Protein AF-0000000080411413 (afdb_homodimer)

Radius of gyration: 44.16 Å; Cα contacts (8 Å, |Δi|>4): 545; chains: 2; bounding box: 101×187×107 Å

Solvent-accessible surface area (backbone atoms only — not comparable to full-atom values): 26455 Å² total; per-residue (Å²): 139,72,82,78,63,65,75,64,66,71,68,62,64,71,62,60,64,71,62,62,82,62,70,72,85,63,72,70,84,76,72,78,71,72,75,69,76,64,73,73,68,67,68,69,63,61,73,68,66,75,61,69,80,58,62,44,40,38,36,38,37,19,36,65,74,35,68,56,26,38,48,32,35,61,70,30,51,46,59,40,39,72,76,40,56,85,37,49,44,76,48,80,37,36,41,52,60,40,48,80,43,80,42,80,93,66,81,40,77,46,76,49,34,83,77,35,69,67,29,46,53,28,17,16,42,50,38,27,46,59,74,70,45,80,52,60,67,61,43,48,52,38,57,37,48,47,40,67,54,73,90,52,57,49,65,63,43,41,44,58,35,37,48,75,71,76,42,67,50,65,61,42,52,49,33,39,69,66,51,52,10,53,51,46,35,52,50,31,44,53,49,50,40,52,51,52,45,63,68,48,70,64,49,40,62,25,55,69,85,35,78,62,65,60,68,50,51,60,72,39,33,56,61,50,52,53,56,60,58,74,98,133,70,89,72,58,71,91,55,60,77,76,54,62,82,59,60,71,79,59,62,79,71,64,69,83,62,77,73,76,80,73,78,72,76,76,70,76,65,74,73,70,67,71,71,65,62,73,70,68,75,61,70,80,58,62,44,40,37,35,38,37,21,38,67,75,37,68,56,27,38,48,32,36,62,70,30,51,46,59,39,39,73,75,39,56,85,37,48,44,75,45,78,36,36,40,53,59,40,50,80,42,80,40,80,93,66,81,39,76,46,76,50,34,84,77,35,70,66,29,47,53,28,17,17,42,52,38,27,45,59,72,72,45,79,53,61,69,61,42,50,51,39,57,38,48,47,40,68,54,72,90,51,58,51,64,63,43,41,44,58,35,36,48,75,70,76,41,67,51,66,60,42,52,48,33,39,70,66,52,52,10,54,52,46,35,51,48,31,43,54,49,49,40,52,51,51,45,63,68,47,70,64,48,39,62,25,55,68,87,34,78,60,66,59,69,50,52,60,74,39,33,57,61,52,53,53,57,60,58,75,99

Nearest PDB structures (foldseek):
  6nwx-assembly1_A  TM=8.146E-01  e=1.255E-12  Mus musculus
  4mcu-assembly2_B  TM=4.987E-01  e=7.881E-03  Klebsiella pneumoniae 342
  6piq-assembly2_B  TM=5.450E-01  e=1.328E-02  Escherichia coli K-12
  8eqp-assembly3_C  TM=5.289E-01  e=8.352E-03  Escherichia coli K-12
  6nwx-assembly1_A  TM=8.160E-01  e=1.373E-12  Mus musculus

Sequence (462 aa):
MLVTKIFTAILITISICLLILTLTYFIVPLALHSNVKKPQMTNIGLPYCNEEETIVRVTVFYECLCPDSREFFQKQLLPTIMKMPENITTELIPYGKASTEIVENNSSYRFHCQHGPSECEGNKLHGCIVHLVEDNLKLVRIISCMFNEYGRDAEIIGKECIEMYNIDWIRIKSCADNGVGDQLLKENGEITERILVQTTFIPTILLNRKLYNQQEVLYNFEEMILNILVQMLVTKIFTAILITISICLLILTLTYFIVPLALHSNVKKPQMTNIGLPYCNEEETIVRVTVFYECLCPDSREFFQKQLLPTIMKMPENITTELIPYGKASTEIVENNSSYRFHCQHGPSECEGNKLHGCIVHLVEDNLKLVRIISCMFNEYGRDAEIIGKECIEMYNIDWIRIKSCADNGVGDQLLKENGEITERILVQTTFIPTILLNRKLYNQQEVLYNFEEMILNILVQ

Secondary structure (DSSP, 8-state):
--GGGGGGGGGGGGGGGGGSTTSSTT----------------------------PEEEEEEE-TT-HHHHHHIIIIIHHHHHH-TTTEEEEEEETTT-EEEEETTTTEEEEE-TT-HHHHHHHHHHHHHHHH---HHHHHHHHHHHHHSTTS-HHHHHHHHHHHTT--HHHHHHHHHSSHHHHHHHHHHHHHHHHHHHHS-SSEEEETTB---HHHHHHSHHHHHHHHHH-/--TTSSTTGGGGGGGTGGGGGGGS------------------------------PEEEEEEE-TT-HHHHHHIIIIIHHHHHH-TTTEEEEEEETTT-EEEEETTTTEEEEE-TT-HHHHHHHHHHHHHHHH---HHHHHHHHHHHHHSTTS-HHHHHHHHHHHTT--HHHHHHHHHSSHHHHHHHHHHHHHHHHHHHHS-SSEEEETTB---HHHHHHSHHHHHHHHHH-

Organism: Rhodnius prolixus (NCBI:txid13249)

Foldseek 3Di:
DPDVPPVPPVPPPVPPPVPPVPDDPPDDDPPPPVVPPPPPPPPPPPPPCCVPLAADEAEDEEWLQDPVRLCCLQPPVLVVCVVPVPRYAYHYQHAHPKDWDQDPPPRAIDIGHPVGPQRLLLSLLLLLLSVPPDRRSLNSQLSNQLSVPRPDRSLVSSVVSCVVVVHDSVSSVCCSPVCVSRVSNVVSVVCCVVVVVVPDDPPFDDDVNHGDDRVCCVPVVVVVVVVVVVD/DPVPPDVPDPVPPVPPPVPPPPPDDPPPPPPPPPPPPPPPPPPPPPPPCPVPLAADEAEDEEWLQDPVRLCCLQPPVLVVCVVPVPRYAYHYQHAHPKDWDQDPPPRAIDIGHPVGPQRLLLSLLLLLLSVPPDRRSLNSQLSNQLSVPRPDRSLVSSVVSCVVVPHDSVSSVCCSPVCVSRVSNVVSVVCCVVVVVVPDDPPFDDDVNHGDDRVCCVPVVVVVVVVVVVD

InterPro domains:
  IPR004911 Gamma interferon inducible lysosomal thiol reductase GILT [PF03227] (58-164)
  IPR004911 Gamma interferon inducible lysosomal thiol reductase GILT [PTHR13234] (29-214)

Structure (mmCIF, N/CA/C/O backbone):
data_AF-0000000080411413-model_v1
#
loop_
_entity.id
_entity.type
_entity.pdbx_description
1 polymer 'Gamma-interferon-inducible lysosomal thiol reductase'
#
loop_
_atom_site.group_PDB
_atom_site.id
_atom_site.type_symbol
_atom_site.label_atom_id
_atom_site.label_alt_id
_atom_site.label_comp_id
_atom_site.label_asym_id
_atom_site.label_entity_id
_atom_site.label_seq_id
_atom_site.pdbx_PDB_ins_code
_atom_site.Cartn_x
_atom_site.Cartn_y
_atom_site.Cartn_z
_atom_site.occupancy
_atom_site.B_iso_or_equiv
_atom_site.auth_seq_id
_atom_site.auth_comp_id
_atom_site.auth_asym_id
_atom_site.auth_atom_id
_atom_site.pdbx_PDB_model_num
ATOM 1 N N . MET A 1 1 ? 13.461 -77.812 -77.312 1 26.31 1 MET A N 1
ATOM 2 C CA . MET A 1 1 ? 14.758 -77.625 -76.625 1 26.31 1 MET A CA 1
ATOM 3 C C . MET A 1 1 ? 15.461 -76.375 -77.125 1 26.31 1 MET A C 1
ATOM 5 O O . MET A 1 1 ? 16.172 -75.688 -76.375 1 26.31 1 MET A O 1
ATOM 9 N N . LEU A 1 2 ? 15.297 -76.062 -78.438 1 28.64 2 LEU A N 1
ATOM 10 C CA . LEU A 1 2 ? 16.219 -75.312 -79.25 1 28.64 2 LEU A CA 1
ATOM 11 C C . LEU A 1 2 ? 16.016 -73.812 -79.062 1 28.64 2 LEU A C 1
ATOM 13 O O . LEU A 1 2 ? 17 -73.062 -78.938 1 28.64 2 LEU A O 1
ATOM 17 N N . VAL A 1 3 ? 14.781 -73.312 -79.375 1 34.88 3 VAL A N 1
ATOM 18 C CA . VAL A 1 3 ? 14.531 -72 -79.875 1 34.88 3 VAL A CA 1
ATOM 19 C C . VAL A 1 3 ? 14.578 -71 -78.75 1 34.88 3 VAL A C 1
ATOM 21 O O . VAL A 1 3 ? 14.484 -69.75 -78.938 1 34.88 3 VAL A O 1
ATOM 24 N N . THR A 1 4 ? 14.406 -71.438 -77.5 1 34.78 4 THR A N 1
ATOM 25 C CA . THR A 1 4 ? 14.125 -70.625 -76.375 1 34.78 4 THR A CA 1
ATOM 26 C C . THR A 1 4 ? 15.359 -69.75 -76 1 34.78 4 THR A C 1
ATOM 28 O O . THR A 1 4 ? 15.32 -68.938 -75.062 1 34.78 4 THR A O 1
ATOM 31 N N . LYS A 1 5 ? 16.578 -70.188 -76.562 1 33.25 5 LYS A N 1
ATOM 32 C CA . LYS A 1 5 ? 17.891 -69.75 -76.062 1 33.25 5 LYS A CA 1
ATOM 33 C C . LYS A 1 5 ? 18.219 -68.312 -76.5 1 33.25 5 LYS A C 1
ATOM 35 O O . LYS A 1 5 ? 19.281 -67.812 -76.25 1 33.25 5 LYS A O 1
ATOM 40 N N . ILE A 1 6 ? 17.375 -67.938 -77.562 1 36 6 ILE A N 1
ATOM 41 C CA . ILE A 1 6 ? 17.859 -66.812 -78.312 1 36 6 ILE A CA 1
ATOM 42 C C . ILE A 1 6 ? 17.828 -65.5 -77.438 1 36 6 ILE A C 1
ATOM 44 O O . ILE A 1 6 ? 18.609 -64.562 -77.688 1 36 6 ILE A O 1
ATOM 48 N N . PHE A 1 7 ? 16.828 -65.5 -76.5 1 34.44 7 PHE A N 1
ATOM 49 C CA . PHE A 1 7 ? 16.453 -64.188 -75.938 1 34.44 7 PHE A CA 1
ATOM 50 C C . PHE A 1 7 ? 17.562 -63.688 -75.062 1 34.44 7 PHE A C 1
ATOM 52 O O . PHE A 1 7 ? 17.5 -62.531 -74.625 1 34.44 7 PHE A O 1
ATOM 59 N N . THR A 1 8 ? 18.484 -64.625 -74.562 1 31.33 8 THR A N 1
ATOM 60 C CA . THR A 1 8 ? 19.375 -64.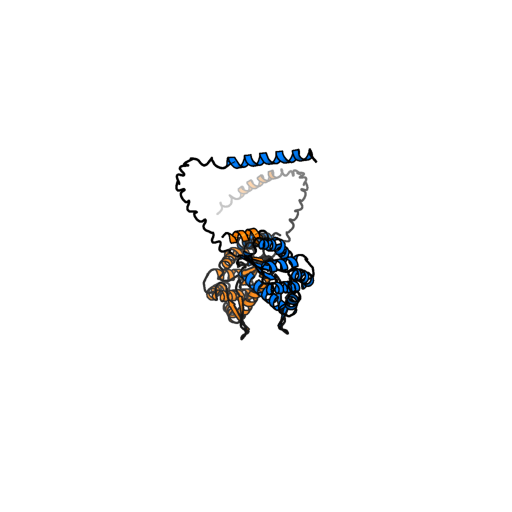375 -73.438 1 31.33 8 THR A CA 1
ATOM 61 C C . THR A 1 8 ? 20.469 -63.406 -73.875 1 31.33 8 THR A C 1
ATOM 63 O O . THR A 1 8 ? 20.953 -62.625 -73 1 31.33 8 THR A O 1
ATOM 66 N N . ALA A 1 9 ? 20.922 -63.594 -75.125 1 31.8 9 ALA A N 1
ATOM 67 C CA . ALA A 1 9 ? 22.266 -63.094 -75.438 1 31.8 9 ALA A CA 1
ATOM 68 C C . ALA A 1 9 ? 22.312 -61.594 -75.5 1 31.8 9 ALA A C 1
ATOM 70 O O . ALA A 1 9 ? 23.375 -60.969 -75.5 1 31.8 9 ALA A O 1
ATOM 71 N N . ILE A 1 10 ? 21.125 -61 -75.875 1 35.09 10 ILE A N 1
ATOM 72 C CA . ILE A 1 10 ? 21.172 -59.594 -76.312 1 35.09 10 ILE A CA 1
ATOM 73 C C . ILE A 1 10 ? 21.484 -58.719 -75.125 1 35.09 10 ILE A C 1
ATOM 75 O O . ILE A 1 10 ? 21.875 -57.562 -75.25 1 35.09 10 ILE A O 1
ATOM 79 N N . LEU A 1 11 ? 21.297 -59.281 -73.875 1 33 11 LEU A N 1
ATOM 80 C CA . LEU A 1 11 ? 21.344 -58.438 -72.625 1 33 11 LEU A CA 1
ATOM 81 C C . LEU A 1 11 ? 22.75 -57.906 -72.438 1 33 11 LEU A C 1
ATOM 83 O O . LEU A 1 11 ? 22.922 -56.906 -71.688 1 33 11 LEU A O 1
ATOM 87 N N . ILE A 1 12 ? 23.734 -58.656 -72.875 1 34.06 12 ILE A N 1
ATOM 88 C CA . ILE A 1 12 ? 25.078 -58.5 -72.312 1 34.06 12 ILE A CA 1
ATOM 89 C C . ILE A 1 12 ? 25.703 -57.219 -72.875 1 34.06 12 ILE A C 1
ATOM 91 O O . ILE A 1 12 ? 26.547 -56.594 -72.188 1 34.06 12 ILE A O 1
ATOM 95 N N . THR A 1 13 ? 25.266 -56.812 -74.125 1 32.19 13 THR A N 1
ATOM 96 C CA . THR A 1 13 ? 26.172 -55.875 -74.812 1 32.19 13 THR A CA 1
ATOM 97 C C . THR A 1 13 ? 26.125 -54.5 -74.188 1 32.19 13 THR A C 1
ATOM 99 O O . THR A 1 13 ? 27.078 -53.75 -74.25 1 32.19 13 THR A O 1
ATOM 102 N N . ILE A 1 14 ? 24.906 -54.188 -73.625 1 35.72 14 ILE A N 1
ATOM 103 C CA . ILE A 1 14 ? 24.734 -52.75 -73.312 1 35.72 14 ILE A CA 1
ATOM 104 C C . ILE A 1 14 ? 25.656 -52.344 -72.188 1 35.72 14 ILE A C 1
ATOM 106 O O . ILE A 1 14 ? 25.891 -51.156 -71.938 1 35.72 14 ILE A O 1
ATOM 110 N N . SER A 1 15 ? 26.188 -53.438 -71.438 1 29.05 15 SER A N 1
ATOM 111 C CA . SER A 1 15 ? 26.891 -53.156 -70.188 1 29.05 15 SER A CA 1
ATOM 112 C C . SER A 1 15 ? 28.141 -52.344 -70.438 1 29.05 15 SER A C 1
ATOM 114 O O . SER A 1 15 ? 28.578 -51.594 -69.562 1 29.05 15 SER A O 1
ATOM 116 N N . ILE A 1 16 ?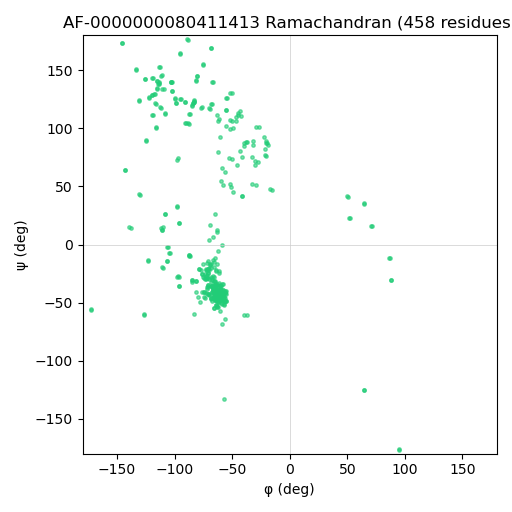 28.75 -52.781 -71.5 1 33.03 16 ILE A N 1
ATOM 117 C CA . ILE A 1 16 ? 30.188 -52.5 -71.562 1 33.03 16 ILE A CA 1
ATOM 118 C C . ILE A 1 16 ? 30.406 -51.031 -71.812 1 33.03 16 ILE A C 1
ATOM 120 O O . ILE A 1 16 ? 31.469 -50.469 -71.438 1 33.03 16 ILE A O 1
ATOM 124 N N . CYS A 1 17 ? 29.266 -50.531 -72.5 1 30.3 17 CYS A N 1
ATOM 125 C CA . CYS A 1 17 ? 29.641 -49.25 -73.062 1 30.3 17 CYS A CA 1
ATOM 126 C C . CYS A 1 17 ? 30.031 -48.25 -71.938 1 30.3 17 CYS A C 1
ATOM 128 O O . CYS A 1 17 ? 30.703 -47.25 -72.188 1 30.3 17 CYS A O 1
ATOM 130 N N . LEU A 1 18 ? 29.297 -48.469 -70.812 1 32.75 18 LEU A N 1
ATOM 131 C CA . LEU A 1 18 ? 29.281 -47.312 -69.875 1 32.75 18 LEU A CA 1
ATOM 132 C C . LEU A 1 18 ? 30.656 -47.094 -69.25 1 32.75 18 LEU A C 1
ATOM 134 O O . LEU A 1 18 ? 30.859 -46.094 -68.562 1 32.75 18 LEU A O 1
ATOM 138 N N . LEU A 1 19 ? 31.422 -48.156 -69.312 1 31.61 19 LEU A N 1
ATOM 139 C CA . LEU A 1 19 ? 32.625 -48.125 -68.5 1 31.61 19 LEU A CA 1
ATOM 140 C C . LEU A 1 19 ? 33.562 -47.031 -69 1 31.61 19 LEU A C 1
ATOM 142 O O . LEU A 1 19 ? 34.375 -46.531 -68.188 1 31.61 19 LEU A O 1
ATOM 146 N N . ILE A 1 20 ? 33.562 -47.031 -70.312 1 32.03 20 ILE A N 1
ATOM 147 C CA . ILE A 1 20 ? 34.812 -46.531 -70.875 1 32.03 20 ILE A CA 1
ATOM 148 C C . ILE A 1 20 ? 34.969 -45.062 -70.5 1 32.03 20 ILE A C 1
ATOM 150 O O . ILE A 1 20 ? 36.094 -44.531 -70.562 1 32.03 20 ILE A O 1
ATOM 154 N N . LEU A 1 21 ? 33.812 -44.406 -70.438 1 31.42 21 LEU A N 1
ATOM 155 C CA . LEU A 1 21 ? 33.969 -42.969 -70.625 1 31.42 21 LEU A CA 1
ATOM 156 C C . LEU A 1 21 ? 34.812 -42.375 -69.5 1 31.42 21 LEU A C 1
ATOM 158 O O . LEU A 1 21 ? 34.281 -41.781 -68.562 1 31.42 21 LEU A O 1
ATOM 162 N N . THR A 1 22 ? 35.438 -43.344 -68.688 1 27.38 22 THR A N 1
ATOM 163 C CA . THR A 1 22 ? 36.094 -42.938 -67.438 1 27.38 22 THR A CA 1
ATOM 164 C C . THR A 1 22 ? 37.156 -41.875 -67.688 1 27.38 22 THR A C 1
ATOM 166 O O . THR A 1 22 ? 37.312 -40.938 -66.938 1 27.38 22 THR A O 1
ATOM 169 N N . LEU A 1 23 ? 38.156 -42.344 -68.438 1 29.16 23 LEU A N 1
ATOM 170 C CA . LEU A 1 23 ? 39.531 -42.094 -67.938 1 29.16 23 LEU A CA 1
ATOM 171 C C . LEU A 1 23 ? 39.969 -40.688 -68.25 1 29.16 23 LEU A C 1
ATOM 173 O O . LEU A 1 23 ? 40.875 -40.156 -67.625 1 29.16 23 LEU A O 1
ATOM 177 N N . THR A 1 24 ? 39.656 -40.344 -69.562 1 27.7 24 THR A N 1
ATOM 178 C CA . THR A 1 24 ? 40.656 -39.5 -70.125 1 27.7 24 THR A CA 1
ATOM 179 C C . THR A 1 24 ? 40.688 -38.125 -69.5 1 27.7 24 THR A C 1
ATOM 181 O O . THR A 1 24 ? 41.594 -37.312 -69.75 1 27.7 24 THR A O 1
ATOM 184 N N . TYR A 1 25 ? 39.531 -37.688 -69.188 1 27.64 25 TYR A N 1
ATOM 185 C CA . TYR A 1 25 ? 39.375 -36.219 -69.312 1 27.64 25 TYR A CA 1
ATOM 186 C C . TYR A 1 25 ? 40.281 -35.5 -68.312 1 27.64 25 TYR A C 1
ATOM 188 O O . TYR A 1 25 ? 39.781 -34.969 -67.312 1 27.64 25 TYR A O 1
ATOM 196 N N . PHE A 1 26 ? 41.375 -36.156 -67.938 1 29.47 26 PHE A N 1
ATOM 197 C CA . PHE A 1 26 ? 42.125 -35.625 -66.812 1 29.47 26 PHE A CA 1
ATOM 198 C C . PHE A 1 26 ? 42.688 -34.219 -67.125 1 29.47 26 PHE A C 1
ATOM 200 O O . PHE A 1 26 ? 43.438 -33.688 -66.312 1 29.47 26 PHE A O 1
ATOM 207 N N . ILE A 1 27 ? 42.688 -33.938 -68.438 1 27.34 27 ILE A N 1
ATOM 208 C CA . ILE A 1 27 ? 43.875 -33.125 -68.688 1 27.34 27 ILE A CA 1
ATOM 209 C C . ILE A 1 27 ? 43.844 -31.891 -67.812 1 27.34 27 ILE A C 1
ATOM 211 O O . ILE A 1 27 ? 44.625 -31.797 -66.875 1 27.34 27 ILE A O 1
ATOM 215 N N . VAL A 1 28 ? 44.125 -30.703 -68.438 1 28.67 28 VAL A N 1
ATOM 216 C CA . VAL A 1 28 ? 45.219 -29.719 -68.312 1 28.67 28 VAL A CA 1
ATOM 217 C C . VAL A 1 28 ? 44.75 -28.578 -67.375 1 28.67 28 VAL A C 1
ATOM 219 O O . VAL A 1 28 ? 45.594 -27.906 -66.75 1 28.67 28 VAL A O 1
ATOM 222 N N . PRO A 1 29 ? 43.438 -28.281 -67.25 1 28.98 29 PRO A N 1
ATOM 223 C CA . PRO A 1 29 ? 43.344 -26.812 -67.125 1 28.98 29 PRO A CA 1
ATOM 224 C C . PRO A 1 29 ? 44.062 -26.234 -65.938 1 28.98 29 PRO A C 1
ATOM 226 O O . PRO A 1 29 ? 43.844 -26.672 -64.812 1 28.98 29 PRO A O 1
ATOM 229 N N . LEU A 1 30 ? 45.312 -25.812 -66.062 1 28.44 30 LEU A N 1
ATOM 230 C CA . LEU A 1 30 ? 46.156 -25.172 -65.062 1 28.44 30 LEU A CA 1
ATOM 231 C C . LEU A 1 30 ? 45.438 -24 -64.438 1 28.44 30 LEU A C 1
ATOM 233 O O . LEU A 1 30 ? 45.219 -22.969 -65.062 1 28.44 30 LEU A O 1
ATOM 237 N N . ALA A 1 31 ? 44.219 -24.172 -64 1 25.77 31 ALA A N 1
ATOM 238 C CA . ALA A 1 31 ? 43.531 -22.984 -63.438 1 25.77 31 ALA A CA 1
ATOM 239 C C . ALA A 1 31 ? 44.406 -22.312 -62.375 1 25.77 31 ALA A C 1
ATOM 241 O O . ALA A 1 31 ? 44.875 -22.953 -61.469 1 25.77 31 ALA A O 1
ATOM 242 N N . LEU A 1 32 ? 45.094 -21.219 -62.844 1 28.81 32 LEU A N 1
ATOM 243 C CA . LEU A 1 32 ? 45.844 -20.234 -62.062 1 28.81 32 LEU A CA 1
ATOM 244 C C . LEU A 1 32 ? 45.062 -19.781 -60.844 1 28.81 32 LEU A C 1
ATOM 246 O O . LEU A 1 32 ? 44 -19.172 -60.969 1 28.81 32 LEU A O 1
ATOM 250 N N . HIS A 1 33 ? 44.875 -20.656 -59.906 1 26.97 33 HIS A N 1
ATOM 251 C CA . HIS A 1 33 ? 44.156 -20.297 -58.656 1 26.97 33 HIS A CA 1
ATOM 252 C C . HIS A 1 33 ? 44.875 -19.172 -57.938 1 26.97 33 HIS A C 1
ATOM 254 O O . HIS A 1 33 ? 45.969 -19.375 -57.406 1 26.97 33 HIS A O 1
ATOM 260 N N . SER A 1 34 ? 45.094 -18.062 -58.688 1 27.03 34 SER A N 1
ATOM 261 C CA . SER A 1 34 ? 45.719 -17.047 -57.844 1 27.03 34 SER A CA 1
ATOM 262 C C . SER A 1 34 ? 44.938 -16.859 -56.562 1 27.03 34 SER A C 1
ATOM 264 O O . SER A 1 34 ? 43.688 -16.797 -56.594 1 27.03 34 SER A O 1
ATOM 266 N N . ASN A 1 35 ? 45.5 -17.359 -55.562 1 27.45 35 ASN A N 1
ATOM 267 C CA . ASN A 1 35 ? 44.969 -17.234 -54.219 1 27.45 35 ASN A CA 1
ATOM 268 C C . ASN A 1 35 ? 44.812 -15.781 -53.781 1 27.45 35 ASN A C 1
ATOM 270 O O . ASN A 1 35 ? 45.781 -15.078 -53.562 1 27.45 35 ASN A O 1
ATOM 274 N N . VAL A 1 36 ? 44.188 -14.953 -54.531 1 26.22 36 VAL A N 1
ATOM 275 C CA . VAL A 1 36 ? 44 -13.648 -53.938 1 26.22 36 VAL A CA 1
ATOM 276 C C . VAL A 1 36 ? 43.562 -13.812 -52.469 1 26.22 36 VAL A C 1
ATOM 278 O O . VAL A 1 36 ? 42.594 -14.562 -52.188 1 26.22 36 VAL A O 1
ATOM 281 N N . LYS A 1 37 ? 44.469 -13.336 -51.594 1 29.34 37 LYS A N 1
ATOM 282 C CA . LYS A 1 37 ? 44.188 -13.273 -50.188 1 29.34 37 LYS A CA 1
ATOM 283 C C . LYS A 1 37 ? 42.844 -12.594 -49.906 1 29.34 37 LYS A C 1
ATOM 285 O O . LYS A 1 37 ? 42.656 -11.438 -50.281 1 29.34 37 LYS A O 1
ATOM 290 N N . LYS A 1 38 ? 41.781 -13.32 -50.188 1 27.09 38 LYS A N 1
ATOM 291 C CA . LYS A 1 38 ? 40.625 -12.578 -49.688 1 27.09 38 LYS A CA 1
ATOM 292 C C . LYS A 1 38 ? 40.906 -11.977 -48.312 1 27.09 38 LYS A C 1
ATOM 294 O O . LYS A 1 38 ? 41.469 -12.648 -47.438 1 27.09 38 LYS A O 1
ATOM 299 N N . PRO A 1 39 ? 41 -10.711 -48.312 1 28.5 39 PRO A N 1
ATOM 300 C CA . PRO A 1 39 ? 41.219 -10.211 -46.938 1 28.5 39 PRO A CA 1
ATOM 301 C C . PRO A 1 39 ? 40.25 -10.867 -45.938 1 28.5 39 PRO A C 1
ATOM 303 O O . PRO A 1 39 ? 39.125 -11.172 -46.25 1 28.5 39 PRO A O 1
ATOM 306 N N . GLN A 1 40 ? 40.844 -11.758 -45.156 1 25 40 GLN A N 1
ATOM 307 C CA . GLN A 1 40 ? 40.062 -12.281 -44.062 1 25 40 GLN A CA 1
ATOM 308 C C . GLN A 1 40 ? 39.25 -11.172 -43.375 1 25 40 GLN A C 1
ATOM 310 O O . GLN A 1 40 ? 39.812 -10.211 -42.875 1 25 40 GLN A O 1
ATOM 315 N N . MET A 1 41 ? 38.156 -10.75 -44.062 1 25.97 41 MET A N 1
ATOM 316 C CA . MET A 1 41 ? 37.344 -9.953 -43.156 1 25.97 41 MET A CA 1
ATOM 317 C C . MET A 1 41 ? 37.375 -10.531 -41.75 1 25.97 41 MET A C 1
ATOM 319 O O . MET A 1 41 ? 37.062 -11.711 -41.562 1 25.97 41 MET A O 1
ATOM 323 N N . THR A 1 42 ? 38.312 -10.156 -40.938 1 27.52 42 THR A N 1
ATOM 324 C CA . THR A 1 42 ? 38.156 -10.406 -39.531 1 27.52 42 THR A CA 1
ATOM 325 C C . THR A 1 42 ? 36.688 -10.352 -39.125 1 27.52 42 THR A C 1
ATOM 327 O O . THR A 1 42 ? 35.969 -9.414 -39.469 1 27.52 42 THR A O 1
ATOM 330 N N . ASN A 1 43 ? 36.094 -11.531 -39.312 1 29 43 ASN A N 1
ATOM 331 C CA . ASN A 1 43 ? 34.812 -11.562 -38.656 1 29 43 ASN A CA 1
ATOM 332 C C . ASN A 1 43 ? 34.781 -10.68 -37.406 1 29 43 ASN A C 1
ATOM 334 O O . ASN A 1 43 ? 35.531 -10.93 -36.438 1 29 43 ASN A O 1
ATOM 338 N N . ILE A 1 44 ? 34.844 -9.359 -37.562 1 32.72 44 ILE A N 1
ATOM 339 C CA . ILE A 1 44 ? 34.375 -8.641 -36.375 1 32.72 44 ILE A CA 1
ATOM 340 C C . ILE A 1 44 ? 33.375 -9.492 -35.625 1 32.72 44 ILE A C 1
ATOM 342 O O . ILE A 1 44 ? 32.281 -9.812 -36.125 1 32.72 44 ILE A O 1
ATOM 346 N N . GLY A 1 45 ? 33.938 -10.555 -35 1 31.31 45 GLY A N 1
ATOM 347 C CA . GLY A 1 45 ? 33.062 -11.211 -34.031 1 31.31 45 GLY A CA 1
ATOM 348 C C . GLY A 1 45 ? 31.906 -10.328 -33.594 1 31.31 45 GLY A C 1
ATOM 349 O O . GLY A 1 45 ? 32.125 -9.18 -33.188 1 31.31 45 GLY A O 1
ATOM 350 N N . LEU A 1 46 ? 30.859 -10.336 -34.344 1 34.66 46 LEU A N 1
ATOM 351 C CA . LEU A 1 46 ? 29.719 -9.734 -33.656 1 34.66 46 LEU A CA 1
ATOM 352 C C . LEU A 1 46 ? 29.875 -9.875 -32.125 1 34.66 46 LEU A C 1
ATOM 354 O O . LEU A 1 46 ? 30.344 -10.906 -31.641 1 34.66 46 LEU A O 1
ATOM 358 N N . PRO A 1 47 ? 30.281 -8.836 -31.531 1 35.56 47 PRO A N 1
ATOM 359 C CA . PRO A 1 47 ? 30.234 -9.109 -30.094 1 35.56 47 PRO A CA 1
ATOM 360 C C . PRO A 1 47 ? 29.281 -10.242 -29.734 1 35.56 47 PRO A C 1
ATOM 362 O O . PRO A 1 47 ? 28.172 -10.305 -30.266 1 35.56 47 PRO A O 1
ATOM 365 N N . TYR A 1 48 ? 29.688 -11.484 -29.844 1 36.19 48 TYR A N 1
ATOM 366 C CA . TYR A 1 48 ? 28.906 -12.383 -29 1 36.19 48 TYR A CA 1
ATOM 367 C C . TYR A 1 48 ? 28.219 -11.617 -27.891 1 36.19 48 TYR A C 1
ATOM 369 O O . TYR A 1 48 ? 28.859 -10.93 -27.094 1 36.19 48 TYR A O 1
ATOM 377 N N . CYS A 1 49 ? 27.188 -10.953 -28.234 1 35.94 49 CYS A N 1
ATOM 378 C CA . CYS A 1 49 ? 26.391 -10.57 -27.062 1 35.94 49 CYS A CA 1
ATOM 379 C C . CYS A 1 49 ? 26.547 -11.594 -25.953 1 35.94 49 CYS A C 1
ATOM 381 O O . CYS A 1 49 ? 26.125 -12.742 -26.094 1 35.94 49 CYS A O 1
ATOM 383 N N . ASN A 1 50 ? 27.734 -11.938 -25.594 1 39.84 50 ASN A N 1
ATOM 384 C CA . ASN A 1 50 ? 27.719 -12.57 -24.297 1 39.84 50 ASN A CA 1
ATOM 385 C C . ASN A 1 50 ? 26.391 -12.32 -23.562 1 39.84 50 ASN A C 1
ATOM 387 O O . ASN A 1 50 ? 26.219 -11.266 -22.938 1 39.84 50 ASN A O 1
ATOM 391 N N . GLU A 1 51 ? 25.266 -12.508 -24.234 1 43.28 51 GLU A N 1
ATOM 392 C CA . GLU A 1 51 ? 23.938 -12.281 -23.688 1 43.28 51 GLU A CA 1
ATOM 393 C C . GLU A 1 51 ? 23.844 -12.789 -22.25 1 43.28 51 GLU A C 1
ATOM 395 O O . GLU A 1 51 ? 23.703 -14 -22.016 1 43.28 51 GLU A O 1
ATOM 400 N N . GLU A 1 52 ? 24.734 -12.617 -21.438 1 49.69 52 GLU A N 1
ATOM 401 C CA . GLU A 1 52 ? 24.328 -12.93 -20.062 1 49.69 52 GLU A CA 1
ATOM 402 C C . GLU A 1 52 ? 22.812 -12.914 -19.906 1 49.69 52 GLU A C 1
ATOM 404 O O . GLU A 1 52 ? 22.172 -11.922 -20.234 1 49.69 52 GLU A O 1
ATOM 409 N N . GLU A 1 53 ? 22.234 -14.094 -20.188 1 60.75 53 GLU A N 1
ATOM 410 C CA . GLU A 1 53 ? 20.781 -14.297 -20.141 1 60.75 53 GLU A CA 1
ATOM 411 C C . GLU A 1 53 ? 20.156 -13.531 -18.969 1 60.75 53 GLU A C 1
ATOM 413 O O . GLU A 1 53 ? 20.453 -13.797 -17.812 1 60.75 53 GLU A O 1
ATOM 418 N N . THR A 1 54 ? 19.766 -12.297 -19.109 1 84.75 54 THR A N 1
ATOM 419 C CA . THR A 1 54 ? 19.109 -11.43 -18.141 1 84.75 54 THR A CA 1
ATOM 420 C C . THR A 1 54 ? 17.75 -12.008 -17.734 1 84.75 54 THR A C 1
ATOM 422 O O . THR A 1 54 ? 17.031 -12.555 -18.562 1 84.75 54 THR A O 1
ATOM 425 N N . ILE A 1 55 ? 17.641 -12.523 -16.578 1 96.06 55 ILE A N 1
ATOM 426 C CA . ILE A 1 55 ? 16.406 -13.016 -15.992 1 96.06 55 ILE A CA 1
ATOM 427 C C . ILE A 1 55 ? 15.625 -11.859 -15.375 1 96.06 55 ILE A C 1
ATOM 429 O O . ILE A 1 55 ? 16.188 -11.047 -14.641 1 96.06 55 ILE A O 1
ATOM 433 N N . VAL A 1 56 ? 14.352 -11.727 -15.859 1 98.25 56 VAL A N 1
ATOM 434 C CA . VAL A 1 56 ? 13.461 -10.734 -15.273 1 98.25 56 VAL A CA 1
ATOM 435 C C . VAL A 1 56 ? 12.664 -11.359 -14.133 1 98.25 56 VAL A C 1
ATOM 437 O O . VAL A 1 56 ? 12 -12.383 -14.312 1 98.25 56 VAL A O 1
ATOM 440 N N . ARG A 1 57 ? 12.75 -10.805 -12.938 1 98.31 57 ARG A N 1
ATOM 441 C CA . ARG A 1 57 ? 11.938 -11.242 -11.805 1 98.31 57 ARG A CA 1
ATOM 442 C C . ARG A 1 57 ? 10.57 -10.562 -11.82 1 98.31 57 ARG A C 1
ATOM 444 O O . ARG A 1 57 ? 10.477 -9.336 -11.805 1 98.31 57 ARG A O 1
ATOM 451 N N . VAL A 1 58 ? 9.594 -11.367 -11.898 1 98.88 58 VAL A N 1
ATOM 452 C CA . VAL A 1 58 ? 8.219 -10.883 -11.938 1 98.88 58 VAL A CA 1
ATOM 453 C C . VAL A 1 58 ? 7.523 -11.195 -10.609 1 98.88 58 VAL A C 1
ATOM 455 O O . VAL A 1 58 ? 7.324 -12.359 -10.266 1 98.88 58 VAL A O 1
ATOM 458 N N . THR A 1 59 ? 7.199 -10.156 -9.828 1 98.81 59 THR A N 1
ATOM 459 C CA . THR A 1 59 ? 6.422 -10.312 -8.602 1 98.81 59 THR A CA 1
ATOM 460 C C . THR A 1 59 ? 4.957 -9.961 -8.844 1 98.81 59 THR A C 1
ATOM 462 O O . THR A 1 59 ? 4.645 -8.906 -9.391 1 98.81 59 THR A O 1
ATOM 465 N N . VAL A 1 60 ? 4.086 -10.859 -8.516 1 98.94 60 VAL A N 1
ATOM 466 C CA . VAL A 1 60 ? 2.66 -10.641 -8.742 1 98.94 60 VAL A CA 1
ATOM 467 C C . VAL A 1 60 ? 1.909 -10.68 -7.41 1 98.94 60 VAL A C 1
ATOM 469 O O . VAL A 1 60 ? 1.843 -11.727 -6.762 1 98.94 60 VAL A O 1
ATOM 472 N N . PHE A 1 61 ? 1.376 -9.562 -6.934 1 98.75 61 PHE A N 1
ATOM 473 C CA . PHE A 1 61 ? 0.431 -9.5 -5.828 1 98.75 61 PHE A CA 1
ATOM 474 C C . PHE A 1 61 ? -0.999 -9.68 -6.324 1 98.75 61 PHE A C 1
ATOM 476 O O . PHE A 1 61 ? -1.532 -8.82 -7.027 1 98.75 61 PHE A O 1
ATOM 483 N N . TYR A 1 62 ? -1.648 -10.859 -5.926 1 98.62 62 TYR A N 1
ATOM 484 C CA . TYR A 1 62 ? -2.912 -11.172 -6.578 1 98.62 62 TYR A CA 1
ATOM 485 C C . TYR A 1 62 ? -3.869 -11.859 -5.609 1 98.62 62 TYR A C 1
ATOM 487 O O . TYR A 1 62 ? -3.557 -12.023 -4.43 1 98.62 62 TYR A O 1
ATOM 495 N N . GLU A 1 63 ? -5.117 -12.062 -6.09 1 97.25 63 GLU A N 1
ATOM 496 C CA . GLU A 1 63 ? -6.184 -12.805 -5.418 1 97.25 63 GLU A CA 1
ATOM 497 C C . GLU A 1 63 ? -6.738 -13.906 -6.312 1 97.25 63 GLU A C 1
ATOM 499 O O . GLU A 1 63 ? -6.945 -13.703 -7.512 1 97.25 63 GLU A O 1
ATOM 504 N N . CYS A 1 64 ? -7.039 -15 -5.68 1 96.69 64 CYS A N 1
ATOM 505 C CA . CYS A 1 64 ? -7.363 -16.188 -6.473 1 96.69 64 CYS A CA 1
ATOM 506 C C . CYS A 1 64 ? -8.734 -16.047 -7.121 1 96.69 64 CYS A C 1
ATOM 508 O O . CYS A 1 64 ? -9.023 -16.703 -8.125 1 96.69 64 CYS A O 1
ATOM 510 N N . LEU A 1 65 ? -9.609 -15.195 -6.609 1 95.38 65 LEU A N 1
ATOM 511 C CA . LEU A 1 65 ? -10.938 -15.062 -7.199 1 95.38 65 LEU A CA 1
ATOM 512 C C . LEU A 1 65 ? -11.102 -13.703 -7.871 1 95.38 65 LEU A C 1
ATOM 514 O O . LEU A 1 65 ? -12.219 -13.297 -8.188 1 95.38 65 LEU A O 1
ATOM 518 N N . CYS A 1 66 ? -10.047 -12.984 -8.055 1 95.56 66 CYS A N 1
ATOM 519 C CA . CYS A 1 66 ? -10.078 -11.68 -8.711 1 95.56 66 CYS A CA 1
ATOM 520 C C . CYS A 1 66 ? -10.055 -11.828 -10.227 1 95.56 66 CYS A C 1
ATOM 522 O O . CYS A 1 66 ? -9.102 -12.383 -10.781 1 95.56 66 CYS A O 1
ATOM 524 N N . PRO A 1 67 ? -11.094 -11.266 -10.859 1 95.62 67 PRO A N 1
ATOM 525 C CA . PRO A 1 67 ? -11.156 -11.414 -12.32 1 95.62 67 PRO A CA 1
ATOM 526 C C . PRO A 1 67 ? -9.945 -10.82 -13.023 1 95.62 67 PRO A C 1
ATOM 528 O O . PRO A 1 67 ? -9.469 -11.375 -14.023 1 95.62 67 PRO A O 1
ATOM 531 N N . ASP A 1 68 ? -9.422 -9.672 -12.578 1 96.75 68 ASP A N 1
ATOM 532 C CA . ASP A 1 68 ? -8.258 -9.055 -13.203 1 96.75 68 ASP A CA 1
ATOM 533 C C . ASP A 1 68 ? -7.012 -9.922 -13 1 96.75 68 ASP A C 1
ATOM 535 O O . ASP A 1 68 ? -6.168 -10.016 -13.898 1 96.75 68 ASP A O 1
ATOM 539 N N . SER A 1 69 ? -6.883 -10.508 -11.852 1 97.62 69 SER A N 1
ATOM 540 C CA . SER A 1 69 ? -5.793 -11.461 -11.641 1 97.62 69 SER A CA 1
ATOM 541 C C . SER A 1 69 ? -5.875 -12.617 -12.625 1 97.62 69 SER A C 1
ATOM 543 O O . SER A 1 69 ? -4.875 -12.977 -13.25 1 97.62 69 SER A O 1
ATOM 545 N N . ARG A 1 70 ? -7.059 -13.133 -12.758 1 96.88 70 ARG A N 1
ATOM 546 C CA . ARG A 1 70 ? -7.281 -14.211 -13.711 1 96.88 70 ARG A CA 1
ATOM 547 C C . ARG A 1 70 ? -6.836 -13.805 -15.109 1 96.88 70 ARG A C 1
ATOM 549 O O . ARG A 1 70 ? -6.098 -14.539 -15.773 1 96.88 70 ARG A O 1
ATOM 556 N N . GLU A 1 71 ? -7.262 -12.672 -15.508 1 97.12 71 GLU A N 1
ATOM 557 C CA . GLU A 1 71 ? -6.949 -12.211 -16.859 1 97.12 71 GLU A CA 1
ATOM 558 C C . GLU A 1 71 ? -5.445 -12.055 -17.047 1 97.12 71 GLU A C 1
ATOM 560 O O . GLU A 1 71 ? -4.906 -12.445 -18.094 1 97.12 71 GLU A O 1
ATOM 565 N N . PHE A 1 72 ? -4.785 -11.555 -16.078 1 98.69 72 PHE A N 1
ATOM 566 C CA . PHE A 1 72 ? -3.344 -11.359 -16.203 1 98.69 72 PHE A CA 1
ATOM 567 C C . PHE A 1 72 ? -2.627 -12.695 -16.344 1 98.69 72 PHE A C 1
ATOM 569 O O . PHE A 1 72 ? -1.77 -12.859 -17.219 1 98.69 72 PHE A O 1
ATOM 576 N N . PHE A 1 73 ? -2.982 -13.641 -15.477 1 98.44 73 PHE A N 1
ATOM 577 C CA . PHE A 1 73 ? -2.316 -14.938 -15.516 1 98.44 73 PHE A CA 1
ATOM 578 C C . PHE A 1 73 ? -2.568 -15.633 -16.844 1 98.44 73 PHE A C 1
ATOM 580 O O . PHE A 1 73 ? -1.634 -16.125 -17.484 1 98.44 73 PHE A O 1
ATOM 587 N N . GLN A 1 74 ? -3.748 -15.594 -17.297 1 97.12 74 GLN A N 1
ATOM 588 C CA . GLN A 1 74 ? -4.145 -16.422 -18.422 1 97.12 74 GLN A CA 1
ATOM 589 C C . GLN A 1 74 ? -3.805 -15.758 -19.75 1 97.12 74 GLN A C 1
ATOM 591 O O . GLN A 1 74 ? -3.436 -16.438 -20.719 1 97.12 74 GLN A O 1
ATOM 596 N N . LYS A 1 75 ? -3.824 -14.453 -19.781 1 98.25 75 LYS A N 1
ATOM 597 C CA . LYS A 1 75 ? -3.695 -13.781 -21.078 1 98.25 75 LYS A CA 1
ATOM 598 C C . LYS A 1 75 ? -2.32 -13.141 -21.219 1 98.25 75 LYS A C 1
ATOM 600 O O . LYS A 1 75 ? -1.915 -12.773 -22.328 1 98.25 75 LYS A O 1
ATOM 605 N N . GLN A 1 76 ? -1.623 -13.031 -20.125 1 98.75 76 GLN A N 1
ATOM 606 C CA . GLN A 1 76 ? -0.365 -12.297 -20.203 1 98.75 76 GLN A CA 1
ATOM 607 C C . GLN A 1 76 ? 0.794 -13.125 -19.656 1 98.75 76 GLN A C 1
ATOM 609 O O . GLN A 1 76 ? 1.693 -13.516 -20.406 1 98.75 76 GLN A O 1
ATOM 614 N N . LEU A 1 77 ? 0.7 -13.508 -18.391 1 98.88 77 LEU A N 1
ATOM 615 C CA . LEU A 1 77 ? 1.831 -14.148 -17.719 1 98.88 77 LEU A CA 1
ATOM 616 C C . LEU A 1 77 ? 2.125 -15.508 -18.344 1 98.88 77 LEU A C 1
ATOM 618 O O . LEU A 1 77 ? 3.242 -15.758 -18.797 1 98.88 77 LEU A O 1
ATOM 622 N N . LEU A 1 78 ? 1.095 -16.375 -18.406 1 98.69 78 LEU A N 1
ATOM 623 C CA . LEU A 1 78 ? 1.318 -17.75 -18.859 1 98.69 78 LEU A CA 1
ATOM 624 C C . LEU A 1 78 ? 1.763 -17.766 -20.312 1 98.69 78 LEU A C 1
ATOM 626 O O . LEU A 1 78 ? 2.793 -18.344 -20.656 1 98.69 78 LEU A O 1
ATOM 630 N N . PRO A 1 79 ? 1.105 -17.047 -21.25 1 98.75 79 PRO A N 1
ATOM 631 C CA . PRO A 1 79 ? 1.577 -17.078 -22.641 1 98.75 79 PRO A CA 1
ATOM 632 C C . PRO A 1 79 ? 3.002 -16.562 -22.781 1 98.75 79 PRO A C 1
ATOM 634 O O . PRO A 1 79 ? 3.773 -17.078 -23.594 1 98.75 79 PRO A O 1
ATOM 637 N N . THR A 1 80 ? 3.393 -15.594 -22.031 1 98.81 80 THR A N 1
ATOM 638 C CA . THR A 1 80 ? 4.711 -14.984 -22.156 1 98.81 80 THR A CA 1
ATOM 639 C C . THR A 1 80 ? 5.793 -15.906 -21.609 1 98.81 80 THR A C 1
ATOM 641 O O . THR A 1 80 ? 6.828 -16.109 -22.25 1 98.81 80 THR A O 1
ATOM 644 N N . ILE A 1 81 ? 5.547 -16.469 -20.438 1 98.56 81 ILE A N 1
ATOM 645 C CA . ILE A 1 81 ? 6.574 -17.312 -19.828 1 98.56 81 ILE A CA 1
ATOM 646 C C . ILE A 1 81 ? 6.766 -18.578 -20.641 1 98.56 81 ILE A C 1
ATOM 648 O O . ILE A 1 81 ? 7.871 -19.125 -20.703 1 98.56 81 ILE A O 1
ATOM 652 N N . MET A 1 82 ? 5.738 -19.062 -21.328 1 98.44 82 MET A N 1
ATOM 653 C CA . MET A 1 82 ? 5.848 -20.234 -22.188 1 98.44 82 MET A CA 1
ATOM 654 C C . MET A 1 82 ? 6.766 -19.953 -23.375 1 98.44 82 MET A C 1
ATOM 656 O O . MET A 1 82 ? 7.441 -20.859 -23.859 1 98.44 82 MET A O 1
ATOM 660 N N . LYS A 1 83 ? 6.875 -18.734 -23.812 1 98 83 LYS A N 1
ATOM 661 C CA . LYS A 1 83 ? 7.723 -18.359 -24.938 1 98 83 LYS A CA 1
ATOM 662 C C . LYS A 1 83 ? 9.18 -18.203 -24.5 1 98 83 LYS A C 1
ATOM 664 O O . LYS A 1 83 ? 10.094 -18.406 -25.297 1 98 83 LYS A O 1
ATOM 669 N N . MET A 1 84 ? 9.422 -17.781 -23.219 1 97.31 84 MET A N 1
ATOM 670 C CA . MET A 1 84 ? 10.773 -17.516 -22.734 1 97.31 84 MET A CA 1
ATOM 671 C C . MET A 1 84 ? 10.93 -17.953 -21.281 1 97.31 84 MET A C 1
ATOM 673 O O . MET A 1 84 ? 11.211 -17.141 -20.406 1 97.31 84 MET A O 1
ATOM 677 N N . PRO A 1 85 ? 10.805 -19.266 -21.031 1 97.5 85 PRO A N 1
ATOM 678 C CA . PRO A 1 85 ? 10.797 -19.766 -19.656 1 97.5 85 PRO A CA 1
ATOM 679 C C . PRO A 1 85 ? 12.117 -19.531 -18.922 1 97.5 85 PRO A C 1
ATOM 681 O O . PRO A 1 85 ? 12.148 -19.453 -17.703 1 97.5 85 PRO A O 1
ATOM 684 N N . GLU A 1 86 ? 13.203 -19.344 -19.656 1 96.44 86 GLU A N 1
ATOM 685 C CA . GLU A 1 86 ? 14.516 -19.203 -19.031 1 96.44 86 GLU A CA 1
ATOM 686 C C . GLU A 1 86 ? 14.789 -17.734 -18.672 1 96.44 86 GLU A C 1
ATOM 688 O O . GLU A 1 86 ? 15.734 -17.438 -17.938 1 96.44 86 GLU A O 1
ATOM 693 N N . ASN A 1 87 ? 13.93 -16.828 -19.156 1 97.62 87 ASN A N 1
ATOM 694 C CA . ASN A 1 87 ? 14.203 -15.398 -18.984 1 97.62 87 ASN A CA 1
ATOM 695 C C . ASN A 1 87 ? 13.297 -14.773 -17.938 1 97.62 87 ASN A C 1
ATOM 697 O O . ASN A 1 87 ? 13.422 -13.586 -17.625 1 97.62 87 ASN A O 1
ATOM 701 N N . ILE A 1 88 ? 12.375 -15.602 -17.375 1 98.5 88 ILE A N 1
ATOM 702 C CA . ILE A 1 88 ? 11.422 -15.047 -16.422 1 98.5 88 ILE A CA 1
ATOM 703 C C . ILE A 1 88 ? 11.391 -15.914 -15.156 1 98.5 88 ILE A C 1
ATOM 705 O O . ILE A 1 88 ? 11.234 -17.125 -15.234 1 98.5 88 ILE A O 1
ATOM 709 N N . THR A 1 89 ? 11.625 -15.32 -14.055 1 98.5 89 THR A N 1
ATOM 710 C CA . THR A 1 89 ? 11.344 -15.938 -12.758 1 98.5 89 THR A CA 1
ATOM 711 C C . THR A 1 89 ? 10.203 -15.219 -12.055 1 98.5 89 THR A C 1
ATOM 713 O O . THR A 1 89 ? 10.062 -14 -12.172 1 98.5 89 THR A O 1
ATOM 716 N N . THR A 1 90 ? 9.367 -16 -11.312 1 98.81 90 THR A N 1
ATOM 717 C CA . THR A 1 90 ? 8.18 -15.398 -10.719 1 98.81 90 THR A CA 1
ATOM 718 C C . THR A 1 90 ? 8.211 -15.5 -9.203 1 98.81 90 THR A C 1
ATOM 720 O O . THR A 1 90 ? 8.758 -16.469 -8.648 1 98.81 90 THR A O 1
ATOM 723 N N . GLU A 1 91 ? 7.746 -14.516 -8.555 1 98.69 91 GLU A N 1
ATOM 724 C CA . GLU A 1 91 ? 7.324 -14.5 -7.16 1 98.69 91 GLU A CA 1
ATOM 725 C C . GLU A 1 91 ? 5.828 -14.219 -7.039 1 98.69 91 GLU A C 1
ATOM 727 O O . GLU A 1 91 ? 5.395 -13.07 -7.18 1 98.69 91 GLU A O 1
ATOM 732 N N . LEU A 1 92 ? 5.062 -15.273 -6.824 1 98.94 92 LEU A N 1
ATOM 733 C CA . LEU A 1 92 ? 3.611 -15.164 -6.766 1 98.94 92 LEU A CA 1
ATOM 734 C C . LEU A 1 92 ? 3.133 -15.016 -5.324 1 98.94 92 LEU A C 1
ATOM 736 O O . LEU A 1 92 ? 3.463 -15.836 -4.469 1 98.94 92 LEU A O 1
ATOM 740 N N . ILE A 1 93 ? 2.365 -13.961 -5.031 1 98.88 93 ILE A N 1
ATOM 741 C CA . ILE A 1 93 ? 1.958 -13.633 -3.67 1 98.88 93 ILE A CA 1
ATOM 742 C C . ILE A 1 93 ? 0.437 -13.531 -3.598 1 98.88 93 ILE A C 1
ATOM 744 O O . ILE A 1 93 ? -0.128 -12.445 -3.76 1 98.88 93 ILE A O 1
ATOM 748 N N . PRO A 1 94 ? -0.227 -14.609 -3.316 1 98.81 94 PRO A N 1
ATOM 749 C CA . PRO A 1 94 ? -1.685 -14.57 -3.178 1 98.81 94 PRO A CA 1
ATOM 750 C C . PRO A 1 94 ? -2.137 -13.977 -1.847 1 98.81 94 PRO A C 1
ATOM 752 O O . PRO A 1 94 ? -1.811 -14.516 -0.785 1 98.81 94 PRO A O 1
ATOM 755 N N . TYR A 1 95 ? -2.871 -12.828 -1.869 1 98.44 95 TYR A N 1
ATOM 756 C CA . TYR A 1 95 ? -3.418 -12.148 -0.704 1 98.44 95 TYR A CA 1
ATOM 757 C C . TYR A 1 95 ? -4.332 -11 -1.125 1 98.44 95 TYR A C 1
ATOM 759 O O . TYR A 1 95 ? -5.52 -10.992 -0.788 1 98.44 95 TYR A O 1
ATOM 767 N N . GLY A 1 96 ? -3.688 -10.117 -1.95 1 97.44 96 GLY A N 1
ATOM 768 C CA . GLY A 1 96 ? -4.43 -8.992 -2.498 1 97.44 96 GLY A CA 1
ATOM 769 C C . GLY A 1 96 ? -4.906 -8.016 -1.437 1 97.44 96 GLY A C 1
ATOM 770 O O . GLY A 1 96 ? -4.113 -7.551 -0.618 1 97.44 96 GLY A O 1
ATOM 771 N N . LYS A 1 97 ? -6.184 -7.738 -1.389 1 96.81 97 LYS A N 1
ATOM 772 C CA . LYS A 1 97 ? -6.77 -6.73 -0.506 1 96.81 97 LYS A CA 1
ATOM 773 C C . LYS A 1 97 ? -7.297 -7.367 0.776 1 96.81 97 LYS A C 1
ATOM 775 O O . LYS A 1 97 ? -8.133 -6.781 1.465 1 96.81 97 LYS A O 1
ATOM 780 N N . ALA A 1 98 ? -6.852 -8.555 1.097 1 97 98 ALA A N 1
ATOM 781 C CA . ALA A 1 98 ? -7.285 -9.227 2.318 1 97 98 ALA A CA 1
ATOM 782 C C . ALA A 1 98 ? -6.742 -8.516 3.557 1 97 98 ALA A C 1
ATOM 784 O O . ALA A 1 98 ? -5.996 -7.543 3.443 1 97 98 ALA A O 1
ATOM 785 N N . SER A 1 99 ? -7.219 -8.875 4.699 1 95.75 99 SER A N 1
ATOM 786 C CA . SER A 1 99 ? -6.703 -8.445 5.996 1 95.75 99 SER A CA 1
ATOM 787 C C . SER A 1 99 ? -6.555 -9.625 6.949 1 95.75 99 SER A C 1
ATOM 789 O O . SER A 1 99 ? -7.266 -10.625 6.82 1 95.75 99 SER A O 1
ATOM 791 N N . THR A 1 100 ? -5.578 -9.508 7.848 1 95.31 100 THR A N 1
ATOM 792 C CA . THR A 1 100 ? -5.277 -10.531 8.844 1 95.31 100 THR A CA 1
ATOM 793 C C . THR A 1 100 ? -5.492 -9.992 10.25 1 95.31 100 THR A C 1
ATOM 795 O O . THR A 1 100 ? -5.023 -8.906 10.586 1 95.31 100 THR A O 1
ATOM 798 N N . GLU A 1 101 ? -6.219 -10.719 11.023 1 92.5 101 GLU A N 1
ATOM 799 C CA . GLU A 1 101 ? -6.395 -10.438 12.445 1 92.5 101 GLU A CA 1
ATOM 800 C C . GLU A 1 101 ? -5.812 -11.555 13.305 1 92.5 101 GLU A C 1
ATOM 802 O O . GLU A 1 101 ? -5.973 -12.734 12.992 1 92.5 101 GLU A O 1
ATOM 807 N N . ILE A 1 102 ? -5.055 -11.188 14.359 1 87.75 102 ILE A N 1
ATOM 808 C CA . ILE A 1 102 ? -4.551 -12.164 15.32 1 87.75 102 ILE A CA 1
ATOM 809 C C . ILE A 1 102 ? -5.613 -12.445 16.375 1 87.75 102 ILE A C 1
ATOM 811 O O . ILE A 1 102 ? -6.117 -11.523 17.016 1 87.75 102 ILE A O 1
ATOM 815 N N . VAL A 1 103 ? -5.984 -13.695 16.484 1 85.19 103 VAL A N 1
ATOM 816 C CA . VAL A 1 103 ? -6.996 -14.094 17.453 1 85.19 103 VAL A CA 1
ATOM 817 C C . VAL A 1 103 ? -6.324 -14.469 18.781 1 85.19 103 VAL A C 1
ATOM 819 O O . VAL A 1 103 ? -5.398 -15.281 18.797 1 85.19 103 VAL A O 1
ATOM 822 N N . GLU A 1 104 ? -6.379 -13.633 19.844 1 72.38 104 GLU A N 1
ATOM 823 C CA . GLU A 1 104 ? -5.715 -13.664 21.141 1 72.38 104 GLU A CA 1
ATOM 824 C C . GLU A 1 104 ? -5.645 -15.086 21.688 1 72.38 104 GLU A C 1
ATOM 826 O O . GLU A 1 104 ? -4.594 -15.516 22.172 1 72.38 104 GLU A O 1
ATOM 831 N N . ASN A 1 105 ? -6.629 -15.734 21.906 1 65.81 105 ASN A N 1
ATOM 832 C CA . ASN A 1 105 ? -6.648 -16.891 22.797 1 65.81 105 ASN A CA 1
ATOM 833 C C . ASN A 1 105 ? -5.918 -18.078 22.188 1 65.81 105 ASN A C 1
ATOM 835 O O . ASN A 1 105 ? -5.477 -18.969 22.906 1 65.81 105 ASN A O 1
ATOM 839 N N . ASN A 1 106 ? -5.656 -17.984 20.891 1 66.88 106 ASN A N 1
ATOM 840 C CA . ASN A 1 106 ? -5.18 -19.25 20.344 1 66.88 106 ASN A CA 1
ATOM 841 C C . ASN A 1 106 ? -4.043 -19.047 19.344 1 66.88 106 ASN A C 1
ATOM 843 O O . ASN A 1 106 ? -3.627 -19.984 18.672 1 66.88 106 ASN A O 1
ATOM 847 N N . SER A 1 107 ? -3.473 -17.906 19.328 1 73.38 107 SER A N 1
ATOM 848 C CA . SER A 1 107 ? -2.398 -17.625 18.391 1 73.38 107 SER A CA 1
ATOM 849 C C . SER A 1 107 ? -2.814 -17.969 16.953 1 73.38 107 SER A C 1
ATOM 851 O O . SER A 1 107 ? -2.025 -18.531 16.203 1 73.38 107 SER A O 1
ATOM 853 N N . SER A 1 108 ? -4.141 -17.984 16.781 1 87.12 108 SER A N 1
ATOM 854 C CA . SER A 1 108 ? -4.652 -18.25 15.438 1 87.12 108 SER A CA 1
ATOM 855 C C . SER A 1 108 ? -4.941 -16.953 14.688 1 87.12 108 SER A C 1
ATOM 857 O O . SER A 1 108 ? -4.805 -15.867 15.25 1 87.12 108 SER A O 1
ATOM 859 N N . TYR A 1 109 ? -5.102 -17.156 13.336 1 93.44 109 TYR A N 1
ATOM 860 C CA . TYR A 1 109 ? -5.34 -16.016 12.469 1 93.44 109 TYR A CA 1
ATOM 861 C C . TYR A 1 109 ? -6.734 -16.062 11.852 1 93.44 109 TYR A C 1
ATOM 863 O O . TYR A 1 109 ? -7.227 -17.156 11.523 1 93.44 109 TYR A O 1
ATOM 871 N N . ARG A 1 110 ? -7.336 -14.953 11.812 1 94.94 110 ARG A N 1
ATOM 872 C CA . ARG A 1 110 ? -8.555 -14.766 11.031 1 94.94 110 ARG A CA 1
ATOM 873 C C . ARG A 1 110 ? -8.305 -13.859 9.828 1 94.94 110 ARG A C 1
ATOM 875 O O . ARG A 1 110 ? -7.664 -12.812 9.953 1 94.94 110 ARG A O 1
ATOM 882 N N . PHE A 1 111 ? -8.82 -14.312 8.656 1 97.06 111 PHE A N 1
ATOM 883 C CA . PHE A 1 111 ? -8.602 -13.57 7.418 1 97.06 111 PHE A CA 1
ATOM 884 C C . PHE A 1 111 ? -9.922 -13.047 6.859 1 97.06 111 PHE A C 1
ATOM 886 O O . PHE A 1 111 ? -10.953 -13.727 6.953 1 97.06 111 PHE A O 1
ATOM 893 N N . HIS A 1 112 ? -9.945 -11.883 6.352 1 96.94 112 HIS A N 1
ATOM 894 C CA . HIS A 1 112 ? -11.047 -11.305 5.594 1 96.94 112 HIS A CA 1
ATOM 895 C C . HIS A 1 112 ? -10.633 -11.008 4.156 1 96.94 112 HIS A C 1
ATOM 897 O O . HIS A 1 112 ? -9.711 -10.219 3.926 1 96.94 112 HIS A O 1
ATOM 903 N N . CYS A 1 113 ? -11.281 -11.562 3.254 1 96.88 113 CYS A N 1
ATOM 904 C CA . CYS A 1 113 ? -10.898 -11.438 1.853 1 96.88 113 CYS A CA 1
ATOM 905 C C . CYS A 1 113 ? -11.938 -10.641 1.071 1 96.88 113 CYS A C 1
ATOM 907 O O . CYS A 1 113 ? -13.125 -10.648 1.416 1 96.88 113 CYS A O 1
ATOM 909 N N . GLN A 1 114 ? -11.484 -10.016 0.042 1 94.62 114 GLN A N 1
ATOM 910 C CA . GLN A 1 114 ? -12.312 -9.117 -0.757 1 94.62 114 GLN A CA 1
ATOM 911 C C . GLN A 1 114 ? -13.508 -9.852 -1.359 1 94.62 114 GLN A C 1
ATOM 913 O O . GLN A 1 114 ? -14.617 -9.32 -1.394 1 94.62 114 GLN A O 1
ATOM 918 N N . HIS A 1 115 ? -13.297 -11.102 -1.797 1 94.25 115 HIS A N 1
ATOM 919 C CA . HIS A 1 115 ? -14.359 -11.875 -2.438 1 94.25 115 HIS A CA 1
ATOM 920 C C . HIS A 1 115 ? -14.859 -12.992 -1.526 1 94.25 115 HIS A C 1
ATOM 922 O O . HIS A 1 115 ? -15.211 -14.07 -2 1 94.25 115 HIS A O 1
ATOM 928 N N . GLY A 1 116 ? -14.711 -12.797 -0.252 1 94.56 116 GLY A N 1
ATOM 929 C CA . GLY A 1 116 ? -15.344 -13.688 0.712 1 94.56 116 GLY A CA 1
ATOM 930 C C . GLY A 1 116 ? -14.422 -14.797 1.185 1 94.56 116 GLY A C 1
ATOM 931 O O . GLY A 1 116 ? -13.258 -14.852 0.785 1 94.56 116 GLY A O 1
ATOM 932 N N . PRO A 1 117 ? -14.992 -15.727 2.041 1 94.69 117 PRO A N 1
ATOM 933 C CA . PRO A 1 117 ? -14.188 -16.766 2.693 1 94.69 117 PRO A CA 1
ATOM 934 C C . PRO A 1 117 ? -13.586 -17.766 1.7 1 94.69 117 PRO A C 1
ATOM 936 O O . PRO A 1 117 ? -12.5 -18.281 1.934 1 94.69 117 PRO A O 1
ATOM 939 N N . SER A 1 118 ? -14.305 -17.984 0.616 1 94.06 118 SER A N 1
ATOM 940 C CA . SER A 1 118 ? -13.781 -18.922 -0.387 1 94.06 118 SER A CA 1
ATOM 941 C C . SER A 1 118 ? -12.484 -18.406 -0.993 1 94.06 118 SER A C 1
ATOM 943 O O . SER A 1 118 ? -11.602 -19.188 -1.345 1 94.06 118 SER A O 1
ATOM 945 N N . GLU A 1 119 ? -12.391 -17.125 -1.135 1 96.19 119 GLU A N 1
ATOM 946 C CA . GLU A 1 119 ? -11.156 -16.531 -1.645 1 96.19 119 GLU A CA 1
ATOM 947 C C . GLU A 1 119 ? -10 -16.75 -0.665 1 96.19 119 GLU A C 1
ATOM 949 O O . GLU A 1 119 ? -8.867 -17.016 -1.076 1 96.19 119 GLU A O 1
ATOM 954 N N . CYS A 1 120 ? -10.312 -16.594 0.66 1 96.75 120 CYS A N 1
ATOM 955 C CA . CYS A 1 120 ? -9.281 -16.828 1.664 1 96.75 120 CYS A CA 1
ATOM 956 C C . CYS A 1 120 ? -8.766 -18.266 1.589 1 96.75 120 CYS A C 1
ATOM 958 O O . CYS A 1 120 ? -7.559 -18.5 1.64 1 96.75 120 CYS A O 1
ATOM 960 N N . GLU A 1 121 ? -9.664 -19.172 1.44 1 95 121 GLU A N 1
ATOM 961 C CA . GLU A 1 121 ? -9.289 -20.578 1.314 1 95 121 GLU A CA 1
ATOM 962 C C . GLU A 1 121 ? -8.461 -20.812 0.053 1 95 121 GLU A C 1
ATOM 964 O O . GLU A 1 121 ? -7.457 -21.531 0.088 1 95 121 GLU A O 1
ATOM 969 N N . GLY A 1 122 ? -8.922 -20.234 -1.01 1 95.88 122 GLY A N 1
ATOM 970 C CA . GLY A 1 122 ? -8.195 -20.375 -2.26 1 95.88 122 GLY A CA 1
ATOM 971 C C . GLY A 1 122 ? -6.805 -19.766 -2.213 1 95.88 122 GLY A C 1
ATOM 972 O O . GLY A 1 122 ? -5.844 -20.359 -2.705 1 95.88 122 GLY A O 1
ATOM 973 N N . ASN A 1 123 ? -6.711 -18.562 -1.66 1 97.44 123 ASN A N 1
ATOM 974 C CA . ASN A 1 123 ? -5.406 -17.922 -1.506 1 97.44 123 ASN A CA 1
ATOM 975 C C . ASN A 1 123 ? -4.457 -18.781 -0.68 1 97.44 123 ASN A C 1
ATOM 977 O O . ASN A 1 123 ? -3.26 -18.844 -0.967 1 97.44 123 ASN A O 1
ATOM 981 N N . LYS A 1 124 ? -5.008 -19.391 0.333 1 97.06 124 LYS A N 1
ATOM 982 C CA . LYS A 1 124 ? -4.199 -20.297 1.146 1 97.06 124 LYS A CA 1
ATOM 983 C C . LYS A 1 124 ? -3.684 -21.469 0.316 1 97.06 124 LYS A C 1
ATOM 985 O O . LYS A 1 124 ? -2.506 -21.828 0.399 1 97.06 124 LYS A O 1
ATOM 990 N N . LEU A 1 125 ? -4.527 -22.031 -0.437 1 96.88 125 LEU A N 1
ATOM 991 C CA . LEU A 1 125 ? -4.168 -23.141 -1.305 1 96.88 125 LEU A CA 1
ATOM 992 C C . LEU A 1 125 ? -3.111 -22.719 -2.32 1 96.88 125 LEU A C 1
ATOM 994 O O . LEU A 1 125 ? -2.117 -23.422 -2.518 1 96.88 125 LEU A O 1
ATOM 998 N N . HIS A 1 126 ? -3.318 -21.562 -2.979 1 97.81 126 HIS A N 1
ATOM 999 C CA . HIS A 1 126 ? -2.312 -21.031 -3.885 1 97.81 126 HIS A CA 1
ATOM 1000 C C . HIS A 1 126 ? -0.97 -20.859 -3.18 1 97.81 126 HIS A C 1
ATOM 1002 O O . HIS A 1 126 ? 0.075 -21.203 -3.732 1 97.81 126 HIS A O 1
ATOM 1008 N N . GLY A 1 127 ? -1.047 -20.344 -1.926 1 98.38 127 GLY A N 1
ATOM 1009 C CA . GLY A 1 127 ? 0.171 -20.188 -1.146 1 98.38 127 GLY A CA 1
ATOM 1010 C C . GLY A 1 127 ? 0.915 -21.484 -0.93 1 98.38 127 GLY A C 1
ATOM 1011 O O . GLY A 1 127 ? 2.143 -21.531 -1.026 1 98.38 127 GLY A O 1
ATOM 1012 N N . CYS A 1 128 ? 0.198 -22.531 -0.622 1 98.38 128 CYS A N 1
ATOM 1013 C CA . CYS A 1 128 ? 0.802 -23.844 -0.418 1 98.38 128 CYS A CA 1
ATOM 1014 C C . CYS A 1 128 ? 1.409 -24.375 -1.712 1 98.38 128 CYS A C 1
ATOM 1016 O O . CYS A 1 128 ? 2.475 -25 -1.694 1 98.38 128 CYS A O 1
ATOM 1018 N N . ILE A 1 129 ? 0.787 -24.125 -2.818 1 98.12 129 ILE A N 1
ATOM 1019 C CA . ILE A 1 129 ? 1.309 -24.547 -4.113 1 98.12 129 ILE A CA 1
ATOM 1020 C C . ILE A 1 129 ? 2.596 -23.797 -4.426 1 98.12 129 ILE A C 1
ATOM 1022 O O . ILE A 1 129 ? 3.592 -24.391 -4.844 1 98.12 129 ILE A O 1
ATOM 1026 N N . VAL A 1 130 ? 2.625 -22.516 -4.168 1 98.5 130 VAL A N 1
ATOM 1027 C CA . VAL A 1 130 ? 3.809 -21.688 -4.371 1 98.5 130 VAL A CA 1
ATOM 1028 C C . VAL A 1 130 ? 4.957 -22.188 -3.504 1 98.5 130 VAL A C 1
ATOM 1030 O O . VAL A 1 130 ? 6.109 -22.219 -3.943 1 98.5 130 VAL A O 1
ATOM 1033 N N . HIS A 1 131 ? 4.617 -22.594 -2.307 1 97.69 131 HIS A N 1
ATOM 1034 C CA . HIS A 1 131 ? 5.594 -23.047 -1.323 1 97.69 131 HIS A CA 1
ATOM 1035 C C . HIS A 1 131 ? 6.176 -24.406 -1.71 1 97.69 131 HIS A C 1
ATOM 1037 O O . HIS A 1 131 ? 7.348 -24.688 -1.45 1 97.69 131 HIS A O 1
ATOM 1043 N N . LEU A 1 132 ? 5.465 -25.266 -2.426 1 97.12 132 LEU A N 1
ATOM 1044 C CA . LEU A 1 132 ? 5.852 -26.656 -2.57 1 97.12 132 LEU A CA 1
ATOM 1045 C C . LEU A 1 132 ? 6.301 -26.953 -3.998 1 97.12 132 LEU A C 1
ATOM 1047 O O . LEU A 1 132 ? 6.965 -27.953 -4.25 1 97.12 132 LEU A O 1
ATOM 1051 N N . VAL A 1 133 ? 5.949 -26.141 -4.957 1 97.31 133 VAL A N 1
ATOM 1052 C CA . VAL A 1 133 ? 6.328 -26.359 -6.348 1 97.31 133 VAL A CA 1
ATOM 1053 C C . VAL A 1 133 ? 7.539 -25.5 -6.695 1 97.31 133 VAL A C 1
ATOM 1055 O O . VAL A 1 133 ? 7.449 -24.266 -6.715 1 97.31 133 VAL A O 1
ATOM 1058 N N . GLU A 1 134 ? 8.641 -26.062 -7.129 1 95.5 134 GLU A N 1
ATOM 1059 C CA . GLU A 1 134 ? 9.898 -25.344 -7.32 1 95.5 134 GLU A CA 1
ATOM 1060 C C . GLU A 1 134 ? 10.07 -24.906 -8.773 1 95.5 134 GLU A C 1
ATOM 1062 O O . GLU A 1 134 ? 10.602 -23.828 -9.039 1 95.5 134 GLU A O 1
ATOM 1067 N N . ASP A 1 135 ? 9.602 -25.734 -9.641 1 97.06 135 ASP A N 1
ATOM 1068 C CA . ASP A 1 135 ? 9.734 -25.422 -11.062 1 97.06 135 ASP A CA 1
ATOM 1069 C C . ASP A 1 135 ? 8.867 -24.219 -11.445 1 97.06 135 ASP A C 1
ATOM 1071 O O . ASP A 1 135 ? 7.645 -24.25 -11.305 1 97.06 135 ASP A O 1
ATOM 1075 N N . ASN A 1 136 ? 9.5 -23.25 -11.93 1 98.25 136 ASN A N 1
ATOM 1076 C CA . ASN A 1 136 ? 8.836 -21.969 -12.172 1 98.25 136 ASN A CA 1
ATOM 1077 C C . ASN A 1 136 ? 7.73 -22.094 -13.211 1 98.25 136 ASN A C 1
ATOM 1079 O O . ASN A 1 136 ? 6.609 -21.625 -12.992 1 98.25 136 ASN A O 1
ATOM 1083 N N . LEU A 1 137 ? 8.008 -22.625 -14.367 1 98.19 137 LEU A N 1
ATOM 1084 C CA . LEU A 1 137 ? 7.008 -22.766 -15.414 1 98.19 137 LEU A CA 1
ATOM 1085 C C . LEU A 1 137 ? 5.848 -23.641 -14.953 1 98.19 137 LEU A C 1
ATOM 1087 O O . LEU A 1 137 ? 4.684 -23.297 -15.188 1 98.19 137 LEU A O 1
ATOM 1091 N N . LYS A 1 138 ? 6.16 -24.75 -14.289 1 97.88 138 LYS A N 1
ATOM 1092 C CA . LYS A 1 138 ? 5.133 -25.641 -13.758 1 97.88 138 LYS A CA 1
ATOM 1093 C C . LYS A 1 138 ? 4.227 -24.891 -12.773 1 97.88 138 LYS A C 1
ATOM 1095 O O . LYS A 1 138 ? 3.006 -25.047 -12.812 1 97.88 138 LYS A O 1
ATOM 1100 N N . LEU A 1 139 ? 4.812 -24.109 -11.914 1 98.44 139 LEU A N 1
ATOM 1101 C CA . LEU A 1 139 ? 4.078 -23.312 -10.93 1 98.44 139 LEU A CA 1
ATOM 1102 C C . LEU A 1 139 ? 3.076 -22.391 -11.609 1 98.44 139 LEU A C 1
ATOM 1104 O O . LEU A 1 139 ? 1.895 -22.391 -11.258 1 98.44 139 LEU A O 1
ATOM 1108 N N . VAL A 1 140 ? 3.502 -21.656 -12.633 1 98.69 140 VAL A N 1
ATOM 1109 C CA . VAL A 1 140 ? 2.65 -20.688 -13.32 1 98.69 140 VAL A CA 1
ATOM 1110 C C . VAL A 1 140 ? 1.535 -21.422 -14.062 1 98.69 140 VAL A C 1
ATOM 1112 O O . VAL A 1 140 ? 0.392 -20.969 -14.094 1 98.69 140 VAL A O 1
ATOM 1115 N N . ARG A 1 141 ? 1.843 -22.594 -14.617 1 97.69 141 ARG A N 1
ATOM 1116 C CA . ARG A 1 141 ? 0.833 -23.406 -15.297 1 97.69 141 ARG A CA 1
ATOM 1117 C C . ARG A 1 141 ? -0.25 -23.859 -14.328 1 97.69 141 ARG A C 1
ATOM 1119 O O . ARG A 1 141 ? -1.441 -23.766 -14.625 1 97.69 141 ARG A O 1
ATOM 1126 N N . ILE A 1 142 ? 0.183 -24.344 -13.188 1 97.19 142 ILE A N 1
ATOM 1127 C CA . ILE A 1 142 ? -0.754 -24.875 -12.195 1 97.19 142 ILE A CA 1
ATOM 1128 C C . ILE A 1 142 ? -1.666 -23.75 -11.703 1 97.19 142 ILE A C 1
ATOM 1130 O O . ILE A 1 142 ? -2.889 -23.906 -11.656 1 97.19 142 ILE A O 1
ATOM 1134 N N . ILE A 1 143 ? -1.104 -22.578 -11.336 1 97.62 143 ILE A N 1
ATOM 1135 C CA . ILE A 1 143 ? -1.893 -21.469 -10.828 1 97.62 143 ILE A CA 1
ATOM 1136 C C . ILE A 1 143 ? -2.836 -20.969 -11.922 1 97.62 143 ILE A C 1
ATOM 1138 O O . ILE A 1 143 ? -4 -20.656 -11.648 1 97.62 143 ILE A O 1
ATOM 1142 N N . SER A 1 144 ? -2.379 -20.922 -13.156 1 97 144 SER A N 1
ATOM 1143 C CA . SER A 1 144 ? -3.229 -20.5 -14.273 1 97 144 SER A CA 1
ATOM 1144 C C . SER A 1 144 ? -4.379 -21.484 -14.484 1 97 144 SER A C 1
ATOM 1146 O O . SER A 1 144 ? -5.5 -21.078 -14.789 1 97 144 SER A O 1
ATOM 1148 N N . CYS A 1 145 ? -4.094 -22.75 -14.359 1 95.81 145 CYS A N 1
ATOM 1149 C CA . CYS A 1 145 ? -5.121 -23.781 -14.43 1 95.81 145 CYS A CA 1
ATOM 1150 C C . CYS A 1 145 ? -6.207 -23.531 -13.391 1 95.81 145 CYS A C 1
ATOM 1152 O O . CYS A 1 145 ? -7.398 -23.656 -13.695 1 95.81 145 CYS A O 1
ATOM 1154 N N . MET A 1 146 ? -5.859 -23.156 -12.219 1 95.38 146 MET A N 1
ATOM 1155 C CA . MET A 1 146 ? -6.801 -22.969 -11.117 1 95.38 146 MET A CA 1
ATOM 1156 C C . MET A 1 146 ? -7.668 -21.734 -11.336 1 95.38 146 MET A C 1
ATOM 1158 O O . MET A 1 146 ? -8.734 -21.609 -10.727 1 95.38 146 MET A O 1
ATOM 1162 N N . PHE A 1 147 ? -7.195 -20.797 -12.18 1 95.31 147 PHE A N 1
ATOM 1163 C CA . PHE A 1 147 ? -7.992 -19.625 -12.523 1 95.31 147 PHE A CA 1
ATOM 1164 C C . PHE A 1 147 ? -9.047 -19.969 -13.57 1 95.31 147 PHE A C 1
ATOM 1166 O O . PHE A 1 147 ? -10 -19.219 -13.773 1 95.31 147 PHE A O 1
ATOM 1173 N N . ASN A 1 148 ? -8.914 -21.047 -14.344 1 85.12 148 ASN A N 1
ATOM 1174 C CA . ASN A 1 148 ? -9.781 -21.406 -15.461 1 85.12 148 ASN A CA 1
ATOM 1175 C C . ASN A 1 148 ? -11.227 -21.609 -15.008 1 85.12 148 ASN A C 1
ATOM 1177 O O . ASN A 1 148 ? -12.164 -21.312 -15.75 1 85.12 148 ASN A O 1
ATOM 1181 N N . GLU A 1 149 ? -11.367 -22.281 -13.938 1 71.19 149 GLU A N 1
ATOM 1182 C CA . GLU A 1 149 ? -12.742 -22.562 -13.539 1 71.19 149 GLU A CA 1
ATOM 1183 C C . GLU A 1 149 ? -13.227 -21.578 -12.477 1 71.19 149 GLU A C 1
ATOM 1185 O O . GLU A 1 149 ? -13.289 -21.922 -11.289 1 71.19 149 GLU A O 1
ATOM 1190 N N . TYR A 1 150 ? -13.477 -20.344 -12.922 1 64.75 150 TYR A N 1
ATOM 1191 C CA . TYR A 1 150 ? -13.922 -19.25 -12.062 1 64.75 150 TYR A CA 1
ATOM 1192 C C . TYR A 1 150 ? -15.133 -19.672 -11.242 1 64.75 150 TYR A C 1
ATOM 1194 O O . TYR A 1 150 ? -16.062 -20.297 -11.758 1 64.75 150 TYR A O 1
ATOM 1202 N N . GLY A 1 151 ? -15.031 -19.406 -9.953 1 67.69 151 GLY A N 1
ATOM 1203 C CA . GLY A 1 151 ? -16.188 -19.609 -9.094 1 67.69 151 GLY A CA 1
ATOM 1204 C C . GLY A 1 151 ? -16.281 -21.031 -8.57 1 67.69 151 GLY A C 1
ATOM 1205 O O . GLY A 1 151 ? -17.109 -21.328 -7.699 1 67.69 151 GLY A O 1
ATOM 1206 N N . ARG A 1 152 ? -15.5 -21.875 -9.133 1 74.94 152 ARG A N 1
ATOM 1207 C CA . ARG A 1 152 ? -15.508 -23.234 -8.609 1 74.94 152 ARG A CA 1
ATOM 1208 C C . ARG A 1 152 ? -14.766 -23.328 -7.281 1 74.94 152 ARG A C 1
ATOM 1210 O O . ARG A 1 152 ? -13.938 -22.469 -6.977 1 74.94 152 ARG A O 1
ATOM 1217 N N . ASP A 1 153 ? -15.141 -24.281 -6.578 1 88.19 153 ASP A N 1
ATOM 1218 C CA . ASP A 1 153 ? -14.461 -24.562 -5.316 1 88.19 153 ASP A CA 1
ATOM 1219 C C . ASP A 1 153 ? -12.953 -24.734 -5.531 1 88.19 153 ASP A C 1
ATOM 1221 O O . ASP A 1 153 ? -12.531 -25.5 -6.41 1 88.19 153 ASP A O 1
ATOM 1225 N N . ALA A 1 154 ? -12.227 -23.984 -4.809 1 89.94 154 ALA A N 1
ATOM 1226 C CA . ALA A 1 154 ? -10.773 -23.953 -4.961 1 89.94 154 ALA A CA 1
ATOM 1227 C C . ALA A 1 154 ? -10.164 -25.328 -4.758 1 89.94 154 ALA A C 1
ATOM 1229 O O . ALA A 1 154 ? -9.18 -25.688 -5.406 1 89.94 154 ALA A O 1
ATOM 1230 N N . GLU A 1 155 ? -10.758 -26.125 -3.859 1 92.19 155 GLU A N 1
ATOM 1231 C CA . GLU A 1 155 ? -10.211 -27.453 -3.598 1 92.19 155 GLU A CA 1
ATOM 1232 C C . GLU A 1 155 ? -10.438 -28.375 -4.789 1 92.19 155 GLU A C 1
ATOM 1234 O O . GLU A 1 155 ? -9.547 -29.141 -5.156 1 92.19 155 GLU A O 1
ATOM 1239 N N . ILE A 1 156 ? -11.609 -28.328 -5.34 1 92.62 156 ILE A N 1
ATOM 1240 C CA . ILE A 1 156 ? -11.938 -29.188 -6.473 1 92.62 156 ILE A CA 1
ATOM 1241 C C . ILE A 1 156 ? -11.023 -28.859 -7.652 1 92.62 156 ILE A C 1
ATOM 1243 O O . ILE A 1 156 ? -10.383 -29.75 -8.219 1 92.62 156 ILE A O 1
ATOM 1247 N N . ILE A 1 157 ? -10.914 -27.641 -7.957 1 93.38 157 ILE A N 1
ATOM 1248 C CA . ILE A 1 157 ? -10.125 -27.25 -9.117 1 93.38 157 ILE A CA 1
ATOM 1249 C C . ILE A 1 157 ? -8.641 -27.438 -8.82 1 93.38 157 ILE A C 1
ATOM 1251 O O . ILE A 1 157 ? -7.871 -27.828 -9.703 1 93.38 157 ILE A O 1
ATOM 1255 N N . GLY A 1 158 ? -8.234 -27.172 -7.574 1 94.69 158 GLY A N 1
ATOM 1256 C CA . GLY A 1 158 ? -6.852 -27.406 -7.18 1 94.69 158 GLY A CA 1
ATOM 1257 C C . GLY A 1 158 ? -6.41 -28.844 -7.371 1 94.69 158 GLY A C 1
ATOM 1258 O O . GLY A 1 158 ? -5.344 -29.109 -7.93 1 94.69 158 GLY A O 1
ATOM 1259 N N . LYS A 1 159 ? -7.297 -29.688 -6.91 1 95.06 159 LYS A N 1
ATOM 1260 C CA . LYS A 1 159 ? -6.988 -31.109 -7.051 1 95.06 159 LYS A CA 1
ATOM 1261 C C . LYS A 1 159 ? -6.844 -31.5 -8.523 1 95.06 159 LYS A C 1
ATOM 1263 O O . LYS A 1 159 ? -5.875 -32.156 -8.898 1 95.06 159 LYS A O 1
ATOM 1268 N N . GLU A 1 160 ? -7.719 -31.109 -9.312 1 94.06 160 GLU A N 1
ATOM 1269 C CA . GLU A 1 160 ? -7.688 -31.406 -10.742 1 94.06 160 GLU A CA 1
ATOM 1270 C C . GLU A 1 160 ? -6.414 -30.875 -11.391 1 94.06 160 GLU A C 1
ATOM 1272 O O . GLU A 1 160 ? -5.746 -31.578 -12.141 1 94.06 160 GLU A O 1
ATOM 1277 N N . CYS A 1 161 ? -6.008 -29.672 -11.078 1 95.19 161 CYS A N 1
ATOM 1278 C CA . CYS A 1 161 ? -4.867 -29.016 -11.703 1 95.19 161 CYS A CA 1
ATOM 1279 C C . CYS A 1 161 ? -3.555 -29.609 -11.203 1 95.19 161 CYS A C 1
ATOM 1281 O O . CYS A 1 161 ? -2.637 -29.844 -11.992 1 95.19 161 CYS A O 1
ATOM 1283 N N . ILE A 1 162 ? -3.488 -29.875 -9.969 1 96.06 162 ILE A N 1
ATOM 1284 C CA . ILE A 1 162 ? -2.264 -30.391 -9.367 1 96.06 162 ILE A CA 1
ATOM 1285 C C . ILE A 1 162 ? -1.982 -31.797 -9.891 1 96.06 162 ILE A C 1
ATOM 1287 O O . ILE A 1 162 ? -0.836 -32.125 -10.203 1 96.06 162 ILE A O 1
ATOM 1291 N N . GLU A 1 163 ? -2.975 -32.562 -10 1 94.88 163 GLU A N 1
ATOM 1292 C CA . GLU A 1 163 ? -2.812 -33.938 -10.422 1 94.88 163 GLU A CA 1
ATOM 1293 C C . GLU A 1 163 ? -2.434 -34.031 -11.898 1 94.88 163 GLU A C 1
ATOM 1295 O O . GLU A 1 163 ? -1.778 -35 -12.32 1 94.88 163 GLU A O 1
ATOM 1300 N N . MET A 1 164 ? -2.744 -33.094 -12.68 1 93.81 164 MET A N 1
ATOM 1301 C CA . MET A 1 164 ? -2.334 -33.031 -14.078 1 93.81 164 MET A CA 1
ATOM 1302 C C . MET A 1 164 ? -0.814 -32.969 -14.203 1 93.81 164 MET A C 1
ATOM 1304 O O . MET A 1 164 ? -0.25 -33.406 -15.203 1 93.81 164 MET A O 1
ATOM 1308 N N . TYR A 1 165 ? -0.177 -32.531 -13.172 1 93.06 165 TYR A N 1
ATOM 1309 C CA . TYR A 1 165 ? 1.27 -32.344 -13.227 1 93.06 165 TYR A CA 1
ATOM 1310 C C . TYR A 1 165 ? 1.976 -33.344 -12.328 1 93.06 165 TYR A C 1
ATOM 1312 O O . TYR A 1 165 ? 3.143 -33.156 -11.969 1 93.06 165 TYR A O 1
ATOM 1320 N N . ASN A 1 166 ? 1.287 -34.375 -11.883 1 91.56 166 ASN A N 1
ATOM 1321 C CA . ASN A 1 166 ? 1.805 -35.5 -11.125 1 91.56 166 ASN A CA 1
ATOM 1322 C C . ASN A 1 166 ? 2.336 -35.062 -9.758 1 91.56 166 ASN A C 1
ATOM 1324 O O . ASN A 1 166 ? 3.395 -35.531 -9.328 1 91.56 166 ASN A O 1
ATOM 1328 N N . ILE A 1 167 ? 1.714 -34.125 -9.203 1 93.75 167 ILE A N 1
ATOM 1329 C CA . ILE A 1 167 ? 2.004 -33.688 -7.836 1 93.75 167 ILE A CA 1
ATOM 1330 C C . ILE A 1 167 ? 0.939 -34.25 -6.887 1 93.75 167 ILE A C 1
ATOM 1332 O O . ILE A 1 167 ? -0.247 -34.281 -7.227 1 93.75 167 ILE A O 1
ATOM 1336 N N . ASP A 1 168 ? 1.41 -34.656 -5.758 1 94.5 168 ASP A N 1
ATOM 1337 C CA . ASP A 1 168 ? 0.523 -35.25 -4.77 1 94.5 168 ASP A CA 1
ATOM 1338 C C . ASP A 1 168 ? -0.406 -34.219 -4.156 1 94.5 168 ASP A C 1
ATOM 1340 O O . ASP A 1 168 ? 0.046 -33.312 -3.436 1 94.5 168 ASP A O 1
ATOM 1344 N N . TRP A 1 169 ? -1.651 -34.406 -4.355 1 96.44 169 TRP A N 1
ATOM 1345 C CA . TRP A 1 169 ? -2.658 -33.469 -3.846 1 96.44 169 TRP A CA 1
ATOM 1346 C C . TRP A 1 169 ? -2.682 -33.469 -2.32 1 96.44 169 TRP A C 1
ATOM 1348 O O . TRP A 1 169 ? -2.895 -32.438 -1.694 1 96.44 169 TRP A O 1
ATOM 1358 N N . ILE A 1 170 ? -2.473 -34.562 -1.723 1 96.38 170 ILE A N 1
ATOM 1359 C CA . ILE A 1 170 ? -2.551 -34.719 -0.273 1 96.38 170 ILE A CA 1
ATOM 1360 C C . ILE A 1 170 ? -1.522 -33.812 0.395 1 96.38 170 ILE A C 1
ATOM 1362 O O . ILE A 1 170 ? -1.784 -33.25 1.459 1 96.38 170 ILE A O 1
ATOM 1366 N N . ARG A 1 171 ? -0.418 -33.688 -0.251 1 95.69 171 ARG A N 1
ATOM 1367 C CA . ARG A 1 171 ? 0.629 -32.812 0.281 1 95.69 171 ARG A CA 1
ATOM 1368 C C . ARG A 1 171 ? 0.178 -31.375 0.3 1 95.69 171 ARG A C 1
ATOM 1370 O O . ARG A 1 171 ? 0.381 -30.672 1.29 1 95.69 171 ARG A O 1
ATOM 1377 N N . ILE A 1 172 ? -0.46 -30.953 -0.771 1 97.12 172 ILE A N 1
ATOM 1378 C CA . ILE A 1 172 ? -0.931 -29.562 -0.899 1 97.12 172 ILE A CA 1
ATOM 1379 C C . ILE A 1 172 ? -2.061 -29.312 0.097 1 97.12 172 ILE A C 1
ATOM 1381 O O . ILE A 1 172 ? -2.053 -28.312 0.812 1 97.12 172 ILE A O 1
ATOM 1385 N N . LYS A 1 173 ? -2.982 -30.234 0.143 1 96.19 173 LYS A N 1
ATOM 1386 C CA . LYS A 1 173 ? -4.141 -30.094 1.023 1 96.19 173 LYS A CA 1
ATOM 1387 C C . LYS A 1 173 ? -3.719 -30.094 2.49 1 96.19 173 LYS A C 1
ATOM 1389 O O . LYS A 1 173 ? -4.262 -29.344 3.295 1 96.19 173 LYS A O 1
ATOM 1394 N N . SER A 1 174 ? -2.779 -30.938 2.869 1 96.81 174 SER A N 1
ATOM 1395 C CA . SER A 1 174 ? -2.26 -30.969 4.234 1 96.81 174 SER A CA 1
ATOM 1396 C C . SER A 1 174 ? -1.628 -29.641 4.617 1 96.81 174 SER A C 1
ATOM 1398 O O . SER A 1 174 ? -1.826 -29.156 5.73 1 96.81 174 SER A O 1
ATOM 1400 N N . CYS A 1 175 ? -0.902 -29.078 3.68 1 97.12 175 CYS A N 1
ATOM 1401 C CA . CYS A 1 175 ? -0.31 -27.75 3.879 1 97.12 175 CYS A CA 1
ATOM 1402 C C . CYS A 1 175 ? -1.384 -26.719 4.176 1 97.12 175 CYS A C 1
ATOM 1404 O O . CYS A 1 175 ? -1.242 -25.922 5.105 1 97.12 175 CYS A O 1
ATOM 1406 N N . ALA A 1 176 ? -2.465 -26.734 3.463 1 95.56 176 ALA A N 1
ATOM 1407 C CA . ALA A 1 176 ? -3.533 -25.734 3.574 1 95.56 176 ALA A CA 1
ATOM 1408 C C . ALA A 1 176 ? -4.332 -25.938 4.859 1 95.56 176 ALA A C 1
ATOM 1410 O O . ALA A 1 176 ? -4.848 -24.969 5.43 1 95.56 176 ALA A O 1
ATOM 1411 N N . ASP A 1 177 ? -4.383 -27.141 5.414 1 92.56 177 ASP A N 1
ATOM 1412 C CA . ASP A 1 177 ? -5.27 -27.469 6.527 1 92.56 177 ASP A CA 1
ATOM 1413 C C . ASP A 1 177 ? -4.531 -27.391 7.859 1 92.56 177 ASP A C 1
ATOM 1415 O O . ASP A 1 177 ? -5.145 -27.172 8.906 1 92.56 177 ASP A O 1
ATOM 1419 N N . ASN A 1 178 ? -3.27 -27.609 7.926 1 86.75 178 ASN A N 1
ATOM 1420 C CA . ASN A 1 178 ? -2.545 -27.797 9.18 1 86.75 178 ASN A CA 1
ATOM 1421 C C . ASN A 1 178 ? -1.869 -26.516 9.633 1 86.75 178 ASN A C 1
ATOM 1423 O O . ASN A 1 178 ? -0.785 -26.547 10.219 1 86.75 178 ASN A O 1
ATOM 1427 N N . GLY A 1 179 ? -2.348 -25.484 9.414 1 90.5 179 GLY A N 1
ATOM 1428 C CA . GLY A 1 179 ? -1.818 -24.25 9.969 1 90.5 179 GLY A CA 1
ATOM 1429 C C . GLY A 1 179 ? -0.743 -23.609 9.109 1 90.5 179 GLY A C 1
ATOM 1430 O O . GLY A 1 179 ? -0.515 -22.406 9.18 1 90.5 179 GLY A O 1
ATOM 1431 N N . VAL A 1 180 ? 0.032 -24.469 8.367 1 95.62 180 VAL A N 1
ATOM 1432 C CA . VAL A 1 180 ? 1.059 -23.922 7.48 1 95.62 180 VAL A CA 1
ATOM 1433 C C . VAL A 1 180 ? 0.427 -22.953 6.492 1 95.62 180 VAL A C 1
ATOM 1435 O O . VAL A 1 180 ? 0.96 -21.859 6.254 1 95.62 180 VAL A O 1
ATOM 1438 N N . GLY A 1 181 ? -0.692 -23.328 5.914 1 96.88 181 GLY A N 1
ATOM 1439 C CA . GLY A 1 181 ? -1.412 -22.438 5.008 1 96.88 181 GLY A CA 1
ATOM 1440 C C . GLY A 1 181 ? -1.761 -21.109 5.629 1 96.88 181 GLY A C 1
ATOM 1441 O O . GLY A 1 181 ? -1.675 -20.062 4.973 1 96.88 181 GLY A O 1
ATOM 1442 N N . ASP A 1 182 ? -2.166 -21.141 6.891 1 96.69 182 ASP A N 1
ATOM 1443 C CA . ASP A 1 182 ? -2.469 -19.906 7.609 1 96.69 182 ASP A CA 1
ATOM 1444 C C . ASP A 1 182 ? -1.224 -19.031 7.758 1 96.69 182 ASP A C 1
ATOM 1446 O O . ASP A 1 182 ? -1.286 -17.828 7.578 1 96.69 182 ASP A O 1
ATOM 1450 N N . GLN A 1 183 ? -0.182 -19.688 8.102 1 96.69 183 GLN A N 1
ATOM 1451 C CA . GLN A 1 183 ? 1.073 -18.969 8.266 1 96.69 183 GLN A CA 1
ATOM 1452 C C . GLN A 1 183 ? 1.53 -18.359 6.949 1 96.69 183 GLN A C 1
ATOM 1454 O O . GLN A 1 183 ? 1.978 -17.203 6.91 1 96.69 183 GLN A O 1
ATOM 1459 N N . LEU A 1 184 ? 1.424 -19.062 5.883 1 98.12 184 LEU A N 1
ATOM 1460 C CA . LEU A 1 184 ? 1.813 -18.578 4.566 1 98.12 184 LEU A CA 1
ATOM 1461 C C . LEU A 1 184 ? 0.952 -17.391 4.152 1 98.12 184 LEU A C 1
ATOM 1463 O O . LEU A 1 184 ? 1.462 -16.406 3.611 1 98.12 184 LEU A O 1
ATOM 1467 N N . LEU A 1 185 ? -0.33 -17.531 4.363 1 98.06 185 LEU A N 1
ATOM 1468 C CA . LEU A 1 185 ? -1.222 -16.438 4.004 1 98.06 185 LEU A CA 1
ATOM 1469 C C . LEU A 1 185 ? -0.912 -15.188 4.824 1 98.06 185 LEU A C 1
ATOM 1471 O O . LEU A 1 185 ? -0.915 -14.07 4.297 1 98.06 185 LEU A O 1
ATOM 1475 N N . LYS A 1 186 ? -0.662 -15.359 6.145 1 97.38 186 LYS A N 1
ATOM 1476 C CA . LYS A 1 186 ? -0.235 -14.258 7 1 97.38 186 LYS A CA 1
ATOM 1477 C C . LYS A 1 186 ? 1.029 -13.594 6.457 1 97.38 186 LYS A C 1
ATOM 1479 O O . LYS A 1 186 ? 1.105 -12.367 6.363 1 97.38 186 LYS A O 1
ATOM 1484 N N . GLU A 1 187 ? 1.999 -14.367 6.121 1 97.75 187 GLU A N 1
ATOM 1485 C CA . GLU A 1 187 ? 3.256 -13.859 5.578 1 97.75 187 GLU A CA 1
ATOM 1486 C C . GLU A 1 187 ? 3.031 -13.117 4.262 1 97.75 187 GLU A C 1
ATOM 1488 O O . GLU A 1 187 ? 3.637 -12.078 4.016 1 97.75 187 GLU A O 1
ATOM 1493 N N . ASN A 1 188 ? 2.197 -13.672 3.408 1 98.38 188 ASN A N 1
ATOM 1494 C CA . ASN A 1 188 ? 1.859 -12.992 2.16 1 98.38 188 ASN A CA 1
ATOM 1495 C C . ASN A 1 188 ? 1.227 -11.633 2.416 1 98.38 188 ASN A C 1
ATOM 1497 O O . ASN A 1 188 ? 1.467 -10.68 1.67 1 98.38 188 ASN A O 1
ATOM 1501 N N . GLY A 1 189 ? 0.349 -11.555 3.422 1 97.5 189 GLY A N 1
ATOM 1502 C CA . GLY A 1 189 ? -0.198 -10.273 3.826 1 97.5 189 GLY A CA 1
ATOM 1503 C C . GLY A 1 189 ? 0.866 -9.273 4.234 1 97.5 189 GLY A C 1
ATOM 1504 O O . GLY A 1 189 ? 0.84 -8.117 3.803 1 97.5 189 GLY A O 1
ATOM 1505 N N . GLU A 1 190 ? 1.805 -9.711 5.059 1 95.44 190 GLU A N 1
ATOM 1506 C CA . GLU A 1 190 ? 2.885 -8.852 5.539 1 95.44 190 GLU A CA 1
ATOM 1507 C C . GLU A 1 190 ? 3.756 -8.367 4.383 1 95.44 190 GLU A C 1
ATOM 1509 O O . GLU A 1 190 ? 4.117 -7.188 4.324 1 95.44 190 GLU A O 1
ATOM 1514 N N . ILE A 1 191 ? 4.07 -9.242 3.479 1 96.94 191 ILE A N 1
ATOM 1515 C CA . ILE A 1 191 ? 4.887 -8.898 2.32 1 96.94 191 ILE A CA 1
ATOM 1516 C C . ILE A 1 191 ? 4.137 -7.898 1.439 1 96.94 191 ILE A C 1
ATOM 1518 O O . ILE A 1 191 ? 4.711 -6.906 0.984 1 96.94 191 ILE A O 1
ATOM 1522 N N . THR A 1 192 ? 2.887 -8.172 1.201 1 97.25 192 THR A N 1
ATOM 1523 C CA . THR A 1 192 ? 2.051 -7.301 0.381 1 97.25 192 THR A CA 1
ATOM 1524 C C . THR A 1 192 ? 2.018 -5.887 0.954 1 97.25 192 THR A C 1
ATOM 1526 O O . THR A 1 192 ? 2.299 -4.918 0.245 1 97.25 192 THR A O 1
ATOM 1529 N N . GLU A 1 193 ? 1.72 -5.793 2.225 1 94.81 193 GLU A N 1
ATOM 1530 C CA . GLU A 1 193 ? 1.642 -4.492 2.887 1 94.81 193 GLU A CA 1
ATOM 1531 C C . GLU A 1 193 ? 2.977 -3.758 2.816 1 94.81 193 GLU A C 1
ATOM 1533 O O . GLU A 1 193 ? 3.025 -2.582 2.447 1 94.81 193 GLU A O 1
ATOM 1538 N N . ARG A 1 194 ? 3.996 -4.406 3.119 1 93.44 194 ARG A N 1
ATOM 1539 C CA . ARG A 1 194 ? 5.324 -3.799 3.168 1 93.44 194 ARG A CA 1
ATOM 1540 C C . ARG A 1 194 ? 5.754 -3.316 1.787 1 93.44 194 ARG A C 1
ATOM 1542 O O . ARG A 1 194 ? 6.156 -2.162 1.624 1 93.44 194 ARG A O 1
ATOM 1549 N N . ILE A 1 195 ? 5.676 -4.176 0.83 1 94.88 195 ILE A N 1
ATOM 1550 C CA . ILE A 1 195 ? 6.207 -3.854 -0.49 1 94.88 195 ILE A CA 1
ATOM 1551 C C . ILE A 1 195 ? 5.324 -2.805 -1.161 1 94.88 195 ILE A C 1
ATOM 1553 O O . ILE A 1 195 ? 5.828 -1.876 -1.798 1 94.88 195 ILE A O 1
ATOM 1557 N N . LEU A 1 196 ? 4.031 -2.979 -1.037 1 92.88 196 LEU A N 1
ATOM 1558 C CA . LEU A 1 196 ? 3.154 -2.008 -1.682 1 92.88 196 LEU A CA 1
ATOM 1559 C C . LEU A 1 196 ? 3.342 -0.62 -1.076 1 92.88 196 LEU A C 1
ATOM 1561 O O . LEU A 1 196 ? 3.369 0.379 -1.799 1 92.88 196 LEU A O 1
ATOM 1565 N N . VAL A 1 197 ? 3.48 -0.511 0.209 1 91.94 197 VAL A N 1
ATOM 1566 C CA . VAL A 1 197 ? 3.736 0.773 0.853 1 91.94 197 VAL A CA 1
ATOM 1567 C C . VAL A 1 197 ? 5.082 1.326 0.389 1 91.94 197 VAL A C 1
ATOM 1569 O O . VAL A 1 197 ? 5.191 2.508 0.051 1 91.94 197 VAL A O 1
ATOM 1572 N N . GLN A 1 198 ? 6.074 0.465 0.289 1 92.88 198 GLN A N 1
ATOM 1573 C CA . GLN A 1 198 ? 7.43 0.885 -0.053 1 92.88 198 GLN A CA 1
ATOM 1574 C C . GLN A 1 198 ? 7.52 1.314 -1.514 1 92.88 198 GLN A C 1
ATOM 1576 O O . GLN A 1 198 ? 8.383 2.115 -1.879 1 92.88 198 GLN A O 1
ATOM 1581 N N . THR A 1 199 ? 6.617 0.872 -2.297 1 91.75 199 THR A N 1
ATOM 1582 C CA . THR A 1 199 ? 6.742 1.143 -3.725 1 91.75 199 THR A CA 1
ATOM 1583 C C . THR A 1 199 ? 5.758 2.227 -4.156 1 91.75 199 THR A C 1
ATOM 1585 O O . THR A 1 199 ? 5.809 2.703 -5.293 1 91.75 199 THR A O 1
ATOM 1588 N N . THR A 1 200 ? 4.926 2.584 -3.256 1 91.19 200 THR A N 1
ATOM 1589 C CA . THR A 1 200 ? 3.949 3.627 -3.557 1 91.19 200 THR A CA 1
ATOM 1590 C C . THR A 1 200 ? 4.578 5.012 -3.418 1 91.19 200 THR A C 1
ATOM 1592 O O . THR A 1 200 ? 5.355 5.254 -2.494 1 91.19 200 THR A O 1
ATOM 1595 N N . PHE A 1 201 ? 4.211 5.906 -4.336 1 92.81 201 PHE A N 1
ATOM 1596 C CA . PHE A 1 201 ? 4.703 7.277 -4.312 1 92.81 201 PHE A CA 1
ATOM 1597 C C . PHE A 1 201 ? 4.18 8.023 -3.09 1 92.81 201 PHE A C 1
ATOM 1599 O O . PHE A 1 201 ? 3.006 7.887 -2.732 1 92.81 201 PHE A O 1
ATOM 1606 N N . ILE A 1 202 ? 5.027 8.844 -2.467 1 96.12 202 ILE A N 1
ATOM 1607 C CA . ILE A 1 202 ? 4.695 9.727 -1.353 1 96.12 202 ILE A CA 1
ATOM 1608 C C . ILE A 1 202 ? 4.969 11.172 -1.744 1 96.12 202 ILE A C 1
ATOM 1610 O O . ILE A 1 202 ? 6.043 11.492 -2.26 1 96.12 202 ILE A O 1
ATOM 1614 N N . PRO A 1 203 ? 3.98 12.039 -1.554 1 98.25 203 PRO A N 1
ATOM 1615 C CA . PRO A 1 203 ? 2.691 11.836 -0.887 1 98.25 203 PRO A CA 1
ATOM 1616 C C . PRO A 1 203 ? 1.659 11.164 -1.787 1 98.25 203 PRO A C 1
ATOM 1618 O O . PRO A 1 203 ? 1.709 11.312 -3.01 1 98.25 203 PRO A O 1
ATOM 1621 N N . THR A 1 204 ? 0.786 10.312 -1.194 1 97.88 204 THR A N 1
ATOM 1622 C CA . THR A 1 204 ? -0.413 9.789 -1.844 1 97.88 204 THR A CA 1
ATOM 1623 C C . THR A 1 204 ? -1.657 10.523 -1.348 1 97.88 204 THR A C 1
ATOM 1625 O O . THR A 1 204 ? -1.824 10.727 -0.144 1 97.88 204 THR A O 1
ATOM 1628 N N . ILE A 1 205 ? -2.521 10.953 -2.32 1 98.62 205 ILE A N 1
ATOM 1629 C CA . ILE A 1 205 ? -3.666 11.797 -1.975 1 98.62 205 ILE A CA 1
ATOM 1630 C C . ILE A 1 205 ? -4.957 11.117 -2.428 1 98.62 205 ILE A C 1
ATOM 1632 O O . ILE A 1 205 ? -5.066 10.672 -3.572 1 98.62 205 ILE A O 1
ATOM 1636 N N . LEU A 1 206 ? -5.879 10.961 -1.517 1 97.88 206 LEU A N 1
ATOM 1637 C CA . LEU A 1 206 ? -7.23 10.531 -1.849 1 97.88 206 LEU A CA 1
ATOM 1638 C C . LEU A 1 206 ? -8.203 11.711 -1.813 1 97.88 206 LEU A C 1
ATOM 1640 O O . LEU A 1 206 ? -8.094 12.578 -0.943 1 97.88 206 LEU A O 1
ATOM 1644 N N . LEU A 1 207 ? -9.109 11.789 -2.725 1 98 207 LEU A N 1
ATOM 1645 C CA . LEU A 1 207 ? -10.227 12.727 -2.729 1 98 207 LEU A CA 1
ATOM 1646 C C . LEU A 1 207 ? -11.555 11.992 -2.539 1 98 207 LEU A C 1
ATOM 1648 O O . LEU A 1 207 ? -11.914 11.133 -3.35 1 98 207 LEU A O 1
ATOM 1652 N N . ASN A 1 208 ? -12.234 12.312 -1.431 1 96.5 208 ASN A N 1
ATOM 1653 C CA . ASN A 1 208 ? -13.438 11.578 -1.061 1 96.5 208 ASN A CA 1
ATOM 1654 C C . ASN A 1 208 ? -13.203 10.07 -1.065 1 96.5 208 ASN A C 1
ATOM 1656 O O . ASN A 1 208 ? -13.977 9.32 -1.658 1 96.5 208 ASN A O 1
ATOM 1660 N N . ARG A 1 209 ? -12.031 9.641 -0.55 1 94.31 209 ARG A N 1
ATOM 1661 C CA . ARG A 1 209 ? -11.641 8.258 -0.301 1 94.31 209 ARG A CA 1
ATOM 1662 C C . ARG A 1 209 ? -11.383 7.52 -1.61 1 94.31 209 ARG A C 1
ATOM 1664 O O . ARG A 1 209 ? -11.297 6.289 -1.628 1 94.31 209 ARG A O 1
ATOM 1671 N N . LYS A 1 210 ? -11.234 8.297 -2.652 1 94.06 210 LYS A N 1
ATOM 1672 C CA . LYS A 1 210 ? -10.953 7.699 -3.955 1 94.06 210 LYS A CA 1
ATOM 1673 C C . LYS A 1 210 ? -9.555 8.062 -4.441 1 94.06 210 LYS A C 1
ATOM 1675 O O . LYS A 1 210 ? -9.117 9.203 -4.281 1 94.06 210 LYS A O 1
ATOM 1680 N N . LEU A 1 211 ? -8.922 7.062 -5.023 1 94.06 211 LEU A N 1
ATOM 1681 C CA . LEU A 1 211 ? -7.598 7.266 -5.605 1 94.06 211 LEU A CA 1
ATOM 1682 C C . LEU A 1 211 ? -7.711 7.715 -7.059 1 94.06 211 LEU A C 1
ATOM 1684 O O . LEU A 1 211 ? -8.039 6.914 -7.938 1 94.06 211 LEU A O 1
ATOM 1688 N N . TYR A 1 212 ? -7.488 9 -7.332 1 93.69 212 TYR A N 1
ATOM 1689 C CA . TYR A 1 212 ? -7.426 9.539 -8.688 1 93.69 212 TYR A CA 1
ATOM 1690 C C . TYR A 1 212 ? -6.008 9.477 -9.234 1 93.69 212 TYR A C 1
ATOM 1692 O O . TYR A 1 212 ? -5.102 8.961 -8.57 1 93.69 212 TYR A O 1
ATOM 1700 N N . ASN A 1 213 ? -5.906 9.891 -10.484 1 92.69 213 ASN A N 1
ATOM 1701 C CA . ASN A 1 213 ? -4.566 9.992 -11.055 1 92.69 213 ASN A CA 1
ATOM 1702 C C . ASN A 1 213 ? -3.666 10.891 -10.203 1 92.69 213 ASN A C 1
ATOM 1704 O O . ASN A 1 213 ? -3.912 12.086 -10.086 1 92.69 213 ASN A O 1
ATOM 1708 N N . GLN A 1 214 ? -2.617 10.305 -9.633 1 94.5 214 GLN A N 1
ATOM 1709 C CA . GLN A 1 214 ? -1.81 10.992 -8.633 1 94.5 214 GLN A CA 1
ATOM 1710 C C . GLN A 1 214 ? -1.049 12.164 -9.242 1 94.5 214 GLN A C 1
ATOM 1712 O O . GLN A 1 214 ? -0.87 13.195 -8.602 1 94.5 214 GLN A O 1
ATOM 1717 N N . GLN A 1 215 ? -0.61 12.016 -10.477 1 94.44 215 GLN A N 1
ATOM 1718 C CA . GLN A 1 215 ? 0.068 13.133 -11.125 1 94.44 215 GLN A CA 1
ATOM 1719 C C . GLN A 1 215 ? -0.856 14.344 -11.242 1 94.44 215 GLN A C 1
ATOM 1721 O O . GLN A 1 215 ? -0.445 15.477 -10.977 1 94.44 215 GLN A O 1
ATOM 1726 N N . GLU A 1 216 ? -2.07 14.086 -11.594 1 95.94 216 GLU A N 1
ATOM 1727 C CA . GLU A 1 216 ? -3.049 15.164 -11.727 1 95.94 216 GLU A CA 1
ATOM 1728 C C . GLU A 1 216 ? -3.34 15.812 -10.375 1 95.94 216 GLU A C 1
ATOM 1730 O O . GLU A 1 216 ? -3.389 17.031 -10.266 1 95.94 216 GLU A O 1
ATOM 1735 N N . VAL A 1 217 ? -3.557 15.008 -9.375 1 97.5 217 VAL A N 1
ATOM 1736 C CA . VAL A 1 217 ? -3.877 15.523 -8.047 1 97.5 217 VAL A CA 1
ATOM 1737 C C . VAL A 1 217 ? -2.703 16.344 -7.512 1 97.5 217 VAL A C 1
ATOM 1739 O O . VAL A 1 217 ? -2.898 17.391 -6.898 1 97.5 217 VAL A O 1
ATOM 1742 N N . LEU A 1 218 ? -1.435 15.914 -7.824 1 97.69 218 LEU A N 1
ATOM 1743 C CA . LEU A 1 218 ? -0.227 16.516 -7.27 1 97.69 218 LEU A CA 1
ATOM 1744 C C . LEU A 1 218 ? 0.076 17.844 -7.945 1 97.69 218 LEU A C 1
ATOM 1746 O O . LEU A 1 218 ? 0.63 18.75 -7.324 1 97.69 218 LEU A O 1
ATOM 1750 N N . TYR A 1 219 ? -0.394 18 -9.18 1 97.06 219 TYR A N 1
ATOM 1751 C CA . TYR A 1 219 ? 0.075 19.172 -9.898 1 97.06 219 TYR A CA 1
ATOM 1752 C C . TYR A 1 219 ? -1.097 20.031 -10.359 1 97.06 219 TYR A C 1
ATOM 1754 O O . TYR A 1 219 ? -0.912 21.188 -10.75 1 97.06 219 TYR A O 1
ATOM 1762 N N . ASN A 1 220 ? -2.27 19.547 -10.328 1 98.19 220 ASN A N 1
ATOM 1763 C CA . ASN A 1 220 ? -3.479 20.266 -10.711 1 98.19 220 ASN A CA 1
ATOM 1764 C C . ASN A 1 220 ? -4.566 20.141 -9.641 1 98.19 220 ASN A C 1
ATOM 1766 O O . ASN A 1 220 ? -5.734 19.938 -9.969 1 98.19 220 ASN A O 1
ATOM 1770 N N . PHE A 1 221 ? -4.207 20.25 -8.445 1 98.81 221 PHE A N 1
ATOM 1771 C CA . PHE A 1 221 ? -5.047 19.969 -7.289 1 98.81 221 PHE A CA 1
ATOM 1772 C C . PHE A 1 221 ? -6.293 20.844 -7.293 1 98.81 221 PHE A C 1
ATOM 1774 O O . PHE A 1 221 ? -7.41 20.344 -7.18 1 98.81 221 PHE A O 1
ATOM 1781 N N . GLU A 1 222 ? -6.117 22.141 -7.445 1 98.44 222 GLU A N 1
ATOM 1782 C CA . GLU A 1 222 ? -7.25 23.062 -7.414 1 98.44 222 GLU A CA 1
ATOM 1783 C C . GLU A 1 222 ? -8.281 22.703 -8.477 1 98.44 222 GLU A C 1
ATOM 1785 O O . GLU A 1 222 ? -9.484 22.672 -8.203 1 98.44 222 GLU A O 1
ATOM 1790 N N . GLU A 1 223 ? -7.816 22.438 -9.633 1 98 223 GLU A N 1
ATOM 1791 C CA . GLU A 1 223 ? -8.719 22.078 -10.719 1 98 223 GLU A CA 1
ATOM 1792 C C . GLU A 1 223 ? -9.477 20.797 -10.398 1 98 223 GLU A C 1
ATOM 1794 O O . GLU A 1 223 ? -10.68 20.688 -10.672 1 98 223 GLU A O 1
ATOM 1799 N N . MET A 1 224 ? -8.781 19.859 -9.805 1 97.75 224 MET A N 1
ATOM 1800 C CA . MET A 1 224 ? -9.422 18.609 -9.445 1 97.75 224 MET A CA 1
ATOM 1801 C C . MET A 1 224 ? -10.523 18.828 -8.422 1 97.75 224 MET A C 1
ATOM 1803 O O . MET A 1 224 ? -11.617 18.281 -8.539 1 97.75 224 MET A O 1
ATOM 1807 N N . ILE A 1 225 ? -10.242 19.656 -7.43 1 98.06 225 ILE A N 1
ATOM 1808 C CA . ILE A 1 225 ? -11.203 19.969 -6.379 1 98.06 225 ILE A CA 1
ATOM 1809 C C . ILE A 1 225 ? -12.43 20.656 -6.984 1 98.06 225 ILE A C 1
ATOM 1811 O O . ILE A 1 225 ? -13.562 20.266 -6.703 1 98.06 225 ILE A O 1
ATOM 1815 N N . LEU A 1 226 ? -12.188 21.594 -7.871 1 96.94 226 LEU A N 1
ATOM 1816 C CA . LEU A 1 226 ? -13.273 22.328 -8.508 1 96.94 226 LEU A CA 1
ATOM 1817 C C . LEU A 1 226 ? -14.148 21.391 -9.336 1 96.94 226 LEU A C 1
ATOM 1819 O O . LEU A 1 226 ? -15.375 21.516 -9.344 1 96.94 226 LEU A O 1
ATOM 1823 N N . ASN A 1 227 ? -13.531 20.469 -10 1 95.81 227 ASN A N 1
ATOM 1824 C CA . ASN A 1 227 ? -14.273 19.516 -10.812 1 95.81 227 ASN A CA 1
ATOM 1825 C C . ASN A 1 227 ? -15.172 18.625 -9.953 1 95.81 227 ASN A C 1
ATOM 1827 O O . ASN A 1 227 ? -16.281 18.266 -10.367 1 95.81 227 ASN A O 1
ATOM 1831 N N . ILE A 1 228 ? -14.711 18.266 -8.797 1 95.31 228 ILE A N 1
ATOM 1832 C CA . ILE A 1 228 ? -15.484 17.438 -7.891 1 95.31 228 ILE A CA 1
ATOM 1833 C C . ILE A 1 228 ? -16.656 18.234 -7.316 1 95.31 228 ILE A C 1
ATOM 1835 O O . ILE A 1 228 ? -17.75 17.688 -7.129 1 95.31 228 ILE A O 1
ATOM 1839 N N . LEU A 1 229 ? -16.5 19.531 -7.07 1 93.75 229 LEU A N 1
ATOM 1840 C CA . LEU A 1 229 ? -17.5 20.375 -6.445 1 93.75 229 LEU A CA 1
ATOM 1841 C C . LEU A 1 229 ? -18.625 20.688 -7.422 1 93.75 229 LEU A C 1
ATOM 1843 O O . LEU A 1 229 ? -19.766 20.906 -7.004 1 93.75 229 LEU A O 1
ATOM 1847 N N . VAL A 1 230 ? -18.438 20.734 -8.695 1 87.75 230 VAL A N 1
ATOM 1848 C CA . VAL A 1 230 ? -19.438 21.094 -9.688 1 87.75 230 VAL A CA 1
ATOM 1849 C C . VAL A 1 230 ? -20.219 19.844 -10.102 1 87.75 230 VAL A C 1
ATOM 1851 O O . VAL A 1 230 ? -21.266 19.938 -10.75 1 87.75 230 VAL A O 1
ATOM 1854 N N . GLN A 1 231 ? -19.828 18.688 -9.719 1 75.38 231 GLN A N 1
ATOM 1855 C CA . GLN A 1 231 ? -20.594 17.469 -9.992 1 75.38 231 GLN A CA 1
ATOM 1856 C C . GLN A 1 231 ? -21.703 17.281 -8.977 1 75.38 231 GLN A C 1
ATOM 1858 O O . GLN A 1 231 ? -21.594 17.719 -7.828 1 75.38 231 GLN A O 1
ATOM 1863 N N . MET B 1 1 ? -30.594 109.688 9.773 1 26.75 1 MET B N 1
ATOM 1864 C CA . MET B 1 1 ? -31.578 108.812 10.414 1 26.75 1 MET B CA 1
ATOM 1865 C C . MET B 1 1 ? -32.656 108.375 9.43 1 26.75 1 MET B C 1
ATOM 1867 O O . MET B 1 1 ? -33.062 107.25 9.422 1 26.75 1 MET B O 1
ATOM 1871 N N . LEU B 1 2 ? -33.219 109.438 8.805 1 28.55 2 LEU B N 1
ATOM 1872 C CA . LEU B 1 2 ? -34.531 109.5 8.195 1 28.55 2 LEU B CA 1
ATOM 1873 C C . LEU B 1 2 ? -34.531 108.812 6.832 1 28.55 2 LEU B C 1
ATOM 1875 O O . LEU B 1 2 ? -35.531 108.188 6.477 1 28.55 2 LEU B O 1
ATOM 1879 N N . VAL B 1 3 ? -33.5 109.25 6.074 1 34.5 3 VAL B N 1
ATOM 1880 C CA . VAL B 1 3 ? -33.562 109.188 4.621 1 34.5 3 VAL B CA 1
ATOM 1881 C C . VAL B 1 3 ? -33.469 107.688 4.191 1 34.5 3 VAL B C 1
ATOM 1883 O O . VAL B 1 3 ? -33.219 107.375 3.023 1 34.5 3 VAL B O 1
ATOM 1886 N N . THR B 1 4 ? -33.438 106.75 5.262 1 31.28 4 THR B N 1
ATOM 1887 C CA . THR B 1 4 ? -33.25 105.312 5.176 1 31.28 4 THR B CA 1
ATOM 1888 C C . THR B 1 4 ? -34.438 104.688 4.496 1 31.28 4 THR B C 1
ATOM 1890 O O . THR B 1 4 ? -34.312 103.562 3.924 1 31.28 4 THR B O 1
ATOM 1893 N N . LYS B 1 5 ? -35.688 105.25 4.738 1 30.69 5 LYS B N 1
ATOM 1894 C CA . LYS B 1 5 ? -36.906 104.5 4.758 1 30.69 5 LYS B CA 1
ATOM 1895 C C . LYS B 1 5 ? -37.438 104.25 3.346 1 30.69 5 LYS B C 1
ATOM 1897 O O . LYS B 1 5 ? -38.156 103.25 3.096 1 30.69 5 LYS B O 1
ATOM 1902 N N . ILE B 1 6 ? -37.25 105.438 2.602 1 34.84 6 ILE B N 1
ATOM 1903 C CA . ILE B 1 6 ? -38.219 105.562 1.536 1 34.84 6 ILE B CA 1
ATOM 1904 C C . ILE B 1 6 ? -37.969 104.5 0.457 1 34.84 6 ILE B C 1
ATOM 1906 O O . ILE B 1 6 ? -38.875 104.188 -0.313 1 34.84 6 ILE B O 1
ATOM 1910 N N . PHE B 1 7 ? -36.594 104.188 0.341 1 33.31 7 PHE B N 1
ATOM 1911 C CA . PHE B 1 7 ? -36.219 103.375 -0.812 1 33.31 7 PHE B CA 1
ATOM 1912 C C . PHE B 1 7 ? -36.875 102 -0.744 1 33.31 7 PHE B C 1
ATOM 1914 O O . PHE B 1 7 ? -36.25 101 -0.436 1 33.31 7 PHE B O 1
ATOM 1921 N N . THR B 1 8 ? -37.969 101.812 0.251 1 29.86 8 THR B N 1
ATOM 1922 C CA . THR B 1 8 ? -38.812 100.688 0.622 1 29.86 8 THR B CA 1
ATOM 1923 C C . THR B 1 8 ? -39.594 100.188 -0.586 1 29.86 8 THR B C 1
ATOM 1925 O O . THR B 1 8 ? -39.656 98.938 -0.808 1 29.86 8 THR B O 1
ATOM 1928 N N . ALA B 1 9 ? -40.531 101 -1.053 1 31.19 9 ALA B N 1
ATOM 1929 C CA . ALA B 1 9 ? -41.844 100.5 -1.464 1 31.19 9 ALA B CA 1
ATOM 1930 C C . ALA B 1 9 ? -41.812 100 -2.902 1 31.19 9 ALA B C 1
ATOM 1932 O O . ALA B 1 9 ? -42.656 99.188 -3.293 1 31.19 9 ALA B O 1
ATOM 1933 N N . ILE B 1 10 ? -40.938 100.688 -3.658 1 34.78 10 ILE B N 1
ATOM 1934 C CA . ILE B 1 10 ? -41.094 100.562 -5.098 1 34.78 10 ILE B CA 1
ATOM 1935 C C . ILE B 1 10 ? -40.781 99.062 -5.477 1 34.78 10 ILE B C 1
ATOM 1937 O O . ILE B 1 10 ?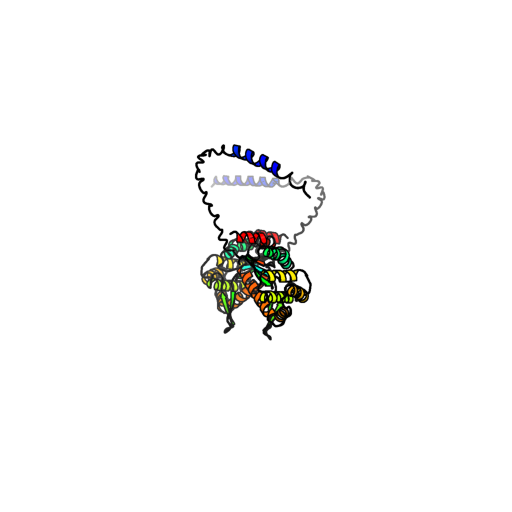 -41.094 98.625 -6.586 1 34.78 10 ILE B O 1
ATOM 1941 N N . LEU B 1 11 ? -40.062 98.375 -4.523 1 32.12 11 LEU B N 1
ATOM 1942 C CA . LEU B 1 11 ? -39.625 97.062 -4.859 1 32.12 11 LEU B CA 1
ATOM 1943 C C . LEU B 1 11 ? -40.812 96.125 -5.055 1 32.12 11 LEU B C 1
ATOM 1945 O O . LEU B 1 11 ? -40.656 94.938 -5.414 1 32.12 11 LEU B O 1
ATOM 1949 N N . ILE B 1 12 ? -42 96.688 -4.625 1 33.59 12 ILE B N 1
ATOM 1950 C CA . ILE B 1 12 ? -43.156 95.812 -4.43 1 33.59 12 ILE B CA 1
ATOM 1951 C C . ILE B 1 12 ? -43.719 95.375 -5.785 1 33.59 12 ILE B C 1
ATOM 1953 O O . ILE B 1 12 ? -44.188 94.25 -5.961 1 33.59 12 ILE B O 1
ATOM 1957 N N . THR B 1 13 ? -43.75 96.5 -6.734 1 32.97 13 THR B N 1
ATOM 1958 C CA . THR B 1 13 ? -44.719 96.375 -7.824 1 32.97 13 THR B CA 1
ATOM 1959 C C . THR B 1 13 ? -44.344 95.188 -8.727 1 32.97 13 THR B C 1
ATOM 1961 O O . THR B 1 13 ? -45.219 94.562 -9.352 1 32.97 13 THR B O 1
ATOM 1964 N N . ILE B 1 14 ? -43 95.125 -8.977 1 35.69 14 ILE B N 1
ATOM 1965 C CA . ILE B 1 14 ? -42.625 94.188 -10.055 1 35.69 14 ILE B CA 1
ATOM 1966 C C . ILE B 1 14 ? -43.094 92.75 -9.719 1 35.69 14 ILE B C 1
ATOM 1968 O O . ILE B 1 14 ? -42.688 91.812 -10.383 1 35.69 14 ILE B O 1
ATOM 1972 N N . SER B 1 15 ? -43.75 92.625 -8.508 1 28.05 15 SER B N 1
ATOM 1973 C CA . SER B 1 15 ? -44.25 91.375 -7.938 1 28.05 15 SER B CA 1
ATOM 1974 C C . SER B 1 15 ? -45.281 90.75 -8.859 1 28.05 15 SER B C 1
ATOM 1976 O O . SER B 1 15 ? -45.25 89.5 -9.031 1 28.05 15 SER B O 1
ATOM 1978 N N . ILE B 1 16 ? -46.281 91.562 -9.102 1 32.47 16 ILE B N 1
ATOM 1979 C CA . ILE B 1 16 ? -47.594 91 -9.281 1 32.47 16 ILE B CA 1
ATOM 1980 C C . ILE B 1 16 ? -47.719 90.375 -10.648 1 32.47 16 ILE B C 1
ATOM 1982 O O . ILE B 1 16 ? -48.344 89.312 -10.789 1 32.47 16 ILE B O 1
ATOM 1986 N N . CYS B 1 17 ? -47.094 91.188 -11.578 1 31.98 17 CYS B N 1
ATOM 1987 C CA . CYS B 1 17 ? -47.625 90.875 -12.922 1 31.98 17 CYS B CA 1
ATOM 1988 C C . CYS B 1 17 ? -47.281 89.5 -13.344 1 31.98 17 CYS B C 1
ATOM 1990 O O . CYS B 1 17 ? -47.812 89 -14.336 1 31.98 17 CYS B O 1
ATOM 1992 N N . LEU B 1 18 ? -46.062 89.062 -12.914 1 32.44 18 LEU B N 1
ATOM 1993 C CA . LEU B 1 18 ? -45.531 87.875 -13.531 1 32.44 18 LEU B CA 1
ATOM 1994 C C . LEU B 1 18 ? -46.438 86.688 -13.273 1 32.44 18 LEU B C 1
ATOM 1996 O O . LEU B 1 18 ? -46.094 85.5 -13.609 1 32.44 18 LEU B O 1
ATOM 2000 N N . LEU B 1 19 ? -47.469 86.875 -12.469 1 31.53 19 LEU B N 1
ATOM 2001 C CA . LEU B 1 19 ? -48.406 85.875 -11.969 1 31.53 19 LEU B CA 1
ATOM 2002 C C . LEU B 1 19 ? -49.156 85.188 -13.117 1 31.53 19 LEU B C 1
ATOM 2004 O O . LEU B 1 19 ? -49.562 84.062 -12.992 1 31.53 19 LEU B O 1
ATOM 2008 N N . ILE B 1 20 ? -49.594 86.125 -14 1 31.28 20 ILE B N 1
ATOM 2009 C CA . ILE B 1 20 ? -50.812 85.75 -14.703 1 31.28 20 ILE B CA 1
ATOM 2010 C C . ILE B 1 20 ? -50.531 84.5 -15.57 1 31.28 20 ILE B C 1
ATOM 2012 O O . ILE B 1 20 ? -51.344 83.625 -15.648 1 31.28 20 ILE B O 1
ATOM 2016 N N . LEU B 1 21 ? -49.5 84.688 -16.375 1 31.62 21 LEU B N 1
ATOM 2017 C CA . LEU B 1 21 ? -49.531 84 -17.641 1 31.62 21 LEU B CA 1
ATOM 2018 C C . LEU B 1 21 ? -49.438 82.5 -17.438 1 31.62 21 LEU B C 1
ATOM 2020 O O . LEU B 1 21 ? -49.312 81.75 -18.391 1 31.62 21 LEU B O 1
ATOM 2024 N N . THR B 1 22 ? -49.062 82.125 -16.156 1 28.06 22 THR B N 1
ATOM 2025 C CA . THR B 1 22 ? -48.625 80.75 -15.969 1 28.06 22 THR B CA 1
ATOM 2026 C C . THR B 1 22 ? -49.75 79.75 -16.203 1 28.06 22 THR B C 1
ATOM 2028 O O . THR B 1 22 ? -49.562 78.562 -16.078 1 28.06 22 THR B O 1
ATOM 2031 N N . LEU B 1 23 ? -50.938 80.25 -16.219 1 28.88 23 LEU B N 1
ATOM 2032 C CA . LEU B 1 23 ? -52 79.312 -15.844 1 28.88 23 LEU B CA 1
ATOM 2033 C C . LEU B 1 23 ? -52.156 78.25 -16.906 1 28.88 23 LEU B C 1
ATOM 2035 O O . LEU B 1 23 ? -52.719 77.188 -16.641 1 28.88 23 LEU B O 1
ATOM 2039 N N . THR B 1 24 ? -52.188 78.75 -18.109 1 27.41 24 THR B N 1
ATOM 2040 C CA . THR B 1 24 ? -53.156 78.062 -18.984 1 27.41 24 THR B CA 1
ATOM 2041 C C . THR B 1 24 ? -52.688 76.625 -19.266 1 27.41 24 THR B C 1
ATOM 2043 O O . THR B 1 24 ? -53.5 75.812 -19.672 1 27.41 24 THR B O 1
ATOM 2046 N N . TYR B 1 25 ? -51.438 76.5 -19.641 1 27.16 25 TYR B N 1
ATOM 2047 C CA . TYR B 1 25 ? -51.156 75.5 -20.703 1 27.16 25 TYR B CA 1
ATOM 2048 C C . TYR B 1 25 ? -51.344 74.125 -20.219 1 27.16 25 TYR B C 1
ATOM 2050 O O . TYR B 1 25 ? -50.375 73.375 -20 1 27.16 25 TYR B O 1
ATOM 2058 N N . PHE B 1 26 ? -52.031 73.875 -19.094 1 27.64 26 PHE B N 1
ATOM 2059 C CA . PHE B 1 26 ? -51.969 72.562 -18.469 1 27.64 26 PHE B CA 1
ATOM 2060 C C . PHE B 1 26 ? -52.625 71.5 -19.344 1 27.64 26 PHE B C 1
ATOM 2062 O O . PHE B 1 26 ? -53.219 70.562 -18.844 1 27.64 26 PHE B O 1
ATOM 2069 N N . ILE B 1 27 ? -53.031 71.812 -20.547 1 29.89 27 ILE B N 1
ATOM 2070 C CA . ILE B 1 27 ? -54.031 70.875 -21 1 29.89 27 ILE B CA 1
ATOM 2071 C C . ILE B 1 27 ? -53.406 69.5 -21.094 1 29.89 27 ILE B C 1
ATOM 2073 O O . ILE B 1 27 ? -52.344 69.312 -21.703 1 29.89 27 ILE B O 1
ATOM 2077 N N . VAL B 1 28 ? -53.844 68.562 -20.188 1 28.55 28 VAL B N 1
ATOM 2078 C CA . VAL B 1 28 ? -53.562 67.188 -19.75 1 28.55 28 VAL B CA 1
ATOM 2079 C C . VAL B 1 28 ? -53.656 66.25 -20.938 1 28.55 28 VAL B C 1
ATOM 2081 O O . VAL B 1 28 ? -54.719 66 -21.5 1 28.55 28 VAL B O 1
ATOM 2084 N N . PRO B 1 29 ? -52.781 66.375 -22.047 1 28.62 29 PRO B N 1
ATOM 2085 C CA . PRO B 1 29 ? -53.062 65.375 -23.094 1 28.62 29 PRO B CA 1
ATOM 2086 C C . PRO B 1 29 ? -53.125 63.938 -22.562 1 28.62 29 PRO B C 1
ATOM 2088 O O . PRO B 1 29 ? -52.312 63.562 -21.719 1 28.62 29 PRO B O 1
ATOM 2091 N N . LEU B 1 30 ? -54.312 63.344 -22.469 1 28.98 30 LEU B N 1
ATOM 2092 C CA . LEU B 1 30 ? -54.719 62 -22.047 1 28.98 30 LEU B CA 1
ATOM 2093 C C . LEU B 1 30 ? -53.938 60.938 -22.797 1 28.98 30 LEU B C 1
ATOM 2095 O O . LEU B 1 30 ? -54.156 60.719 -24 1 28.98 30 LEU B O 1
ATOM 2099 N N . ALA B 1 31 ? -52.656 60.969 -22.844 1 25.42 31 ALA B N 1
ATOM 2100 C CA . ALA B 1 31 ? -51.906 59.969 -23.609 1 25.42 31 ALA B CA 1
ATOM 2101 C C . ALA B 1 31 ? -52.281 58.562 -23.141 1 25.42 31 ALA B C 1
ATOM 2103 O O . ALA B 1 31 ? -52.281 58.281 -21.953 1 25.42 31 ALA B O 1
ATOM 2104 N N . LEU B 1 32 ? -53.156 57.812 -23.906 1 29.34 32 LEU B N 1
ATOM 2105 C CA . LEU B 1 32 ? -53.656 56.438 -23.891 1 29.34 32 LEU B CA 1
ATOM 2106 C C . LEU B 1 32 ? -52.5 55.438 -23.781 1 29.34 32 LEU B C 1
ATOM 2108 O O . LEU B 1 32 ? -51.75 55.25 -24.734 1 29.34 32 LEU B O 1
ATOM 2112 N N . HIS B 1 33 ? -51.531 55.625 -22.938 1 26.11 33 HIS B N 1
ATOM 2113 C CA . HIS B 1 33 ? -50.438 54.656 -22.969 1 26.11 33 HIS B CA 1
ATOM 2114 C C . HIS B 1 33 ? -50.938 53.25 -22.609 1 26.11 33 HIS B C 1
ATOM 2116 O O . HIS B 1 33 ? -51.469 53.062 -21.516 1 26.11 33 HIS B O 1
ATOM 2122 N N . SER B 1 34 ? -51.562 52.594 -23.625 1 26.81 34 SER B N 1
ATOM 2123 C CA . SER B 1 34 ? -51.938 51.219 -23.453 1 26.81 34 SER B CA 1
ATOM 2124 C C . SER B 1 34 ? -50.781 50.375 -22.922 1 26.81 34 SER B C 1
ATOM 2126 O O . SER B 1 34 ? -49.656 50.469 -23.422 1 26.81 34 SER B O 1
ATOM 2128 N N . ASN B 1 35 ? -50.812 50.125 -21.703 1 27.64 35 ASN B N 1
ATOM 2129 C CA . ASN B 1 35 ? -49.844 49.312 -20.969 1 27.64 35 ASN B CA 1
ATOM 2130 C C . ASN B 1 35 ? -49.75 47.875 -21.531 1 27.64 35 ASN B C 1
ATOM 2132 O O . ASN B 1 35 ? -50.719 47.125 -21.438 1 27.64 35 ASN B O 1
ATOM 2136 N N . VAL B 1 36 ? -49.281 47.719 -22.734 1 26.47 36 VAL B N 1
ATOM 2137 C CA . VAL B 1 36 ? -49.031 46.344 -23.141 1 26.47 36 VAL B CA 1
ATOM 2138 C C . VAL B 1 36 ? -48.312 45.594 -22.031 1 26.47 36 VAL B C 1
ATOM 2140 O O . VAL B 1 36 ? -47.281 46.062 -21.531 1 26.47 36 VAL B O 1
ATOM 2143 N N . LYS B 1 37 ? -49.062 44.625 -21.438 1 29.2 37 LYS B N 1
ATOM 2144 C CA . LYS B 1 37 ? -48.594 43.719 -20.406 1 29.2 37 LYS B CA 1
ATOM 2145 C C . LYS B 1 37 ? -47.312 43.031 -20.859 1 29.2 37 LYS B C 1
ATOM 2147 O O . LYS B 1 37 ? -47.281 42.344 -21.891 1 29.2 37 LYS B O 1
ATOM 2152 N N . LYS B 1 38 ? -46.188 43.781 -20.844 1 27.59 38 LYS B N 1
ATOM 2153 C CA . LYS B 1 38 ? -45.062 42.906 -21.141 1 27.59 38 LYS B CA 1
ATOM 2154 C C . LYS B 1 38 ? -45.125 41.594 -20.359 1 27.59 38 LYS B C 1
ATOM 2156 O O . LYS B 1 38 ? -45.438 41.594 -19.156 1 27.59 38 LYS B O 1
ATOM 2161 N N . PRO B 1 39 ? -45.312 40.5 -21.031 1 28.92 39 PRO B N 1
ATOM 2162 C CA . PRO B 1 39 ? -45.344 39.281 -20.25 1 28.92 39 PRO B CA 1
ATOM 2163 C C . PRO B 1 39 ? -44.188 39.188 -19.219 1 28.92 39 PRO B C 1
ATOM 2165 O O . PRO B 1 39 ? -43.094 39.688 -19.469 1 28.92 39 PRO B O 1
ATOM 2168 N N . GLN B 1 40 ? -44.594 39.312 -17.969 1 26.16 40 GLN B N 1
ATOM 2169 C CA . GLN B 1 40 ? -43.625 39.062 -16.906 1 26.16 40 GLN B CA 1
ATOM 2170 C C . GLN B 1 40 ? -42.781 37.812 -17.188 1 26.16 40 GLN B C 1
ATOM 2172 O O . GLN B 1 40 ? -43.344 36.719 -17.344 1 26.16 40 GLN B O 1
ATOM 2177 N N . MET B 1 41 ? -41.781 38.031 -18.031 1 26.64 41 MET B N 1
ATOM 2178 C CA . MET B 1 41 ? -40.875 36.875 -18.016 1 26.64 41 MET B CA 1
ATOM 2179 C C . MET B 1 41 ? -40.688 36.344 -16.609 1 26.64 41 MET B C 1
ATOM 2181 O O . MET B 1 41 ? -40.312 37.125 -15.703 1 26.64 41 MET B O 1
ATOM 2185 N N . THR B 1 42 ? -41.531 35.5 -16.109 1 27.66 42 THR B N 1
ATOM 2186 C CA . THR B 1 42 ? -41.219 34.75 -14.906 1 27.66 42 THR B CA 1
ATOM 2187 C C . THR B 1 42 ? -39.719 34.469 -14.82 1 27.66 42 THR B C 1
ATOM 2189 O O . THR B 1 42 ? -39.125 34 -15.789 1 27.66 42 THR B O 1
ATOM 2192 N N . ASN B 1 43 ? -39.062 35.406 -14.203 1 29.5 43 ASN B N 1
ATOM 2193 C CA . ASN B 1 43 ? -37.719 35 -13.836 1 29.5 43 ASN B CA 1
ATOM 2194 C C . ASN B 1 43 ? -37.625 33.531 -13.516 1 29.5 43 ASN B C 1
ATOM 2196 O O . ASN B 1 43 ? -38.25 33.062 -12.57 1 29.5 43 ASN B O 1
ATOM 2200 N N . ILE B 1 44 ? -37.656 32.688 -14.531 1 32.91 44 ILE B N 1
ATOM 2201 C CA . ILE B 1 44 ? -37.156 31.344 -14.227 1 32.91 44 ILE B CA 1
ATOM 2202 C C . ILE B 1 44 ? -36.094 31.422 -13.156 1 32.91 44 ILE B C 1
ATOM 2204 O O . ILE B 1 44 ? -35.031 32.031 -13.375 1 32.91 44 ILE B O 1
ATOM 2208 N N . GLY B 1 45 ? -36.531 31.703 -11.914 1 31.89 45 GLY B N 1
ATOM 2209 C CA . GLY B 1 45 ? -35.562 31.5 -10.844 1 31.89 45 GLY B CA 1
ATOM 2210 C C . GLY B 1 45 ? -34.469 30.531 -11.219 1 31.89 45 GLY B C 1
ATOM 2211 O O . GLY B 1 45 ? -34.719 29.453 -11.758 1 31.89 45 GLY B O 1
ATOM 2212 N N . LEU B 1 46 ? -33.375 31.062 -11.727 1 34.84 46 LEU B N 1
ATOM 2213 C CA . LEU B 1 46 ? -32.25 30.156 -11.773 1 34.84 46 LEU B CA 1
ATOM 2214 C C . LEU B 1 46 ? -32.312 29.125 -10.656 1 34.84 46 LEU B C 1
ATOM 2216 O O . LEU B 1 46 ? -32.75 29.438 -9.539 1 34.84 46 LEU B O 1
ATOM 2220 N N . PRO B 1 47 ? -32.719 27.969 -10.977 1 36.06 47 PRO B N 1
ATOM 2221 C CA . PRO B 1 47 ? -32.594 27.047 -9.844 1 36.06 47 PRO B CA 1
ATOM 2222 C C . PRO B 1 47 ? -31.594 27.531 -8.789 1 36.06 47 PRO B C 1
ATOM 2224 O O . PRO B 1 47 ? -30.516 28.016 -9.141 1 36.06 47 PRO B O 1
ATOM 2227 N N . TYR B 1 48 ? -31.969 28.328 -7.836 1 36.53 48 TYR B N 1
ATOM 2228 C CA . TYR B 1 48 ? -31.141 28.297 -6.641 1 36.53 48 TYR B CA 1
ATOM 2229 C C . TYR B 1 48 ? -30.344 27 -6.547 1 36.53 48 TYR B C 1
ATOM 2231 O O . TYR B 1 48 ? -30.938 25.922 -6.535 1 36.53 48 TYR B O 1
ATOM 2239 N N . CYS B 1 49 ? -29.312 26.922 -7.312 1 36.19 49 CYS B N 1
ATOM 2240 C CA . CYS B 1 49 ? -28.422 25.828 -6.922 1 36.19 49 CYS B CA 1
ATOM 2241 C C . CYS B 1 49 ? -28.453 25.609 -5.414 1 36.19 49 CYS B C 1
ATOM 2243 O O . CYS B 1 49 ? -28.016 26.469 -4.648 1 36.19 49 CYS B O 1
ATOM 2245 N N . ASN B 1 50 ? -29.578 25.453 -4.832 1 39.81 50 ASN B N 1
ATOM 2246 C CA . ASN B 1 50 ? -29.422 24.859 -3.51 1 39.81 50 ASN B CA 1
ATOM 2247 C C . ASN B 1 50 ? -28.047 24.203 -3.35 1 39.81 50 ASN B C 1
ATOM 2249 O O . ASN B 1 50 ? -27.859 23.047 -3.758 1 39.81 50 ASN B O 1
ATOM 2253 N N . GLU B 1 51 ? -26.969 24.875 -3.719 1 43.34 51 GLU B N 1
ATOM 2254 C CA . GLU B 1 51 ? -25.594 24.391 -3.648 1 43.34 51 GLU B CA 1
ATOM 2255 C C . GLU B 1 51 ? -25.328 23.641 -2.34 1 43.34 51 GLU B C 1
ATOM 2257 O O . GLU B 1 51 ? -25.141 24.266 -1.294 1 43.34 51 GLU B O 1
ATOM 2262 N N . GLU B 1 52 ? -26.125 22.859 -1.843 1 49.59 52 GLU B N 1
ATOM 2263 C CA . GLU B 1 52 ? -25.578 22.047 -0.756 1 49.59 52 GLU B CA 1
ATOM 2264 C C . GLU B 1 52 ? -24.047 21.984 -0.832 1 49.59 52 GLU B C 1
ATOM 2266 O O . GLU B 1 52 ? -23.484 21.609 -1.862 1 49.59 52 GLU B O 1
ATOM 2271 N N . GLU B 1 53 ? -23.422 22.969 -0.172 1 60.72 53 GLU B N 1
ATOM 2272 C CA . GLU B 1 53 ? -21.969 23.141 -0.147 1 60.72 53 GLU B CA 1
ATOM 2273 C C . GLU B 1 53 ? -21.25 21.797 -0.035 1 60.72 53 GLU B C 1
ATOM 2275 O O . GLU B 1 53 ? -21.422 21.078 0.952 1 60.72 53 GLU B O 1
ATOM 2280 N N . THR B 1 54 ? -20.938 21.078 -1.076 1 84.94 54 THR B N 1
ATOM 2281 C CA . THR B 1 54 ? -20.219 19.797 -1.156 1 84.94 54 THR B CA 1
ATOM 2282 C C . THR B 1 54 ? -18.797 19.938 -0.615 1 84.94 54 THR B C 1
ATOM 2284 O O . THR B 1 54 ? -18.156 20.969 -0.833 1 84.94 54 THR B O 1
ATOM 2287 N N . ILE B 1 55 ? -18.516 19.406 0.508 1 96.06 55 ILE B N 1
ATOM 2288 C CA . ILE B 1 55 ? -17.203 19.344 1.125 1 96.06 55 ILE B CA 1
ATOM 2289 C C . ILE B 1 55 ? -16.422 18.172 0.56 1 96.06 55 ILE B C 1
ATOM 2291 O O . ILE B 1 55 ? -16.938 17.047 0.474 1 96.06 55 ILE B O 1
ATOM 2295 N N . VAL B 1 56 ? -15.211 18.516 0.017 1 98.25 56 VAL B N 1
ATOM 2296 C CA . VAL B 1 56 ? -14.312 17.469 -0.46 1 98.25 56 VAL B CA 1
ATOM 2297 C C . VAL B 1 56 ? -13.367 17.047 0.662 1 98.25 56 VAL B C 1
ATOM 2299 O O . VAL B 1 56 ? -12.672 17.891 1.243 1 98.25 56 VAL B O 1
ATOM 2302 N N . ARG B 1 57 ? -13.344 15.781 1.021 1 98.38 57 ARG B N 1
ATOM 2303 C CA . ARG B 1 57 ? -12.398 15.25 1.993 1 98.38 57 ARG B CA 1
ATOM 2304 C C . ARG B 1 57 ? -11.07 14.883 1.325 1 98.38 57 ARG B C 1
ATOM 2306 O O . ARG B 1 57 ? -11.039 14.07 0.397 1 98.38 57 ARG B O 1
ATOM 2313 N N . VAL B 1 58 ? -10.07 15.523 1.781 1 98.88 58 VAL B N 1
ATOM 2314 C CA . VAL B 1 58 ? -8.742 15.297 1.236 1 98.88 58 VAL B CA 1
ATOM 2315 C C . VAL B 1 58 ? -7.887 14.531 2.25 1 98.88 58 VAL B C 1
ATOM 2317 O O . VAL B 1 58 ? -7.59 15.047 3.33 1 98.88 58 VAL B O 1
ATOM 2320 N N . THR B 1 59 ? -7.523 13.281 1.93 1 98.81 59 THR B N 1
ATOM 2321 C CA . THR B 1 59 ? -6.613 12.492 2.754 1 98.81 59 THR B CA 1
ATOM 2322 C C . THR B 1 59 ? -5.203 12.516 2.176 1 98.81 59 THR B C 1
ATOM 2324 O O . THR B 1 59 ? -5.008 12.266 0.985 1 98.81 59 THR B O 1
ATOM 2327 N N . VAL B 1 60 ? -4.254 12.906 2.961 1 98.94 60 VAL B N 1
ATOM 2328 C CA . VAL B 1 60 ? -2.875 13.008 2.492 1 98.94 60 VAL B CA 1
ATOM 2329 C C . VAL B 1 60 ? -1.982 12.07 3.299 1 98.94 60 VAL B C 1
ATOM 2331 O O . VAL B 1 60 ? -1.793 12.258 4.5 1 98.94 60 VAL B O 1
ATOM 2334 N N . PHE B 1 61 ? -1.45 11.008 2.697 1 98.75 61 PHE B N 1
ATOM 2335 C CA . PHE B 1 61 ? -0.394 10.172 3.26 1 98.75 61 PHE B CA 1
ATOM 2336 C C . PHE B 1 61 ? 0.98 10.734 2.918 1 98.75 61 PHE B C 1
ATOM 2338 O O . PHE B 1 61 ? 1.387 10.734 1.755 1 98.75 61 PHE B O 1
ATOM 2345 N N . TYR B 1 62 ? 1.727 11.234 3.992 1 98.62 62 TYR B N 1
ATOM 2346 C CA . TYR B 1 62 ? 2.926 12 3.672 1 98.62 62 TYR B CA 1
ATOM 2347 C C . TYR B 1 62 ? 4.02 11.758 4.707 1 98.62 62 TYR B C 1
ATOM 2349 O O . TYR B 1 62 ? 3.844 10.961 5.629 1 98.62 62 TYR B O 1
ATOM 2357 N N . GLU B 1 63 ? 5.211 12.312 4.414 1 97.25 63 GLU B N 1
ATOM 2358 C CA . GLU B 1 63 ? 6.379 12.344 5.289 1 97.25 63 GLU B CA 1
ATOM 2359 C C . GLU B 1 63 ? 6.887 13.773 5.48 1 97.25 63 GLU B C 1
ATOM 2361 O O . GLU B 1 63 ? 6.938 14.555 4.527 1 97.25 63 GLU B O 1
ATOM 2366 N N . CYS B 1 64 ? 7.316 14.023 6.684 1 96.69 64 CYS B N 1
ATOM 2367 C CA . CYS B 1 64 ? 7.609 15.406 7.023 1 96.69 64 CYS B CA 1
ATOM 2368 C C . CYS B 1 64 ? 8.891 15.875 6.344 1 96.69 64 CYS B C 1
ATOM 2370 O O . CYS B 1 64 ? 9.102 17.078 6.164 1 96.69 64 CYS B O 1
ATOM 2372 N N . LEU B 1 65 ? 9.781 14.977 5.938 1 95.38 65 LEU B N 1
ATOM 2373 C CA . LEU B 1 65 ? 11.031 15.406 5.309 1 95.38 65 LEU B CA 1
ATOM 2374 C C . LEU B 1 65 ? 11.047 15.031 3.828 1 95.38 65 LEU B C 1
ATOM 2376 O O . LEU B 1 65 ? 12.102 15.055 3.191 1 95.38 65 LEU B O 1
ATOM 2380 N N . CYS B 1 66 ? 9.945 14.656 3.283 1 95.62 66 CYS B N 1
ATOM 2381 C CA . CYS B 1 66 ? 9.836 14.297 1.872 1 95.62 66 CYS B CA 1
ATOM 2382 C C . CYS B 1 66 ? 9.656 15.539 1.009 1 95.62 66 CYS B C 1
ATOM 2384 O O . CYS B 1 66 ? 8.688 16.281 1.181 1 95.62 66 CYS B O 1
ATOM 2386 N N . PRO B 1 67 ? 10.586 15.703 0.058 1 95.62 67 PRO B N 1
ATOM 2387 C CA . PRO B 1 67 ? 10.5 16.906 -0.777 1 95.62 67 PRO B CA 1
ATOM 2388 C C . PRO B 1 67 ? 9.18 16.984 -1.549 1 95.62 67 PRO B C 1
ATOM 2390 O O . PRO B 1 67 ? 8.633 18.078 -1.72 1 95.62 67 PRO B O 1
ATOM 2393 N N . ASP B 1 68 ? 8.656 15.883 -2.07 1 96.75 68 ASP B N 1
ATOM 2394 C CA . ASP B 1 68 ? 7.398 15.898 -2.807 1 96.75 68 ASP B CA 1
ATOM 2395 C C . ASP B 1 68 ? 6.23 16.25 -1.889 1 96.75 68 ASP B C 1
ATOM 2397 O O . ASP B 1 68 ? 5.297 16.938 -2.297 1 96.75 68 ASP B O 1
ATOM 2401 N N . SER B 1 69 ? 6.254 15.75 -0.686 1 97.62 69 SER B N 1
ATOM 2402 C CA . SER B 1 69 ? 5.246 16.156 0.288 1 97.62 69 SER B CA 1
ATOM 2403 C C . SER B 1 69 ? 5.277 17.656 0.526 1 97.62 69 SER B C 1
ATOM 2405 O O . SER B 1 69 ? 4.238 18.312 0.502 1 97.62 69 SER B O 1
ATOM 2407 N N . ARG B 1 70 ? 6.465 18.156 0.696 1 96.81 70 ARG B N 1
ATOM 2408 C CA . ARG B 1 70 ? 6.637 19.594 0.876 1 96.81 70 ARG B CA 1
ATOM 2409 C C . ARG B 1 70 ? 6.02 20.359 -0.282 1 96.81 70 ARG B C 1
ATOM 2411 O O . ARG B 1 70 ? 5.254 21.297 -0.068 1 96.81 70 ARG B O 1
ATOM 2418 N N . GLU B 1 71 ? 6.336 19.953 -1.445 1 97.12 71 GLU B N 1
ATOM 2419 C CA . GLU B 1 71 ? 5.852 20.641 -2.631 1 97.12 71 GLU B CA 1
ATOM 2420 C C . GLU B 1 71 ? 4.328 20.625 -2.705 1 97.12 71 GLU B C 1
ATOM 2422 O O . GLU B 1 71 ? 3.701 21.641 -3.023 1 97.12 71 GLU B O 1
ATOM 2427 N N . PHE B 1 72 ? 3.76 19.531 -2.381 1 98.69 72 PHE B N 1
ATOM 2428 C CA . PHE B 1 72 ? 2.307 19.422 -2.451 1 98.69 72 PHE B CA 1
ATOM 2429 C C . PHE B 1 72 ? 1.647 20.359 -1.448 1 98.69 72 PHE B C 1
ATOM 2431 O O . PHE B 1 72 ? 0.712 21.094 -1.792 1 98.69 72 PHE B O 1
ATOM 2438 N N . PHE B 1 73 ? 2.141 20.344 -0.219 1 98.44 73 PHE B N 1
ATOM 2439 C CA . PHE B 1 73 ? 1.543 21.188 0.81 1 98.44 73 PHE B CA 1
ATOM 2440 C C . PHE B 1 73 ? 1.683 22.656 0.451 1 98.44 73 PHE B C 1
ATOM 2442 O O . PHE B 1 73 ? 0.712 23.406 0.523 1 98.44 73 PHE B O 1
ATOM 2449 N N . GLN B 1 74 ? 2.809 23.031 0.003 1 97.12 74 GLN B N 1
ATOM 2450 C CA . GLN B 1 74 ? 3.123 24.453 -0.138 1 97.12 74 GLN B CA 1
ATOM 2451 C C . GLN B 1 74 ? 2.598 25 -1.461 1 97.12 74 GLN B C 1
ATOM 2453 O O . GLN B 1 74 ? 2.156 26.156 -1.53 1 97.12 74 GLN B O 1
ATOM 2458 N N . LYS B 1 75 ? 2.545 24.172 -2.475 1 98.25 75 LYS B N 1
ATOM 2459 C CA . LYS B 1 75 ? 2.24 24.703 -3.799 1 98.25 75 LYS B CA 1
ATOM 2460 C C . LYS B 1 75 ? 0.824 24.328 -4.23 1 98.25 75 LYS B C 1
ATOM 2462 O O . LYS B 1 75 ? 0.282 24.906 -5.172 1 98.25 75 LYS B O 1
ATOM 2467 N N . GLN B 1 76 ? 0.242 23.391 -3.518 1 98.81 76 GLN B N 1
ATOM 2468 C CA . GLN B 1 76 ? -1.055 22.906 -3.99 1 98.81 76 GLN B CA 1
ATOM 2469 C C . GLN B 1 76 ? -2.104 22.984 -2.883 1 98.81 76 GLN B C 1
ATOM 2471 O O . GLN B 1 76 ? -3.061 23.75 -2.975 1 98.81 76 GLN B O 1
ATOM 2476 N N . LEU B 1 77 ? -1.846 22.266 -1.788 1 98.88 77 LEU B N 1
ATOM 2477 C CA . LEU B 1 77 ? -2.863 22.125 -0.751 1 98.88 77 LEU B CA 1
ATOM 2478 C C . LEU B 1 77 ? -3.154 23.469 -0.089 1 98.88 77 LEU B C 1
ATOM 2480 O O . LEU B 1 77 ? -4.301 23.922 -0.072 1 98.88 77 LEU B O 1
ATOM 2484 N N . LEU B 1 78 ? -2.09 24.125 0.426 1 98.69 78 LEU B N 1
ATOM 2485 C CA . LEU B 1 78 ? -2.291 25.359 1.188 1 98.69 78 LEU B CA 1
ATOM 2486 C C . LEU B 1 78 ? -2.895 26.453 0.311 1 98.69 78 LEU B C 1
ATOM 2488 O O . LEU B 1 78 ? -3.924 27.031 0.658 1 98.69 78 LEU B O 1
ATOM 2492 N N . PRO B 1 79 ? -2.387 26.734 -0.901 1 98.75 79 PRO B N 1
ATOM 2493 C CA . PRO B 1 79 ? -3.004 27.781 -1.711 1 98.75 79 PRO B CA 1
ATOM 2494 C C . PRO B 1 79 ? -4.461 27.484 -2.051 1 98.75 79 PRO B C 1
ATOM 2496 O O . PRO B 1 79 ? -5.289 28.406 -2.092 1 98.75 79 PRO B O 1
ATOM 2499 N N . THR B 1 80 ? -4.812 26.266 -2.25 1 98.81 80 THR B N 1
ATOM 2500 C CA . THR B 1 80 ? -6.168 25.906 -2.652 1 98.81 80 THR B CA 1
ATOM 2501 C C . THR B 1 80 ? -7.133 26.031 -1.479 1 98.81 80 THR B C 1
ATOM 2503 O O . THR B 1 80 ? -8.219 26.594 -1.618 1 98.81 80 THR B O 1
ATOM 2506 N N . ILE B 1 81 ? -6.738 25.531 -0.322 1 98.56 81 ILE B N 1
ATOM 2507 C CA . ILE B 1 81 ? -7.645 25.547 0.819 1 98.56 81 ILE B CA 1
ATOM 2508 C C . ILE B 1 81 ? -7.859 26.984 1.285 1 98.56 81 ILE B C 1
ATOM 2510 O O . ILE B 1 81 ? -8.938 27.328 1.776 1 98.56 81 ILE B O 1
ATOM 2514 N N . MET B 1 82 ? -6.898 27.859 1.079 1 98.44 82 MET B N 1
ATOM 2515 C CA . MET B 1 82 ? -7.043 29.281 1.428 1 98.44 82 MET B CA 1
ATOM 2516 C C . MET B 1 82 ? -8.094 29.953 0.557 1 98.44 82 MET B C 1
ATOM 2518 O O . MET B 1 82 ? -8.781 30.875 1.003 1 98.44 82 MET B O 1
ATOM 2522 N N . LYS B 1 83 ? -8.312 29.469 -0.635 1 98 83 LYS B N 1
ATOM 2523 C CA . LYS B 1 83 ? -9.297 30.031 -1.556 1 98 83 LYS B CA 1
ATOM 2524 C C . LYS B 1 83 ? -10.703 29.531 -1.229 1 98 83 LYS B C 1
ATOM 2526 O O . LYS B 1 83 ? -11.688 30.234 -1.482 1 98 83 LYS B O 1
ATOM 2531 N N . MET B 1 84 ? -10.82 28.281 -0.69 1 97.31 84 MET B N 1
ATOM 2532 C CA . MET B 1 84 ? -12.125 27.672 -0.431 1 97.31 84 MET B CA 1
ATOM 2533 C C . MET B 1 84 ? -12.094 26.859 0.856 1 97.31 84 MET B C 1
ATOM 2535 O O . MET B 1 84 ? -12.32 25.641 0.833 1 97.31 84 MET B O 1
ATOM 2539 N N . PRO B 1 85 ? -11.883 27.516 1.99 1 97.56 85 PRO B N 1
ATOM 2540 C CA . PRO B 1 85 ? -11.695 26.812 3.26 1 97.56 85 PRO B CA 1
ATOM 2541 C C . PRO B 1 85 ? -12.938 26.031 3.695 1 97.56 85 PRO B C 1
ATOM 2543 O O . PRO B 1 85 ? -12.836 25.047 4.43 1 97.56 85 PRO B O 1
ATOM 2546 N N . GLU B 1 86 ? -14.102 26.422 3.209 1 96.44 86 GLU B N 1
ATOM 2547 C CA . GLU B 1 86 ? -15.336 25.766 3.645 1 96.44 86 GLU B CA 1
ATOM 2548 C C . GLU B 1 86 ? -15.648 24.547 2.797 1 96.44 86 GLU B C 1
ATOM 2550 O O . GLU B 1 86 ? -16.516 23.734 3.152 1 96.44 86 GLU B O 1
ATOM 2555 N N . ASN B 1 87 ? -14.898 24.359 1.7 1 97.69 87 ASN B N 1
ATOM 2556 C CA . ASN B 1 87 ? -15.219 23.281 0.757 1 97.69 87 ASN B CA 1
ATOM 2557 C C . ASN B 1 87 ? -14.234 22.125 0.865 1 97.69 87 ASN B C 1
ATOM 2559 O O . ASN B 1 87 ? -14.383 21.109 0.176 1 97.69 87 ASN B O 1
ATOM 2563 N N . ILE B 1 88 ? -13.219 22.281 1.761 1 98.5 88 ILE B N 1
ATOM 2564 C CA . ILE B 1 88 ? -12.195 21.25 1.852 1 98.5 88 ILE B CA 1
ATOM 2565 C C . ILE B 1 88 ? -11.977 20.859 3.312 1 98.5 88 ILE B C 1
ATOM 2567 O O . ILE B 1 88 ? -11.773 21.734 4.168 1 98.5 88 ILE B O 1
ATOM 2571 N N .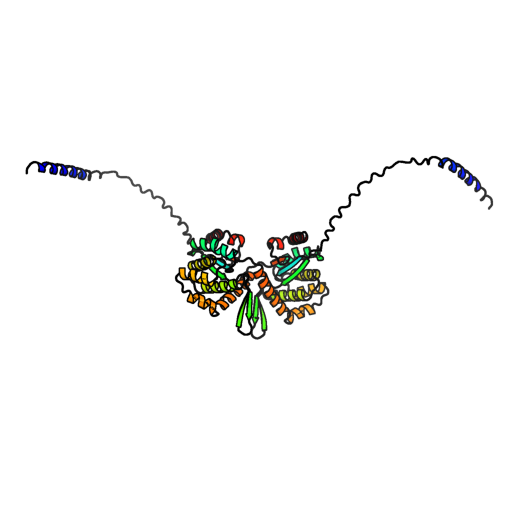 THR B 1 89 ? -12.125 19.625 3.598 1 98.5 89 THR B N 1
ATOM 2572 C CA . THR B 1 89 ? -11.664 19.062 4.867 1 98.5 89 THR B CA 1
ATOM 2573 C C . THR B 1 89 ? -10.492 18.125 4.648 1 98.5 89 THR B C 1
ATOM 2575 O O . THR B 1 89 ? -10.43 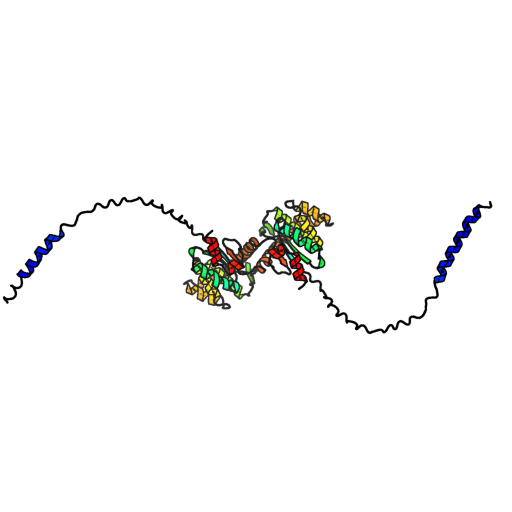17.422 3.633 1 98.5 89 THR B O 1
ATOM 2578 N N . THR B 1 90 ? -9.539 18.109 5.641 1 98.81 90 THR B N 1
ATOM 2579 C CA . THR B 1 90 ? -8.328 17.328 5.426 1 98.81 90 THR B CA 1
ATOM 2580 C C . THR B 1 90 ? -8.188 16.25 6.492 1 98.81 90 THR B C 1
ATOM 2582 O O . THR B 1 90 ? -8.625 16.438 7.629 1 98.81 90 THR B O 1
ATOM 2585 N N . GLU B 1 91 ? -7.699 15.133 6.105 1 98.69 91 GLU B N 1
ATOM 2586 C CA . GLU B 1 91 ? -7.125 14.086 6.945 1 98.69 91 GLU B CA 1
ATOM 2587 C C . GLU B 1 91 ? -5.645 13.883 6.645 1 98.69 91 GLU B C 1
ATOM 2589 O O . GLU B 1 91 ? -5.285 13.266 5.641 1 98.69 91 GLU B O 1
ATOM 2594 N N . LEU B 1 92 ? -4.809 14.461 7.488 1 98.94 92 LEU B N 1
ATOM 2595 C CA . LEU B 1 92 ? -3.365 14.422 7.281 1 98.94 92 LEU B CA 1
ATOM 2596 C C . LEU B 1 92 ? -2.738 13.258 8.047 1 98.94 92 LEU B C 1
ATOM 2598 O O . LEU B 1 92 ? -2.93 13.133 9.258 1 98.94 92 LEU B O 1
ATOM 2602 N N . ILE B 1 93 ? -1.993 12.383 7.359 1 98.88 93 ILE B N 1
ATOM 2603 C CA . ILE B 1 93 ? -1.455 11.164 7.945 1 98.88 93 ILE B CA 1
ATOM 2604 C C . ILE B 1 93 ? 0.059 11.117 7.75 1 98.88 93 ILE B C 1
ATOM 2606 O O . ILE B 1 93 ? 0.547 10.562 6.762 1 98.88 93 ILE B O 1
ATOM 2610 N N . PRO B 1 94 ? 0.796 11.656 8.672 1 98.81 94 PRO B N 1
ATOM 2611 C CA . PRO B 1 94 ? 2.256 11.594 8.57 1 98.81 94 PRO B CA 1
ATOM 2612 C C . PRO B 1 94 ? 2.816 10.219 8.93 1 98.81 94 PRO B C 1
ATOM 2614 O O . PRO B 1 94 ? 2.629 9.742 10.055 1 98.81 94 PRO B O 1
ATOM 2617 N N . TYR B 1 95 ? 3.494 9.523 7.973 1 98.44 95 TYR B N 1
ATOM 2618 C CA . TYR B 1 95 ? 4.129 8.219 8.148 1 98.44 95 TYR B CA 1
ATOM 2619 C C . TYR B 1 95 ? 4.934 7.84 6.91 1 98.44 95 TYR B C 1
ATOM 2621 O O . TYR B 1 95 ? 6.145 7.621 6.992 1 98.44 95 TYR B O 1
ATOM 2629 N N . GLY B 1 96 ? 4.16 7.852 5.781 1 97.44 96 GLY B N 1
ATOM 2630 C CA . GLY B 1 96 ? 4.781 7.57 4.496 1 97.44 96 GLY B CA 1
ATOM 2631 C C . GLY B 1 96 ? 5.32 6.156 4.395 1 97.44 96 GLY B C 1
ATOM 2632 O O . GLY B 1 96 ? 4.602 5.191 4.652 1 97.44 96 GLY B O 1
ATOM 2633 N N . LYS B 1 97 ? 6.57 6.004 4.078 1 96.81 97 LYS B N 1
ATOM 2634 C CA . LYS B 1 97 ? 7.195 4.711 3.822 1 96.81 97 LYS B CA 1
ATOM 2635 C C . LYS B 1 97 ? 7.895 4.184 5.07 1 96.81 97 LYS B C 1
ATOM 2637 O O . LYS B 1 97 ? 8.773 3.324 4.98 1 96.81 97 LYS B O 1
ATOM 2642 N N . ALA B 1 98 ? 7.551 4.699 6.227 1 97.06 98 ALA B N 1
ATOM 2643 C CA . ALA B 1 98 ? 8.148 4.234 7.477 1 97.06 98 ALA B CA 1
ATOM 2644 C C . ALA B 1 98 ? 7.715 2.807 7.797 1 97.06 98 ALA B C 1
ATOM 2646 O O . ALA B 1 98 ? 6.906 2.221 7.07 1 97.06 98 ALA B O 1
ATOM 2647 N N . SER B 1 99 ? 8.328 2.197 8.75 1 95.81 99 SER B N 1
ATOM 2648 C CA . SER B 1 99 ? 7.938 0.911 9.32 1 95.81 99 SER B CA 1
ATOM 2649 C C . SER B 1 99 ? 7.949 0.954 10.844 1 95.81 99 SER B C 1
ATOM 2651 O O . SER B 1 99 ? 8.688 1.741 11.438 1 95.81 99 SER B O 1
ATOM 2653 N N . THR B 1 100 ? 7.086 0.139 11.438 1 95.31 100 THR B N 1
ATOM 2654 C CA . THR B 1 100 ? 6.949 0.039 12.883 1 95.31 100 THR B CA 1
ATOM 2655 C C . THR B 1 100 ? 7.293 -1.367 13.367 1 95.31 100 THR B C 1
ATOM 2657 O O . THR B 1 100 ? 6.816 -2.355 12.805 1 95.31 100 THR B O 1
ATOM 2660 N N . GLU B 1 101 ? 8.141 -1.426 14.336 1 92.56 101 GLU B N 1
ATOM 2661 C CA . GLU B 1 101 ? 8.461 -2.676 15.023 1 92.56 101 GLU B CA 1
ATOM 2662 C C . GLU B 1 101 ? 8.031 -2.631 16.484 1 92.56 101 GLU B C 1
ATOM 2664 O O . GLU B 1 101 ? 8.219 -1.618 17.156 1 92.56 101 GLU B O 1
ATOM 2669 N N . ILE B 1 102 ? 7.367 -3.709 16.969 1 87.69 102 ILE B N 1
ATOM 2670 C CA . ILE B 1 102 ? 7.016 -3.826 18.375 1 87.69 102 ILE B CA 1
ATOM 2671 C C . ILE B 1 102 ? 8.203 -4.387 19.156 1 87.69 102 ILE B C 1
ATOM 2673 O O . ILE B 1 102 ? 8.727 -5.449 18.828 1 87.69 102 ILE B O 1
ATOM 2677 N N . VAL B 1 103 ? 8.648 -3.633 20.141 1 85.12 103 VAL B N 1
ATOM 2678 C CA . VAL B 1 103 ? 9.781 -4.059 20.953 1 85.12 103 VAL B CA 1
ATOM 2679 C C . VAL B 1 103 ? 9.281 -4.844 22.156 1 85.12 103 VAL B C 1
ATOM 2681 O O . VAL B 1 103 ? 8.398 -4.379 22.891 1 85.12 103 VAL B O 1
ATOM 2684 N N . GLU B 1 104 ? 9.391 -6.195 22.203 1 72.5 104 GLU B N 1
ATOM 2685 C CA . GLU B 1 104 ? 8.883 -7.191 23.141 1 72.5 104 GLU B CA 1
ATOM 2686 C C . GLU B 1 104 ? 8.93 -6.68 24.578 1 72.5 104 GLU B C 1
ATOM 2688 O O . GLU B 1 104 ? 7.957 -6.82 25.328 1 72.5 104 GLU B O 1
ATOM 2693 N N . ASN B 1 105 ? 9.961 -6.367 25.094 1 65.38 105 ASN B N 1
ATOM 2694 C CA . ASN B 1 105 ? 10.125 -6.285 26.547 1 65.38 105 ASN B CA 1
ATOM 2695 C C . ASN B 1 105 ? 9.383 -5.086 27.125 1 65.38 105 ASN B C 1
ATOM 2697 O O . ASN B 1 105 ? 9.07 -5.059 28.312 1 65.38 105 ASN B O 1
ATOM 2701 N N . ASN B 1 106 ? 9.008 -4.172 26.266 1 66.5 106 ASN B N 1
ATOM 2702 C CA . ASN B 1 106 ? 8.547 -2.959 26.922 1 66.5 106 ASN B CA 1
ATOM 2703 C C . ASN B 1 106 ? 7.297 -2.396 26.25 1 66.5 106 ASN B C 1
ATOM 2705 O O . ASN B 1 106 ? 6.871 -1.279 26.547 1 66.5 106 ASN B O 1
ATOM 2709 N N . SER B 1 107 ? 6.664 -3.148 25.438 1 72.94 107 SER B N 1
ATOM 2710 C CA . SER B 1 107 ? 5.48 -2.662 24.734 1 72.94 107 SER B CA 1
ATOM 2711 C C . SER B 1 107 ? 5.762 -1.341 24.031 1 72.94 107 SER B C 1
ATOM 2713 O O . SER B 1 107 ? 4.934 -0.429 24.047 1 72.94 107 SER B O 1
ATOM 2715 N N . SER B 1 108 ? 7.066 -1.134 23.766 1 87 108 SER B N 1
ATOM 2716 C CA . SER B 1 108 ? 7.449 0.075 23.047 1 87 108 SER B CA 1
ATOM 2717 C C . SER B 1 108 ? 7.586 -0.193 21.547 1 87 108 SER B C 1
ATOM 2719 O O . SER B 1 108 ? 7.465 -1.337 21.109 1 87 108 SER B O 1
ATOM 2721 N N . TYR B 1 109 ? 7.602 0.969 20.812 1 93.5 109 TYR B N 1
ATOM 2722 C CA . TYR B 1 109 ? 7.688 0.886 19.359 1 93.5 109 TYR B CA 1
ATOM 2723 C C . TYR B 1 109 ? 9 1.464 18.844 1 93.5 109 TYR B C 1
ATOM 2725 O O . TYR B 1 109 ? 9.508 2.447 19.391 1 93.5 109 TYR B O 1
ATOM 2733 N N . ARG B 1 110 ? 9.555 0.797 17.922 1 95 110 ARG B N 1
ATOM 2734 C CA . ARG B 1 110 ? 10.664 1.325 17.141 1 95 110 ARG B CA 1
ATOM 2735 C C . ARG B 1 110 ? 10.234 1.631 15.711 1 95 110 ARG B C 1
ATOM 2737 O O . ARG B 1 110 ? 9.555 0.82 15.07 1 95 110 ARG B O 1
ATOM 2744 N N . PHE B 1 111 ? 10.633 2.834 15.227 1 97.06 111 PHE B N 1
ATOM 2745 C CA . PHE B 1 111 ? 10.25 3.271 13.891 1 97.06 111 PHE B CA 1
ATOM 2746 C C . PHE B 1 111 ? 11.469 3.42 12.992 1 97.06 111 PHE B C 1
ATOM 2748 O O . PHE B 1 111 ? 12.539 3.842 13.453 1 97.06 111 PHE B O 1
ATOM 2755 N N . HIS B 1 112 ? 11.383 3.051 11.781 1 96.94 112 HIS B N 1
ATOM 2756 C CA . HIS B 1 112 ? 12.359 3.305 10.734 1 96.94 112 HIS B CA 1
ATOM 2757 C C . HIS B 1 112 ? 11.766 4.172 9.625 1 96.94 112 HIS B C 1
ATOM 2759 O O . HIS B 1 112 ? 10.781 3.789 8.992 1 96.94 112 HIS B O 1
ATOM 2765 N N . CYS B 1 113 ? 12.352 5.25 9.383 1 96.94 113 CYS B N 1
ATOM 2766 C CA . CYS B 1 113 ? 11.812 6.207 8.43 1 96.94 113 CYS B CA 1
ATOM 2767 C C . CYS B 1 113 ? 12.711 6.336 7.211 1 96.94 113 CYS B C 1
ATOM 2769 O O . CYS B 1 113 ? 13.93 6.145 7.309 1 96.94 113 CYS B O 1
ATOM 2771 N N . GLN B 1 114 ? 12.117 6.68 6.121 1 94.81 114 GLN B N 1
ATOM 2772 C CA . GLN B 1 114 ? 12.805 6.734 4.832 1 94.81 114 GLN B CA 1
ATOM 2773 C C . GLN B 1 114 ? 13.953 7.734 4.867 1 94.81 114 GLN B C 1
ATOM 2775 O O . GLN B 1 114 ? 15.031 7.477 4.316 1 94.81 114 GLN B O 1
ATOM 2780 N N . HIS B 1 115 ? 13.773 8.867 5.551 1 94.31 115 HIS B N 1
ATOM 2781 C CA . HIS B 1 115 ? 14.789 9.906 5.598 1 94.31 115 HIS B CA 1
ATOM 2782 C C . HIS B 1 115 ? 15.438 9.977 6.977 1 94.31 115 HIS B C 1
ATOM 2784 O O . HIS B 1 115 ? 15.797 11.055 7.445 1 94.31 115 HIS B O 1
ATOM 2790 N N . GLY B 1 116 ? 15.43 8.875 7.68 1 94.62 116 GLY B N 1
ATOM 2791 C CA . GLY B 1 116 ? 16.203 8.766 8.906 1 94.62 116 GLY B CA 1
ATOM 2792 C C . GLY B 1 116 ? 15.398 9.086 10.148 1 94.62 116 GLY B C 1
ATOM 2793 O O . GLY B 1 116 ? 14.203 9.375 10.062 1 94.62 116 GLY B O 1
ATOM 2794 N N . PRO B 1 117 ? 16.109 9.07 11.336 1 94.69 117 PRO B N 1
ATOM 2795 C CA . PRO B 1 117 ? 15.438 9.211 12.633 1 94.69 117 PRO B CA 1
ATOM 2796 C C . PRO B 1 117 ? 14.773 10.578 12.805 1 94.69 117 PRO B C 1
ATOM 2798 O O . PRO B 1 117 ? 13.742 10.688 13.477 1 94.69 117 PRO B O 1
ATOM 2801 N N . SER B 1 118 ? 15.383 11.594 12.203 1 94.12 118 SER B N 1
ATOM 2802 C CA . SER B 1 118 ? 14.805 12.93 12.312 1 94.12 118 SER B CA 1
ATOM 2803 C C . SER B 1 118 ? 13.422 12.984 11.672 1 94.12 118 SER B C 1
ATOM 2805 O O . SER B 1 118 ? 12.547 13.719 12.141 1 94.12 118 SER B O 1
ATOM 2807 N N . GLU B 1 119 ? 13.242 12.242 10.625 1 96.19 119 GLU B N 1
ATOM 2808 C CA . GLU B 1 119 ? 11.93 12.195 10 1 96.19 119 GLU B CA 1
ATOM 2809 C C . GLU B 1 119 ? 10.906 11.531 10.914 1 96.19 119 GLU B C 1
ATOM 2811 O O . GLU B 1 119 ? 9.75 11.953 10.977 1 96.19 119 GLU B O 1
ATOM 2816 N N . CYS B 1 120 ? 11.344 10.438 11.617 1 96.75 120 CYS B N 1
ATOM 2817 C CA . CYS B 1 120 ? 10.445 9.781 12.562 1 96.75 120 CYS B CA 1
ATOM 2818 C C . CYS B 1 120 ? 10 10.75 13.656 1 96.75 120 CYS B C 1
ATOM 2820 O O . CYS B 1 120 ? 8.82 10.805 14 1 96.75 120 CYS B O 1
ATOM 2822 N N . GLU B 1 121 ? 10.938 11.508 14.148 1 95.06 121 GLU B N 1
ATOM 2823 C CA . GLU B 1 121 ? 10.617 12.5 15.172 1 95.06 121 GLU B CA 1
ATOM 2824 C C . GLU B 1 121 ? 9.672 13.57 14.625 1 95.06 121 GLU B C 1
ATOM 2826 O O . GLU B 1 121 ? 8.711 13.961 15.297 1 95.06 121 GLU B O 1
ATOM 2831 N N . GLY B 1 122 ? 9.977 14.008 13.445 1 95.88 122 GLY B N 1
ATOM 2832 C CA . GLY B 1 122 ? 9.117 15.008 12.82 1 95.88 122 GLY B CA 1
ATOM 2833 C C . GLY B 1 122 ? 7.715 14.5 12.547 1 95.88 122 GLY B C 1
ATOM 2834 O O . GLY B 1 122 ? 6.738 15.211 12.781 1 95.88 122 GLY B O 1
ATOM 2835 N N . ASN B 1 123 ? 7.621 13.289 12.008 1 97.44 123 ASN B N 1
ATOM 2836 C CA . ASN B 1 123 ? 6.309 12.695 11.773 1 97.44 123 ASN B CA 1
ATOM 2837 C C . ASN B 1 123 ? 5.504 12.586 13.07 1 97.44 123 ASN B C 1
ATOM 2839 O O . ASN B 1 123 ? 4.285 12.789 13.062 1 97.44 123 ASN B O 1
ATOM 2843 N N . LYS B 1 124 ? 6.191 12.25 14.125 1 97.06 124 LYS B N 1
ATOM 2844 C CA . LYS B 1 124 ? 5.523 12.188 15.422 1 97.06 124 LYS B CA 1
ATOM 2845 C C . LYS B 1 124 ? 4.977 13.555 15.828 1 97.06 124 LYS B C 1
ATOM 2847 O O . LYS B 1 124 ? 3.836 13.664 16.281 1 97.06 124 LYS B O 1
ATOM 2852 N N . LEU B 1 125 ? 5.77 14.531 15.664 1 96.94 125 LEU B N 1
ATOM 2853 C CA . LEU B 1 125 ? 5.371 15.898 15.984 1 96.94 125 LEU B CA 1
ATOM 2854 C C . LEU B 1 125 ? 4.188 16.328 15.125 1 96.94 125 LEU B C 1
ATOM 2856 O O . LEU B 1 125 ? 3.215 16.891 15.641 1 96.94 125 LEU B O 1
ATOM 2860 N N . HIS B 1 126 ? 4.266 16.094 13.805 1 97.81 126 HIS B N 1
ATOM 2861 C CA . HIS B 1 126 ? 3.139 16.375 12.93 1 97.81 126 HIS B CA 1
ATOM 2862 C C . HIS B 1 126 ? 1.877 15.664 13.398 1 97.81 126 HIS B C 1
ATOM 2864 O O . HIS B 1 126 ? 0.795 16.266 13.422 1 97.81 126 HIS B O 1
ATOM 2870 N N . GLY B 1 127 ? 2.059 14.375 13.812 1 98.31 127 GLY B N 1
ATOM 2871 C CA . GLY B 1 127 ? 0.929 13.617 14.328 1 98.31 127 GLY B CA 1
ATOM 2872 C C . GLY B 1 127 ? 0.282 14.273 15.539 1 98.31 127 GLY B C 1
ATOM 2873 O O . GLY B 1 127 ? -0.945 14.305 15.648 1 98.31 127 GLY B O 1
ATOM 2874 N N . CYS B 1 128 ? 1.081 14.758 16.453 1 98.38 128 CYS B N 1
ATOM 2875 C CA . CYS B 1 128 ? 0.574 15.43 17.641 1 98.38 128 CYS B CA 1
ATOM 2876 C C . CYS B 1 128 ? -0.148 16.719 17.281 1 98.38 128 CYS B C 1
ATOM 2878 O O . C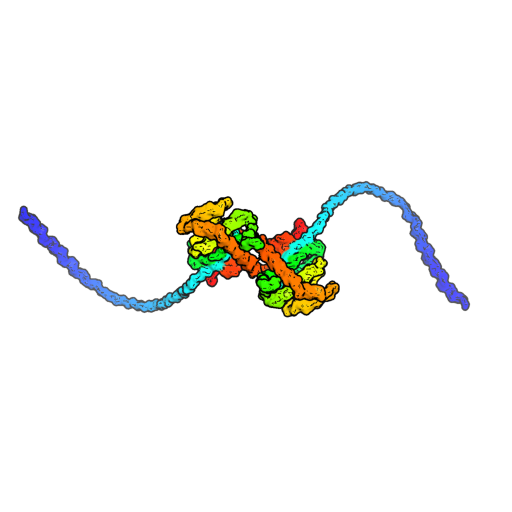YS B 1 128 ? -1.173 17.062 17.875 1 98.38 128 CYS B O 1
ATOM 2880 N N . ILE B 1 129 ? 0.333 17.438 16.312 1 98.12 129 ILE B N 1
ATOM 2881 C CA . ILE B 1 129 ? -0.309 18.656 15.852 1 98.12 129 ILE B CA 1
ATOM 2882 C C . ILE B 1 129 ? -1.66 18.328 15.219 1 98.12 129 ILE B C 1
ATOM 2884 O O . ILE B 1 129 ? -2.664 18.984 15.508 1 98.12 129 ILE B O 1
ATOM 2888 N N . VAL B 1 130 ? -1.727 17.297 14.422 1 98.5 130 VAL B N 1
ATOM 2889 C CA . VAL B 1 130 ? -2.967 16.844 13.789 1 98.5 130 VAL B CA 1
ATOM 2890 C C . VAL B 1 130 ? -3.982 16.469 14.867 1 98.5 130 VAL B C 1
ATOM 2892 O O . VAL B 1 130 ? -5.172 16.766 14.734 1 98.5 130 VAL B O 1
ATOM 2895 N N . HIS B 1 131 ? -3.49 15.844 15.906 1 97.69 131 HIS B N 1
ATOM 2896 C CA . HIS B 1 131 ? -4.324 15.352 17 1 97.69 131 HIS B CA 1
ATOM 2897 C C . HIS B 1 131 ? -4.879 16.5 17.828 1 97.69 131 HIS B C 1
ATOM 2899 O O . HIS B 1 131 ? -6 16.422 18.328 1 97.69 131 HIS B O 1
ATOM 2905 N N . LEU B 1 132 ? -4.211 17.625 17.938 1 97.12 132 LEU B N 1
ATOM 2906 C CA . LEU B 1 132 ? -4.539 18.641 18.938 1 97.12 132 LEU B CA 1
ATOM 2907 C C . LEU B 1 132 ? -5.129 19.875 18.281 1 97.12 132 LEU B C 1
ATOM 2909 O O . LEU B 1 132 ? -5.77 20.688 18.969 1 97.12 132 LEU B O 1
ATOM 2913 N N . VAL B 1 133 ? -4.922 20.094 17.016 1 97.31 133 VAL B N 1
ATOM 2914 C CA . VAL B 1 133 ? -5.438 21.281 16.328 1 97.31 133 VAL B CA 1
ATOM 2915 C C . VAL B 1 133 ? -6.723 20.922 15.586 1 97.31 133 VAL B C 1
ATOM 2917 O O . VAL B 1 133 ? -6.699 20.125 14.633 1 97.31 133 VAL B O 1
ATOM 2920 N N . GLU B 1 134 ? -7.836 21.562 15.852 1 95.38 134 GLU B N 1
ATOM 2921 C CA . GLU B 1 134 ? -9.141 21.172 15.328 1 95.38 134 GLU B CA 1
ATOM 2922 C C . GLU B 1 134 ? -9.492 21.969 14.078 1 95.38 134 GLU B C 1
ATOM 2924 O O . GLU B 1 134 ? -10.094 21.453 13.141 1 95.38 134 GLU B O 1
ATOM 2929 N N . ASP B 1 135 ? -9.094 23.203 14.086 1 97.06 135 ASP B N 1
ATOM 2930 C CA . ASP B 1 135 ? -9.398 24.062 12.953 1 97.06 135 ASP B CA 1
ATOM 2931 C C . ASP B 1 135 ? -8.641 23.609 11.703 1 97.06 135 ASP B C 1
ATOM 2933 O O . ASP B 1 135 ? -7.406 23.594 11.688 1 97.06 135 ASP B O 1
ATOM 2937 N N . ASN B 1 136 ? -9.359 23.297 10.719 1 98.25 136 ASN B N 1
ATOM 2938 C CA . ASN B 1 136 ? -8.797 22.688 9.516 1 98.25 136 ASN B CA 1
ATOM 2939 C C . ASN B 1 136 ? -7.805 23.609 8.82 1 98.25 136 ASN B C 1
ATOM 2941 O O . ASN B 1 136 ? -6.691 23.203 8.484 1 98.25 136 ASN B O 1
ATOM 2945 N N . LEU B 1 137 ? -8.188 24.812 8.516 1 98.19 137 LEU B N 1
ATOM 2946 C CA . LEU B 1 137 ? -7.305 25.75 7.828 1 98.19 137 LEU B CA 1
ATOM 2947 C C . LEU B 1 137 ? -6.059 26.031 8.664 1 98.19 137 LEU B C 1
ATOM 2949 O O . LEU B 1 137 ? -4.945 26.047 8.133 1 98.19 137 LEU B O 1
ATOM 2953 N N . LYS B 1 138 ? -6.234 26.234 9.961 1 97.88 138 LYS B N 1
ATOM 2954 C CA . LYS B 1 138 ? -5.109 26.453 10.867 1 97.88 138 LYS B CA 1
ATOM 2955 C C . LYS B 1 138 ? -4.141 25.281 10.836 1 97.88 138 LYS B C 1
ATOM 2957 O O . LYS B 1 138 ? -2.922 25.469 10.789 1 97.88 138 LYS B O 1
ATOM 2962 N N . LEU B 1 139 ? -4.664 24.078 10.867 1 98.44 139 LEU B N 1
ATOM 2963 C CA . LEU B 1 139 ? -3.869 22.859 10.82 1 98.44 139 LEU B CA 1
ATOM 2964 C C . LEU B 1 139 ? -2.996 22.828 9.57 1 98.44 139 LEU B C 1
ATOM 2966 O O . LEU B 1 139 ? -1.784 22.609 9.664 1 98.44 139 LEU B O 1
ATOM 2970 N N . VAL B 1 140 ? -3.576 23.094 8.414 1 98.69 140 VAL B N 1
ATOM 2971 C CA . VAL B 1 140 ? -2.857 23.031 7.148 1 98.69 140 VAL B CA 1
ATOM 2972 C C . VAL B 1 140 ? -1.795 24.125 7.098 1 98.69 140 VAL B C 1
ATOM 2974 O O . VAL B 1 140 ? -0.689 23.906 6.602 1 98.69 140 VAL B O 1
ATOM 2977 N N . ARG B 1 141 ? -2.102 25.297 7.648 1 97.69 141 ARG B N 1
ATOM 2978 C CA . ARG B 1 141 ? -1.134 26.391 7.707 1 97.69 141 ARG B CA 1
ATOM 2979 C C . ARG B 1 141 ? 0.072 26 8.555 1 97.69 141 ARG B C 1
ATOM 2981 O O . ARG B 1 141 ? 1.217 26.234 8.156 1 97.69 141 ARG B O 1
ATOM 2988 N N . ILE B 1 142 ? -0.196 25.438 9.711 1 97.19 142 ILE B N 1
ATOM 2989 C CA . ILE B 1 142 ? 0.871 25.078 10.633 1 97.19 142 ILE B CA 1
ATOM 2990 C C . ILE B 1 142 ? 1.772 24.016 10.008 1 97.19 142 ILE B C 1
ATOM 2992 O O . ILE B 1 142 ? 2.998 24.156 10.023 1 97.19 142 ILE B O 1
ATOM 2996 N N . ILE B 1 143 ? 1.194 22.953 9.422 1 97.62 143 ILE B N 1
ATOM 2997 C CA . ILE B 1 143 ? 1.976 21.875 8.812 1 97.62 143 ILE B CA 1
ATOM 2998 C C . ILE B 1 143 ? 2.764 22.422 7.625 1 97.62 143 ILE B C 1
ATOM 3000 O O . ILE B 1 143 ? 3.936 22.094 7.441 1 97.62 143 ILE B O 1
ATOM 3004 N N . SER B 1 144 ? 2.168 23.312 6.852 1 97.06 144 SER B N 1
ATOM 3005 C CA . SER B 1 144 ? 2.867 23.922 5.727 1 97.06 144 SER B CA 1
ATOM 3006 C C . SER B 1 144 ? 4.035 24.781 6.203 1 97.06 144 SER B C 1
ATOM 3008 O O . SER B 1 144 ? 5.094 24.797 5.57 1 97.06 144 SER B O 1
ATOM 3010 N N . CYS B 1 145 ? 3.834 25.5 7.258 1 95.81 145 CYS B N 1
ATOM 3011 C CA . CYS B 1 145 ? 4.898 26.281 7.879 1 95.81 145 CYS B CA 1
ATOM 3012 C C . CYS B 1 145 ? 6.082 25.391 8.25 1 95.81 145 CYS B C 1
ATOM 3014 O O . CYS B 1 145 ? 7.234 25.75 8.008 1 95.81 145 CYS B O 1
ATOM 3016 N N . MET B 1 146 ? 5.844 24.234 8.758 1 95.44 146 MET B N 1
ATOM 3017 C CA . MET B 1 146 ? 6.891 23.328 9.234 1 95.44 146 MET B CA 1
ATOM 3018 C C . MET B 1 146 ? 7.664 22.734 8.062 1 95.44 146 MET B C 1
ATOM 3020 O O . MET B 1 146 ? 8.773 22.234 8.242 1 95.44 146 MET B O 1
ATOM 3024 N N . PHE B 1 147 ? 7.059 22.719 6.859 1 95.25 147 PHE B N 1
ATOM 3025 C CA . PHE B 1 147 ? 7.75 22.266 5.66 1 95.25 147 PHE B CA 1
ATOM 3026 C C . PHE B 1 147 ? 8.703 23.328 5.141 1 95.25 147 PHE B C 1
ATOM 3028 O O . PHE B 1 147 ? 9.594 23.031 4.332 1 95.25 147 PHE B O 1
ATOM 3035 N N . ASN B 1 148 ? 8.555 24.609 5.445 1 84.69 148 ASN B N 1
ATOM 3036 C CA . ASN B 1 148 ? 9.32 25.719 4.891 1 84.69 148 ASN B CA 1
ATOM 3037 C C . ASN B 1 148 ? 10.812 25.562 5.176 1 84.69 148 ASN B C 1
ATOM 3039 O O . ASN B 1 148 ? 11.648 25.969 4.359 1 84.69 148 ASN B O 1
ATOM 3043 N N . GLU B 1 149 ? 11.125 25.234 6.363 1 70.44 149 GLU B N 1
ATOM 3044 C CA . GLU B 1 149 ? 12.555 25.188 6.656 1 70.44 149 GLU B CA 1
ATOM 3045 C C . GLU B 1 149 ? 13.102 23.766 6.555 1 70.44 149 GLU B C 1
ATOM 3047 O O . GLU B 1 149 ? 13.289 23.094 7.57 1 70.44 149 GLU B O 1
ATOM 3052 N N . TYR B 1 150 ? 13.234 23.312 5.305 1 64.81 150 TYR B N 1
ATOM 3053 C CA . TYR B 1 150 ? 13.727 21.984 4.992 1 64.81 150 TYR B CA 1
ATOM 3054 C C . TYR B 1 150 ? 15.031 21.688 5.723 1 64.81 150 TYR B C 1
ATOM 3056 O O . TYR B 1 150 ? 15.93 22.547 5.766 1 64.81 150 TYR B O 1
ATOM 3064 N N . GLY B 1 151 ? 15.062 20.547 6.355 1 67.38 151 GLY B N 1
ATOM 3065 C CA . GLY B 1 151 ? 16.312 20.109 6.957 1 67.38 151 GLY B CA 1
ATOM 3066 C C . GLY B 1 151 ? 16.516 20.656 8.359 1 67.38 151 GLY B C 1
ATOM 3067 O O . GLY B 1 151 ? 17.438 20.234 9.062 1 67.38 151 GLY B O 1
ATOM 3068 N N . ARG B 1 152 ? 15.719 21.578 8.719 1 74.62 152 ARG B N 1
ATOM 3069 C CA . ARG B 1 152 ? 15.836 22.078 10.078 1 74.62 152 ARG B CA 1
ATOM 3070 C C . ARG B 1 152 ? 15.258 21.094 11.078 1 74.62 152 ARG B C 1
ATOM 3072 O O . ARG B 1 152 ? 14.422 20.25 10.727 1 74.62 152 ARG B O 1
ATOM 3079 N N . ASP B 1 153 ? 15.734 21.188 12.219 1 88.12 153 ASP B N 1
ATOM 3080 C CA . ASP B 1 153 ? 15.211 20.391 13.312 1 88.12 153 ASP B CA 1
ATOM 3081 C C . ASP B 1 153 ? 13.711 20.594 13.477 1 88.12 153 ASP B C 1
ATOM 3083 O O . ASP B 1 153 ? 13.227 21.719 13.516 1 88.12 153 ASP B O 1
ATOM 3087 N N . ALA B 1 154 ? 13.031 19.5 13.469 1 90 154 ALA B N 1
ATOM 3088 C CA . ALA B 1 154 ? 11.57 19.516 13.5 1 90 154 ALA B CA 1
ATOM 3089 C C . ALA B 1 154 ? 11.055 20.234 14.75 1 90 154 ALA B C 1
ATOM 3091 O O . ALA B 1 154 ? 10.023 20.891 14.703 1 90 154 ALA B O 1
ATOM 3092 N N . GLU B 1 155 ? 11.789 20.094 15.852 1 92.25 155 GLU B N 1
ATOM 3093 C CA . GLU B 1 155 ? 11.344 20.734 17.078 1 92.25 155 GLU B CA 1
ATOM 3094 C C . GLU B 1 155 ? 11.484 22.266 17 1 92.25 155 GLU B C 1
ATOM 3096 O O . GLU B 1 155 ? 10.594 23 17.438 1 92.25 155 GLU B O 1
ATOM 3101 N N . ILE B 1 156 ? 12.586 22.703 16.469 1 92.75 156 ILE B N 1
ATOM 3102 C CA . ILE B 1 156 ? 12.828 24.125 16.344 1 92.75 156 ILE B CA 1
ATOM 3103 C C . ILE B 1 156 ? 11.773 24.766 15.445 1 92.75 156 ILE B C 1
ATOM 3105 O O . ILE B 1 156 ? 11.117 25.734 15.828 1 92.75 156 ILE B O 1
ATOM 3109 N N . ILE B 1 157 ? 11.57 24.203 14.336 1 93.5 157 ILE B N 1
ATOM 3110 C CA . ILE B 1 157 ? 10.633 24.781 13.383 1 93.5 157 ILE B CA 1
ATOM 3111 C C . ILE B 1 157 ? 9.203 24.609 13.883 1 93.5 157 ILE B C 1
ATOM 3113 O O . ILE B 1 157 ? 8.359 25.469 13.688 1 93.5 157 ILE B O 1
ATOM 3117 N N . GLY B 1 158 ? 8.93 23.469 14.531 1 94.81 158 GLY B N 1
ATOM 3118 C CA . GLY B 1 158 ? 7.613 23.25 15.117 1 94.81 158 GLY B CA 1
ATOM 3119 C C . GLY B 1 158 ? 7.223 24.312 16.125 1 94.81 158 GLY B C 1
ATOM 3120 O O . GLY B 1 158 ? 6.113 24.844 16.078 1 94.81 158 GLY B O 1
ATOM 3121 N N . LYS B 1 159 ? 8.195 24.562 16.969 1 95.12 159 LYS B N 1
ATOM 3122 C CA . LYS B 1 159 ? 7.945 25.578 17.984 1 95.12 159 LYS B CA 1
ATOM 3123 C C . LYS B 1 159 ? 7.656 26.938 17.359 1 95.12 159 LYS B C 1
ATOM 3125 O O . LYS B 1 159 ? 6.688 27.609 17.719 1 95.12 159 LYS B O 1
ATOM 3130 N N . GLU B 1 160 ? 8.422 27.328 16.438 1 94.19 160 GLU B N 1
ATOM 3131 C CA . GLU B 1 160 ? 8.242 28.594 15.75 1 94.19 160 GLU B CA 1
ATOM 3132 C C . GLU B 1 160 ? 6.883 28.672 15.07 1 94.19 160 GLU B C 1
ATOM 3134 O O . GLU B 1 160 ? 6.168 29.672 15.203 1 94.19 160 GLU B O 1
ATOM 3139 N N . CYS B 1 161 ? 6.449 27.625 14.414 1 95.25 161 CYS B N 1
ATOM 3140 C CA . CYS B 1 161 ? 5.215 27.609 13.641 1 95.25 161 CYS B CA 1
ATOM 3141 C C . CYS B 1 161 ? 3.998 27.562 14.555 1 95.25 161 CYS B C 1
ATOM 3143 O O . CYS B 1 161 ? 3.012 28.266 14.328 1 95.25 161 CYS B O 1
ATOM 3145 N N . ILE B 1 162 ? 4.082 26.797 15.57 1 96.06 162 ILE B N 1
ATOM 3146 C CA . ILE B 1 162 ? 2.961 26.625 16.484 1 96.06 162 ILE B CA 1
ATOM 3147 C C . ILE B 1 162 ? 2.693 27.922 17.234 1 96.06 162 ILE B C 1
ATOM 3149 O O . ILE B 1 162 ? 1.54 28.312 17.422 1 96.06 162 ILE B O 1
ATOM 3153 N N . GLU B 1 163 ? 3.709 28.547 17.625 1 94.94 163 GLU B N 1
ATOM 3154 C CA . GLU B 1 163 ? 3.574 29.766 18.422 1 94.94 163 GLU B CA 1
ATOM 3155 C C . GLU B 1 163 ? 3.041 30.922 17.578 1 94.94 163 GLU B C 1
ATOM 3157 O O . GLU B 1 163 ? 2.395 31.828 18.094 1 94.94 163 GLU B O 1
ATOM 3162 N N . MET B 1 164 ? 3.215 30.906 16.312 1 93.88 164 MET B N 1
ATOM 3163 C CA . MET B 1 164 ? 2.65 31.906 15.414 1 93.88 164 MET B CA 1
ATOM 3164 C C . MET B 1 164 ? 1.126 31.891 15.469 1 93.88 164 MET B C 1
ATOM 3166 O O . MET B 1 164 ? 0.478 32.906 15.219 1 93.88 164 MET B O 1
ATOM 3170 N N . TYR B 1 165 ? 0.58 30.766 15.852 1 93.12 165 TYR B N 1
ATOM 3171 C CA . TYR B 1 165 ? -0.872 30.625 15.844 1 93.12 165 TYR B CA 1
ATOM 3172 C C . TYR B 1 165 ? -1.418 30.562 17.266 1 93.12 165 TYR B C 1
ATOM 3174 O O . TYR B 1 165 ? -2.547 30.125 17.484 1 93.12 165 TYR B O 1
ATOM 3182 N N . ASN B 1 166 ? -0.63 30.938 18.25 1 91.69 166 ASN B N 1
ATOM 3183 C CA . ASN B 1 166 ? -1 31.078 19.641 1 91.69 166 ASN B CA 1
ATOM 3184 C C . ASN B 1 166 ? -1.399 29.734 20.25 1 91.69 166 ASN B C 1
ATOM 3186 O O . ASN B 1 166 ? -2.381 29.656 21 1 91.69 166 ASN B O 1
ATOM 3190 N N . ILE B 1 167 ? -0.768 28.734 19.844 1 93.81 167 ILE B N 1
ATOM 3191 C CA . ILE B 1 167 ? -0.928 27.406 20.438 1 93.81 167 ILE B CA 1
ATOM 3192 C C . ILE B 1 167 ? 0.26 27.094 21.344 1 93.81 167 ILE B C 1
ATOM 3194 O O . ILE B 1 167 ? 1.401 27.438 21.016 1 93.81 167 ILE B O 1
ATOM 3198 N N . ASP B 1 168 ? -0.053 26.5 22.438 1 94.56 168 ASP B N 1
ATOM 3199 C CA . ASP B 1 168 ? 0.967 26.172 23.438 1 94.56 168 ASP B CA 1
ATOM 3200 C C . ASP B 1 168 ? 1.9 25.078 22.938 1 94.56 168 ASP B C 1
ATOM 3202 O O . ASP B 1 168 ? 1.486 23.922 22.781 1 94.56 168 ASP B O 1
ATOM 3206 N N . TRP B 1 169 ? 3.121 25.406 22.797 1 96.44 169 TRP B N 1
ATOM 3207 C CA . TRP B 1 169 ? 4.129 24.469 22.312 1 96.44 169 TRP B CA 1
ATOM 3208 C C . TRP B 1 169 ? 4.32 23.312 23.297 1 96.44 169 TRP B C 1
ATOM 3210 O O . TRP B 1 169 ? 4.547 22.172 22.891 1 96.44 169 TRP B O 1
ATOM 3220 N N . ILE B 1 170 ? 4.238 23.594 24.531 1 96.44 170 ILE B N 1
ATOM 3221 C CA . ILE B 1 170 ? 4.484 22.594 25.578 1 96.44 170 ILE B CA 1
ATOM 3222 C C . ILE B 1 170 ? 3.494 21.438 25.438 1 96.44 170 ILE B C 1
ATOM 3224 O O . ILE B 1 170 ? 3.844 20.281 25.656 1 96.44 170 ILE B O 1
ATOM 3228 N N . ARG B 1 171 ? 2.316 21.797 25.047 1 95.69 171 ARG B N 1
ATOM 3229 C CA . ARG B 1 171 ? 1.294 20.766 24.859 1 95.69 171 ARG B CA 1
ATOM 3230 C C . ARG B 1 171 ? 1.672 19.828 23.719 1 95.69 171 ARG B C 1
ATOM 3232 O O . ARG B 1 171 ? 1.545 18.609 23.844 1 95.69 171 ARG B O 1
ATOM 3239 N N . ILE B 1 172 ? 2.168 20.391 22.625 1 97.12 172 ILE B N 1
ATOM 3240 C CA . ILE B 1 172 ? 2.549 19.609 21.453 1 97.12 172 ILE B CA 1
ATOM 3241 C C . ILE B 1 172 ? 3.768 18.75 21.781 1 97.12 172 ILE B C 1
ATOM 3243 O O . ILE B 1 172 ? 3.787 17.547 21.484 1 97.12 172 ILE B O 1
ATOM 3247 N N . LYS B 1 173 ? 4.73 19.359 22.406 1 96.25 173 LYS B N 1
ATOM 3248 C CA . LYS B 1 173 ? 5.969 18.672 22.75 1 96.25 173 LYS B CA 1
ATOM 3249 C C . LYS B 1 173 ? 5.711 17.531 23.734 1 96.25 173 LYS B C 1
ATOM 3251 O O . LYS B 1 173 ? 6.301 16.453 23.625 1 96.25 173 LYS B O 1
ATOM 3256 N N . SER B 1 174 ? 4.875 17.75 24.719 1 96.81 174 SER B N 1
ATOM 3257 C CA . SER B 1 174 ? 4.508 16.719 25.688 1 96.81 174 SER B CA 1
ATOM 3258 C C . SER B 1 174 ? 3.854 15.523 24.984 1 96.81 174 SER B C 1
ATOM 3260 O O . SER B 1 174 ? 4.148 14.375 25.312 1 96.81 174 SER B O 1
ATOM 3262 N N . CYS B 1 175 ? 2.996 15.82 24.047 1 97.12 175 CYS B N 1
ATOM 3263 C CA . CYS B 1 175 ? 2.361 14.781 23.234 1 97.12 175 CYS B CA 1
ATOM 3264 C C . CYS B 1 175 ? 3.404 13.93 22.531 1 97.12 175 CYS B C 1
ATOM 3266 O O . CYS B 1 175 ? 3.324 12.695 22.547 1 97.12 175 CYS B O 1
ATOM 3268 N N . ALA B 1 176 ? 4.395 14.531 21.953 1 95.56 176 ALA B N 1
ATOM 3269 C CA . ALA B 1 176 ? 5.414 13.852 21.156 1 95.56 176 ALA B CA 1
ATOM 3270 C C . ALA B 1 176 ? 6.355 13.047 22.047 1 95.56 176 ALA B C 1
ATOM 3272 O O . ALA B 1 176 ? 6.883 12.008 21.625 1 95.56 176 ALA B O 1
ATOM 3273 N N . ASP B 1 177 ? 6.543 13.438 23.312 1 92.5 177 ASP B N 1
ATOM 3274 C CA . ASP B 1 177 ? 7.559 12.852 24.172 1 92.5 177 ASP B CA 1
ATOM 3275 C C . ASP B 1 177 ? 6.961 11.75 25.062 1 92.5 177 ASP B C 1
ATOM 3277 O O . ASP B 1 177 ? 7.672 10.852 25.5 1 92.5 177 ASP B O 1
ATOM 3281 N N . ASN B 1 178 ? 5.73 11.773 25.406 1 86.44 178 ASN B N 1
ATOM 3282 C CA . ASN B 1 178 ? 5.148 10.914 26.438 1 86.44 178 ASN B CA 1
ATOM 3283 C C . ASN B 1 178 ? 4.469 9.695 25.828 1 86.44 178 ASN B C 1
ATOM 3285 O O . ASN B 1 178 ? 3.455 9.219 26.344 1 86.44 178 ASN B O 1
ATOM 3289 N N . GLY B 1 179 ? 4.863 9.203 24.844 1 90.44 179 GLY B N 1
ATOM 3290 C CA . GLY B 1 179 ? 4.336 7.949 24.328 1 90.44 179 GLY B CA 1
ATOM 3291 C C . GLY B 1 179 ? 3.141 8.141 23.422 1 90.44 179 GLY B C 1
ATOM 3292 O O . GLY B 1 179 ? 2.855 7.281 22.578 1 90.44 179 GLY B O 1
ATOM 3293 N N . VAL B 1 180 ? 2.338 9.219 23.672 1 95.62 180 VAL B N 1
ATOM 3294 C CA . VAL B 1 180 ? 1.193 9.492 22.812 1 95.62 180 VAL B CA 1
ATOM 3295 C C . VAL B 1 180 ? 1.66 9.633 21.375 1 95.62 180 VAL B C 1
ATOM 3297 O O . VAL B 1 180 ? 1.047 9.078 20.453 1 95.62 180 VAL B O 1
ATOM 3300 N N . GLY B 1 181 ? 2.725 10.375 21.156 1 96.88 181 GLY B N 1
ATOM 3301 C CA . GLY B 1 181 ? 3.293 10.516 19.812 1 96.88 181 GLY B CA 1
ATOM 3302 C C . GLY B 1 181 ? 3.639 9.195 19.172 1 96.88 181 GLY B C 1
ATOM 3303 O O . GLY B 1 181 ? 3.428 9.008 17.969 1 96.88 181 GLY B O 1
ATOM 3304 N N . ASP B 1 182 ? 4.184 8.289 19.969 1 96.69 182 ASP B N 1
ATOM 3305 C CA . ASP B 1 182 ? 4.5 6.957 19.469 1 96.69 182 ASP B CA 1
ATOM 3306 C C . ASP B 1 182 ? 3.234 6.215 19.047 1 96.69 182 ASP B C 1
ATOM 3308 O O . ASP B 1 182 ? 3.213 5.562 18 1 96.69 182 ASP B O 1
ATOM 3312 N N . GLN B 1 183 ? 2.275 6.32 19.891 1 96.62 183 GLN B N 1
ATOM 3313 C CA . GLN B 1 183 ? 1.009 5.66 19.578 1 96.62 183 GLN B CA 1
ATOM 3314 C C . GLN B 1 183 ? 0.376 6.234 18.312 1 96.62 183 GLN B C 1
ATOM 3316 O O . GLN B 1 183 ? -0.131 5.492 17.484 1 96.62 183 GLN B O 1
ATOM 3321 N N . LEU B 1 184 ? 0.404 7.516 18.156 1 98.12 184 LEU B N 1
ATOM 3322 C CA . LEU B 1 184 ? -0.156 8.172 16.984 1 98.12 184 LEU B CA 1
ATOM 3323 C C . LEU B 1 184 ? 0.591 7.75 15.719 1 98.12 184 LEU B C 1
ATOM 3325 O O . LEU B 1 184 ? -0.027 7.488 14.688 1 98.12 184 LEU B O 1
ATOM 3329 N N . LEU B 1 185 ? 1.897 7.754 15.82 1 98.06 185 LEU B N 1
ATOM 3330 C CA . LEU B 1 185 ? 2.686 7.355 14.656 1 98.06 185 LEU B CA 1
ATOM 3331 C C . LEU B 1 185 ? 2.404 5.906 14.281 1 98.06 185 LEU B C 1
ATOM 3333 O O . LEU B 1 185 ? 2.291 5.578 13.102 1 98.06 185 LEU B O 1
ATOM 3337 N N . LYS B 1 186 ? 2.311 5.012 15.297 1 97.38 186 LYS B N 1
ATOM 3338 C CA . LYS B 1 186 ? 1.925 3.625 15.055 1 97.38 186 LYS B CA 1
ATOM 3339 C C . LYS B 1 186 ? 0.574 3.541 14.352 1 97.38 186 LYS B C 1
ATOM 3341 O O . LYS B 1 186 ? 0.424 2.807 13.375 1 97.38 186 LYS B O 1
ATOM 3346 N N . GLU B 1 187 ? -0.389 4.242 14.82 1 97.69 187 GLU B N 1
ATOM 3347 C CA . GLU B 1 187 ? -1.724 4.258 14.227 1 97.69 187 GLU B CA 1
ATOM 3348 C C . GLU B 1 187 ? -1.686 4.785 12.797 1 97.69 187 GLU B C 1
ATOM 3350 O O . GLU B 1 187 ? -2.369 4.254 11.914 1 97.69 187 GLU B O 1
ATOM 3355 N N . ASN B 1 188 ? -0.911 5.82 12.562 1 98.38 188 ASN B N 1
ATOM 3356 C CA . ASN B 1 188 ? -0.75 6.34 11.211 1 98.38 188 ASN B CA 1
ATOM 3357 C C . ASN B 1 188 ? -0.165 5.285 10.273 1 98.38 188 ASN B C 1
ATOM 3359 O O . ASN B 1 188 ? -0.536 5.219 9.102 1 98.38 188 ASN B O 1
ATOM 3363 N N . GLY B 1 189 ? 0.806 4.535 10.773 1 97.56 189 GLY B N 1
ATOM 3364 C CA . GLY B 1 189 ? 1.326 3.418 10.008 1 97.56 189 GLY B CA 1
ATOM 3365 C C . GLY B 1 189 ? 0.262 2.404 9.633 1 97.56 189 GLY B C 1
ATOM 3366 O O . GLY B 1 189 ? 0.179 1.978 8.477 1 97.56 189 GLY B O 1
ATOM 3367 N N . GLU B 1 190 ? -0.552 2.018 10.594 1 95.44 190 GLU B N 1
ATOM 3368 C CA . GLU B 1 190 ? -1.615 1.041 10.375 1 95.44 190 GLU B CA 1
ATOM 3369 C C . GLU B 1 190 ? -2.633 1.553 9.359 1 95.44 190 GLU B C 1
ATOM 3371 O O . GLU B 1 190 ? -3.057 0.811 8.469 1 95.44 190 GLU B O 1
ATOM 3376 N N . ILE B 1 191 ? -3.008 2.793 9.477 1 96.94 191 ILE B N 1
ATOM 3377 C CA . ILE B 1 191 ? -3.961 3.4 8.555 1 96.94 191 ILE B CA 1
ATOM 3378 C C . ILE B 1 191 ? -3.363 3.449 7.148 1 96.94 191 ILE B C 1
ATOM 3380 O O . ILE B 1 191 ? -4.035 3.113 6.172 1 96.94 191 ILE B O 1
ATOM 3384 N N . THR B 1 192 ? -2.133 3.879 7.062 1 97.25 192 THR B N 1
ATOM 3385 C CA . THR B 1 192 ? -1.438 3.971 5.785 1 97.25 192 THR B CA 1
ATOM 3386 C C . THR B 1 192 ? -1.416 2.615 5.082 1 97.25 192 THR B C 1
ATOM 3388 O O . THR B 1 192 ? -1.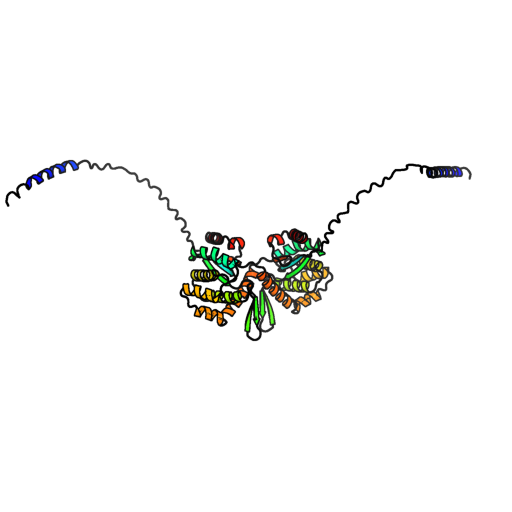822 2.502 3.924 1 97.25 192 THR B O 1
ATOM 3391 N N . GLU B 1 193 ? -0.975 1.608 5.805 1 94.75 193 GLU B N 1
ATOM 3392 C CA . GLU B 1 193 ? -0.892 0.264 5.242 1 94.75 193 GLU B CA 1
ATOM 3393 C C . GLU B 1 193 ? -2.264 -0.229 4.789 1 94.75 193 GLU B C 1
ATOM 3395 O O . GLU B 1 193 ? -2.412 -0.716 3.666 1 94.75 193 GLU B O 1
ATOM 3400 N N . ARG B 1 194 ? -3.215 -0.091 5.582 1 93.44 194 ARG B N 1
ATOM 3401 C CA . ARG B 1 194 ? -4.559 -0.588 5.301 1 93.44 194 ARG B CA 1
ATOM 3402 C C . ARG B 1 194 ? -5.16 0.118 4.09 1 93.44 194 ARG B C 1
ATOM 3404 O O . ARG B 1 194 ? -5.637 -0.533 3.158 1 93.44 194 ARG B O 1
ATOM 3411 N N . ILE B 1 195 ? -5.145 1.402 4.109 1 94.94 195 ILE B N 1
ATOM 3412 C CA . ILE B 1 195 ? -5.832 2.164 3.074 1 94.94 195 ILE B CA 1
ATOM 3413 C C . ILE B 1 195 ? -5.082 2.031 1.75 1 94.94 195 ILE B C 1
ATOM 3415 O O . ILE B 1 195 ? -5.699 1.878 0.693 1 94.94 195 ILE B O 1
ATOM 3419 N N . LEU B 1 196 ? -3.783 2.117 1.821 1 93 196 LEU B N 1
ATOM 3420 C CA . LEU B 1 196 ? -3.031 2.014 0.576 1 93 196 LEU B CA 1
ATOM 3421 C C . LEU B 1 196 ? -3.221 0.641 -0.06 1 93 196 LEU B C 1
ATOM 3423 O O . LEU B 1 196 ? -3.377 0.532 -1.279 1 93 196 LEU B O 1
ATOM 3427 N N . VAL B 1 197 ? -3.221 -0.412 0.7 1 92 197 VAL B N 1
ATOM 3428 C CA . VAL B 1 197 ? -3.471 -1.749 0.172 1 92 197 VAL B CA 1
ATOM 3429 C C . VAL B 1 197 ? -4.883 -1.824 -0.401 1 92 197 VAL B C 1
ATOM 3431 O O . VAL B 1 197 ? -5.086 -2.344 -1.501 1 92 197 VAL B O 1
ATOM 3434 N N . GLN B 1 198 ? -5.84 -1.236 0.301 1 92.94 198 GLN B N 1
ATOM 3435 C CA . GLN B 1 198 ? -7.242 -1.318 -0.093 1 92.94 198 GLN B CA 1
ATOM 3436 C C . GLN B 1 198 ? -7.508 -0.5 -1.354 1 92.94 198 GLN B C 1
ATOM 3438 O O . GLN B 1 198 ? -8.445 -0.788 -2.1 1 92.94 198 GLN B O 1
ATOM 3443 N N . THR B 1 199 ? -6.676 0.433 -1.617 1 91.81 199 THR B N 1
ATOM 3444 C CA . THR B 1 199 ? -6.961 1.328 -2.732 1 91.81 199 THR B CA 1
ATOM 3445 C C . THR B 1 199 ? -6.086 0.99 -3.936 1 91.81 199 THR B C 1
ATOM 3447 O O . THR B 1 199 ? -6.277 1.539 -5.023 1 91.81 199 THR B O 1
ATOM 3450 N N . THR B 1 200 ? -5.188 0.112 -3.723 1 91.38 200 THR B N 1
ATOM 3451 C CA . THR B 1 200 ? -4.305 -0.297 -4.809 1 91.38 200 THR B CA 1
ATOM 3452 C C . THR B 1 200 ? -4.984 -1.333 -5.699 1 91.38 200 THR B C 1
ATOM 3454 O O . THR B 1 200 ? -5.672 -2.227 -5.203 1 91.38 200 THR B O 1
ATOM 3457 N N . PHE B 1 201 ? -4.754 -1.215 -7 1 92.88 201 PHE B N 1
ATOM 3458 C CA . PHE B 1 201 ? -5.312 -2.152 -7.969 1 92.88 201 PHE B CA 1
ATOM 3459 C C . PHE B 1 201 ? -4.695 -3.535 -7.801 1 92.88 201 PHE B C 1
ATOM 3461 O O . PHE B 1 201 ? -3.484 -3.66 -7.602 1 92.88 201 PHE B O 1
ATOM 3468 N N . ILE B 1 202 ? -5.52 -4.574 -7.922 1 96.25 202 ILE B N 1
ATOM 3469 C CA . ILE B 1 202 ? -5.109 -5.977 -7.906 1 96.25 202 ILE B CA 1
ATOM 3470 C C . ILE B 1 202 ? -5.5 -6.641 -9.227 1 96.25 202 ILE B C 1
ATOM 3472 O O . ILE B 1 202 ? -6.637 -6.516 -9.68 1 96.25 202 ILE B O 1
ATOM 3476 N N . PRO B 1 203 ? -4.535 -7.309 -9.859 1 98.25 203 PRO B N 1
ATOM 3477 C CA . PRO B 1 203 ? -3.174 -7.621 -9.422 1 98.25 203 PRO B CA 1
ATOM 3478 C C . PRO B 1 203 ? -2.213 -6.445 -9.602 1 98.25 203 PRO B C 1
ATOM 3480 O O . PRO B 1 203 ? -2.404 -5.625 -10.5 1 98.25 203 PRO B O 1
ATOM 3483 N N . THR B 1 204 ? -1.239 -6.281 -8.68 1 97.94 204 THR B N 1
ATOM 3484 C CA . THR B 1 204 ? -0.097 -5.387 -8.836 1 97.94 204 THR B CA 1
ATOM 3485 C C . THR B 1 204 ? 1.157 -6.176 -9.203 1 97.94 204 THR B C 1
ATOM 3487 O O . THR B 1 204 ? 1.45 -7.207 -8.602 1 97.94 204 THR B O 1
ATOM 3490 N N . ILE B 1 205 ? 1.89 -5.68 -10.25 1 98.62 205 ILE B N 1
ATOM 3491 C CA . ILE B 1 205 ? 3.021 -6.43 -10.789 1 98.62 205 ILE B CA 1
ATOM 3492 C C . ILE B 1 205 ? 4.289 -5.578 -10.703 1 98.62 205 ILE B C 1
ATOM 3494 O O . ILE B 1 205 ? 4.293 -4.418 -11.117 1 98.62 205 ILE B O 1
ATOM 3498 N N . LEU B 1 206 ? 5.309 -6.125 -10.102 1 97.94 206 LEU B N 1
ATOM 3499 C CA . LEU B 1 206 ? 6.637 -5.523 -10.141 1 97.94 206 LEU B CA 1
ATOM 3500 C C . LEU B 1 206 ? 7.543 -6.266 -11.117 1 97.94 206 LEU B C 1
ATOM 3502 O O . LEU B 1 206 ? 7.496 -7.496 -11.203 1 97.94 206 LEU B O 1
ATOM 3506 N N . LEU B 1 207 ? 8.336 -5.582 -11.859 1 98 207 LEU B N 1
ATOM 3507 C CA . LEU B 1 207 ? 9.398 -6.133 -12.695 1 98 207 LEU B CA 1
ATOM 3508 C C . LEU B 1 207 ? 10.773 -5.73 -12.164 1 98 207 LEU B C 1
ATOM 3510 O O . LEU B 1 207 ? 11.086 -4.543 -12.078 1 98 207 LEU B O 1
ATOM 3514 N N . ASN B 1 208 ? 11.555 -6.75 -11.781 1 96.5 208 ASN B N 1
ATOM 3515 C CA . ASN B 1 208 ? 12.828 -6.492 -11.117 1 96.5 208 ASN B CA 1
ATOM 3516 C C . ASN B 1 208 ? 12.664 -5.516 -9.953 1 96.5 208 ASN B C 1
ATOM 3518 O O . ASN B 1 208 ? 13.406 -4.539 -9.852 1 96.5 208 ASN B O 1
ATOM 3522 N N . ARG B 1 209 ? 11.578 -5.684 -9.156 1 94.31 209 ARG B N 1
ATOM 3523 C CA . ARG B 1 209 ? 11.289 -4.988 -7.91 1 94.31 209 ARG B CA 1
ATOM 3524 C C . ARG B 1 209 ? 10.93 -3.529 -8.164 1 94.31 209 ARG B C 1
ATOM 3526 O O . ARG B 1 209 ? 10.898 -2.721 -7.234 1 94.31 209 ARG B O 1
ATOM 3533 N N . LYS B 1 210 ? 10.625 -3.25 -9.414 1 94.12 210 LYS B N 1
ATOM 3534 C CA . LYS B 1 210 ? 10.242 -1.889 -9.773 1 94.12 210 LYS B CA 1
ATOM 3535 C C . LYS B 1 210 ? 8.781 -1.826 -10.211 1 94.12 210 LYS B C 1
ATOM 3537 O O . LYS B 1 210 ? 8.305 -2.713 -10.922 1 94.12 210 LYS B O 1
ATOM 3542 N N . LEU B 1 211 ? 8.125 -0.776 -9.75 1 94.12 211 LEU B N 1
ATOM 3543 C CA . LEU B 1 211 ? 6.742 -0.532 -10.133 1 94.12 211 LEU B CA 1
ATOM 3544 C C . LEU B 1 211 ? 6.668 0.279 -11.422 1 94.12 211 LEU B C 1
ATOM 3546 O O . LEU B 1 211 ? 6.934 1.483 -11.414 1 94.12 211 LEU B O 1
ATOM 3550 N N . TYR B 1 212 ? 6.363 -0.365 -12.539 1 93.75 212 TYR B N 1
ATOM 3551 C CA . TYR B 1 212 ? 6.125 0.302 -13.812 1 93.75 212 TYR B CA 1
ATOM 3552 C C . TYR B 1 212 ? 4.656 0.688 -13.961 1 93.75 212 TYR B C 1
ATOM 3554 O O . TYR B 1 212 ? 3.857 0.473 -13.055 1 93.75 212 TYR B O 1
ATOM 3562 N N . ASN B 1 213 ? 4.395 1.377 -15.07 1 92.81 213 ASN B N 1
ATOM 3563 C CA . ASN B 1 213 ? 2.998 1.669 -15.367 1 92.81 213 ASN B CA 1
ATOM 3564 C C . ASN B 1 213 ? 2.154 0.397 -15.406 1 92.81 213 ASN B C 1
ATOM 3566 O O . ASN B 1 213 ? 2.355 -0.464 -16.266 1 92.81 213 ASN B O 1
ATOM 3570 N N . GLN B 1 214 ? 1.207 0.281 -14.484 1 94.62 214 GLN B N 1
ATOM 3571 C CA . GLN B 1 214 ? 0.481 -0.966 -14.266 1 94.62 214 GLN B CA 1
ATOM 3572 C C . GLN B 1 214 ? -0.4 -1.302 -15.469 1 94.62 214 GLN B C 1
ATOM 3574 O O . GLN B 1 214 ? -0.562 -2.473 -15.82 1 94.62 214 GLN B O 1
ATOM 3579 N N . GLN B 1 215 ? -0.962 -0.302 -16.109 1 94.56 215 GLN B N 1
ATOM 3580 C CA . GLN B 1 215 ? -1.764 -0.571 -17.297 1 94.56 215 GLN B CA 1
ATOM 3581 C C . GLN B 1 215 ? -0.92 -1.218 -18.391 1 94.56 215 GLN B C 1
ATOM 3583 O O . GLN B 1 215 ? -1.355 -2.178 -19.031 1 94.56 215 GLN B O 1
ATOM 3588 N N . GLU B 1 216 ? 0.263 -0.716 -18.547 1 96 216 GLU B N 1
ATOM 3589 C CA . GLU B 1 216 ? 1.166 -1.27 -19.562 1 96 216 GLU B CA 1
ATOM 3590 C C . GLU B 1 216 ? 1.569 -2.699 -19.203 1 96 216 GLU B C 1
ATOM 3592 O O . GLU B 1 216 ? 1.571 -3.578 -20.078 1 96 216 GLU B O 1
ATOM 3597 N N . VAL B 1 217 ? 1.932 -2.93 -17.984 1 97.56 217 VAL B N 1
ATOM 3598 C CA . VAL B 1 217 ? 2.371 -4.254 -17.547 1 97.56 217 VAL B CA 1
ATOM 3599 C C . VAL B 1 217 ? 1.224 -5.25 -17.703 1 97.56 217 VAL B C 1
ATOM 3601 O O . VAL B 1 217 ? 1.435 -6.391 -18.125 1 97.56 217 VAL B O 1
ATOM 3604 N N . LEU B 1 218 ? -0.057 -4.805 -17.438 1 97.75 218 LEU B N 1
ATOM 3605 C CA . LEU B 1 218 ? -1.222 -5.68 -17.406 1 97.75 218 LEU B CA 1
ATOM 3606 C C . LEU B 1 218 ? -1.669 -6.047 -18.812 1 97.75 218 LEU B C 1
ATOM 3608 O O . LEU B 1 218 ? -2.199 -7.137 -19.031 1 97.75 218 LEU B O 1
ATOM 3612 N N . TYR B 1 219 ? -1.348 -5.195 -19.781 1 97 219 TYR B N 1
ATOM 3613 C CA . TYR B 1 219 ? -1.952 -5.438 -21.078 1 97 219 TYR B CA 1
ATOM 3614 C C . TYR B 1 219 ? -0.884 -5.594 -22.156 1 97 219 TYR B C 1
ATOM 3616 O O . TYR B 1 219 ? -1.17 -6.066 -23.266 1 97 219 TYR B O 1
ATOM 3624 N N . ASN B 1 220 ? 0.32 -5.242 -21.891 1 98.19 220 ASN B N 1
ATOM 3625 C CA . ASN B 1 220 ? 1.443 -5.371 -22.812 1 98.19 220 ASN B CA 1
ATOM 3626 C C . ASN B 1 220 ? 2.643 -6.035 -22.141 1 98.19 220 ASN B C 1
ATOM 3628 O O . ASN B 1 220 ? 3.779 -5.594 -22.312 1 98.19 220 ASN B O 1
ATOM 3632 N N . PHE B 1 221 ? 2.396 -7.031 -21.422 1 98.81 221 PHE B N 1
ATOM 3633 C CA . PHE B 1 221 ? 3.371 -7.676 -20.562 1 98.81 221 PHE B CA 1
ATOM 3634 C C . PHE B 1 221 ? 4.562 -8.188 -21.359 1 98.81 221 PHE B C 1
ATOM 3636 O O . PHE B 1 221 ? 5.711 -7.887 -21.031 1 98.81 221 PHE B O 1
ATOM 3643 N N . GLU B 1 222 ? 4.309 -8.914 -22.406 1 98.44 222 GLU B N 1
ATOM 3644 C CA . GLU B 1 222 ? 5.391 -9.484 -23.203 1 98.44 222 GLU B CA 1
ATOM 3645 C C . GLU B 1 222 ? 6.316 -8.391 -23.734 1 98.44 222 GLU B C 1
ATOM 3647 O O . GLU B 1 222 ? 7.539 -8.516 -23.672 1 98.44 222 GLU B O 1
ATOM 3652 N N . GLU B 1 223 ? 5.746 -7.383 -24.234 1 98 223 GLU B N 1
ATOM 3653 C CA . GLU B 1 223 ? 6.535 -6.27 -24.75 1 98 223 GLU B CA 1
ATOM 3654 C C . GLU B 1 223 ? 7.391 -5.641 -23.656 1 98 223 GLU B C 1
ATOM 3656 O O . GLU B 1 223 ? 8.555 -5.301 -23.891 1 98 223 GLU B O 1
ATOM 3661 N N . MET B 1 224 ? 6.809 -5.516 -22.5 1 97.75 224 MET B N 1
ATOM 3662 C CA . MET B 1 224 ? 7.551 -4.938 -21.391 1 97.75 224 MET B CA 1
ATOM 3663 C C . MET B 1 224 ? 8.75 -5.805 -21.031 1 97.75 224 MET B C 1
ATOM 3665 O O . MET B 1 224 ? 9.844 -5.293 -20.797 1 97.75 224 MET B O 1
ATOM 3669 N N . ILE B 1 225 ? 8.531 -7.094 -20.969 1 98.06 225 ILE B N 1
ATOM 3670 C CA . ILE B 1 225 ? 9.594 -8.039 -20.641 1 98.06 225 ILE B CA 1
ATOM 3671 C C . ILE B 1 225 ? 10.703 -7.965 -21.688 1 98.06 225 ILE B C 1
ATOM 3673 O O . ILE B 1 225 ? 11.883 -7.867 -21.344 1 98.06 225 ILE B O 1
ATOM 3677 N N . LEU B 1 226 ? 10.312 -7.93 -22.938 1 97 226 LEU B N 1
ATOM 3678 C CA . LEU B 1 226 ? 11.289 -7.871 -24.031 1 97 226 LEU B CA 1
ATOM 3679 C C . LEU B 1 226 ? 12.109 -6.586 -23.953 1 97 226 LEU B C 1
ATOM 3681 O O . LEU B 1 226 ? 13.32 -6.602 -24.188 1 97 226 LEU B O 1
ATOM 3685 N N . ASN B 1 227 ? 11.477 -5.52 -23.609 1 95.88 227 ASN B N 1
ATOM 3686 C CA . ASN B 1 227 ? 12.172 -4.246 -23.484 1 95.88 227 ASN B CA 1
ATOM 3687 C C . ASN B 1 227 ? 13.203 -4.273 -22.359 1 95.88 227 ASN B C 1
ATOM 3689 O O . ASN B 1 227 ? 14.273 -3.67 -22.484 1 95.88 227 ASN B O 1
ATOM 3693 N N . ILE B 1 228 ? 12.883 -4.945 -21.297 1 95.44 228 ILE B N 1
ATOM 3694 C CA . ILE B 1 228 ? 13.797 -5.043 -20.156 1 95.44 228 ILE B CA 1
ATOM 3695 C C . ILE B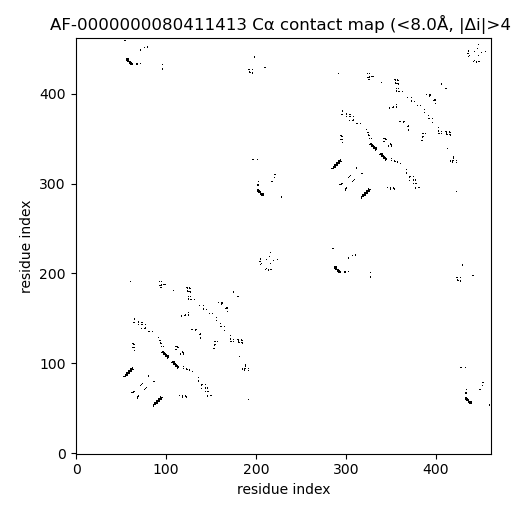 1 228 ? 14.977 -5.941 -20.531 1 95.44 228 ILE B C 1
ATOM 3697 O O . ILE B 1 228 ? 16.109 -5.68 -20.125 1 95.44 228 ILE B O 1
ATOM 3701 N N . LEU B 1 229 ? 14.773 -6.977 -21.328 1 93.81 229 LEU B N 1
ATOM 3702 C CA . LEU B 1 229 ? 15.797 -7.957 -21.688 1 93.81 229 LEU B CA 1
ATOM 3703 C C . LEU B 1 229 ? 16.797 -7.367 -22.672 1 93.81 229 LEU B C 1
ATOM 3705 O O . LEU B 1 229 ? 17.953 -7.77 -22.703 1 93.81 229 LEU B O 1
ATOM 3709 N N . VAL B 1 230 ? 16.453 -6.449 -23.516 1 87.81 230 VAL B N 1
ATOM 3710 C CA . VAL B 1 230 ? 17.328 -5.883 -24.531 1 87.81 230 VAL B CA 1
ATOM 3711 C C . VAL B 1 230 ? 18.125 -4.715 -23.938 1 87.81 230 VAL B C 1
ATOM 3713 O O . VAL B 1 230 ? 19.078 -4.234 -24.547 1 87.81 230 VAL B O 1
ATOM 3716 N N . GLN B 1 231 ? 17.828 -4.258 -22.781 1 75.5 231 GLN B N 1
ATOM 3717 C CA . GLN B 1 231 ? 18.625 -3.219 -22.125 1 75.5 231 GLN B CA 1
ATOM 3718 C C . GLN B 1 231 ? 19.859 -3.809 -21.453 1 75.5 231 GLN B C 1
ATOM 3720 O O . GLN B 1 231 ? 19.844 -4.961 -21.016 1 75.5 231 GLN B O 1
#

pLDDT: mean 80.22, std 27.14, range [25.0, 98.94]